Protein AF-A0A173MA97-F1 (afdb_monomer)

Secondary structure (DSSP, 8-state):
-HHHHHHHHSTT----TTSSTTSTTS-HHHHHHHHHHHHHHHHHHTHHHHHHHHHHHHHHHHHHHHHHHHHHHS--S-GGG-HHHHHHHHHHHHHHHHHHHHHHHHHHHHHHHHHHHHHHHHHHHHHHHHHHHHHHHHHHHHHHHHHHHHHH-EEEETTEEEEGGGHHHHHHHHHHHHHHHHHHHHH-TTSPPPSS-HHHHHHHHHHH-SSHHHHHHHHHHS-SHHHHHHHHHHHHHHHHHHTT--HHHHHHHHHHTT---TT--TT---HHHHHHHHHHHHHHHHHHHH-SS---HHHHHHHHHHHHHHS-HHHHHHHHHHHHHH-HHHHHHHHHTS-TTTT--SS-SSTTSPPHHHHTHHHHHHHHHHHS--SSTT----HHHHHHHHHH-HHHHHHHHHHHHHHHHHHHHHHT--

Mean predicted aligned error: 14.37 Å

InterPro domains:
  IPR031709 Putative phage abortive infection protein [PF16872] (270-345)

Sequence (418 aa):
MVEILRSLIFGKFQINSESFYTAACMNKEEQKKTLAQRIVKFIEDNKTLSVVSVIVFIWMLCTIAFPFIMNRVFHDKDIRTNGPVGDFIGGTTAPWISMLCAFLTFVAFYVQYRANQLQKQELAKQQADSDKERVEARFFELLRLHKENVAAMSTWSRGGRVNGKACFPELLKEFANIYRVVFHYWNEEGKTKLPGHPAKLAFWILFFGISEEGQLFYRNRYLGYENRGRVRQIIKAFEVWSGGKSAEDWHIYEKELNLDIKVYRRFEGHSSQLGTYLRHLFQTAHYITTSKHDISVEDRYELMKILRAQLSVEEQMLLYYNAYAMYDKEWYQIFTKYRLIKNIHLPNIIPNFPSPKTVYAEDMIKLHLSTGRKLFEHQGNIIMEEMAWRVKNPVLAKKLEDDYRESIRKKNVSLLRV

Radius of gyration: 40.18 Å; Cα contacts (8 Å, |Δi|>4): 297; chains: 1; bounding box: 102×46×117 Å

pLDDT: mean 77.65, std 17.89, range [29.05, 97.62]

Solvent-accessible surface area (backbone atoms only — not comparable to full-atom values): 23650 Å² total; per-residue (Å²): 110,74,67,61,55,48,57,72,75,59,74,83,70,92,70,80,90,74,79,64,74,82,64,73,84,65,59,79,70,62,63,56,59,49,52,59,52,50,51,51,50,52,40,67,77,35,49,70,60,53,53,50,54,52,52,52,52,54,52,53,50,50,63,64,47,46,59,61,52,50,58,68,72,66,76,73,88,67,89,88,65,52,61,64,57,53,49,50,50,48,68,62,46,49,60,56,54,50,52,50,52,51,50,53,50,50,51,52,50,50,53,49,51,52,50,53,53,52,49,52,53,52,52,53,50,51,49,48,53,52,43,43,51,53,51,51,53,52,48,54,51,47,50,48,54,43,52,50,47,40,54,69,30,68,42,68,44,85,92,40,81,34,50,22,75,63,28,38,62,48,53,50,51,52,41,44,48,42,33,55,49,41,42,49,72,56,65,44,81,100,56,88,69,62,90,82,62,55,58,34,61,22,51,45,39,50,30,46,8,73,43,72,71,27,48,50,55,55,44,68,72,39,74,50,72,70,43,38,52,53,52,48,53,54,49,48,54,52,46,52,66,46,67,71,64,66,78,70,73,48,56,56,51,40,67,76,68,69,46,90,64,97,44,69,77,52,54,66,38,37,46,72,60,55,43,52,45,52,50,46,51,47,51,46,54,48,46,59,75,63,54,88,56,88,62,56,72,65,58,42,42,51,54,38,48,56,56,32,71,72,52,52,51,50,50,33,46,51,49,50,53,46,24,73,41,76,38,52,74,80,43,42,58,47,42,69,76,52,30,50,51,23,69,37,76,63,74,62,92,46,84,94,53,86,30,70,70,68,76,41,42,66,57,36,42,53,40,30,48,41,69,71,40,72,57,36,75,54,68,74,85,54,66,68,64,39,53,59,47,35,74,77,36,54,69,61,50,52,51,34,39,53,55,27,54,50,53,52,52,54,53,52,55,55,64,75,72,108

Structure (mmCIF, N/CA/C/O backbone):
data_AF-A0A173MA97-F1
#
_entry.id   AF-A0A173MA97-F1
#
loop_
_atom_site.group_PDB
_atom_site.id
_atom_site.type_symbol
_atom_site.label_atom_id
_atom_site.label_alt_id
_atom_site.label_comp_id
_atom_site.label_asym_id
_atom_site.label_entity_id
_atom_site.label_seq_id
_atom_site.pdbx_PDB_ins_code
_atom_site.Cartn_x
_atom_site.Cartn_y
_atom_site.Cartn_z
_atom_site.occupancy
_atom_site.B_iso_or_equiv
_atom_site.auth_seq_id
_atom_site.auth_comp_id
_atom_site.auth_asym_id
_atom_site.a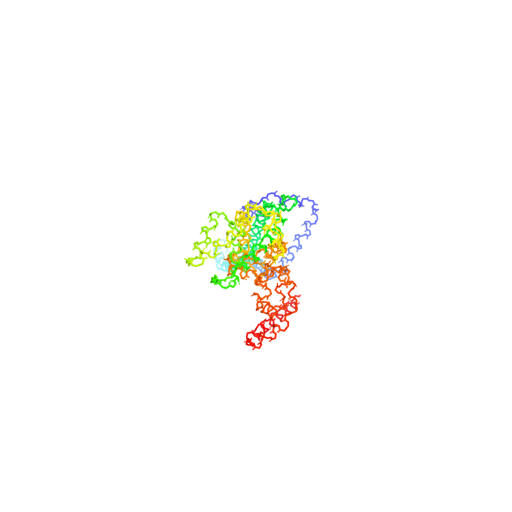uth_atom_id
_atom_site.pdbx_PDB_model_num
ATOM 1 N N . MET A 1 1 ? -57.527 9.018 36.038 1.00 29.19 1 MET A N 1
ATOM 2 C CA . MET A 1 1 ? -56.145 9.065 36.578 1.00 29.19 1 MET A CA 1
ATOM 3 C C . MET A 1 1 ? -55.100 8.495 35.614 1.00 29.19 1 MET A C 1
ATOM 5 O O . MET A 1 1 ? -54.111 9.170 35.374 1.00 29.19 1 MET A O 1
ATOM 9 N N . VAL A 1 2 ? -55.319 7.318 35.007 1.00 31.28 2 VAL A N 1
ATOM 10 C CA . VAL A 1 2 ? -54.378 6.702 34.039 1.00 31.28 2 VAL A CA 1
ATOM 11 C C . VAL A 1 2 ? -54.178 7.535 32.759 1.00 31.28 2 VAL A C 1
ATOM 13 O O . VAL A 1 2 ? -53.058 7.624 32.270 1.00 31.28 2 VAL A O 1
ATOM 16 N N . GLU A 1 3 ? -55.210 8.217 32.250 1.00 32.16 3 GLU A N 1
ATOM 17 C CA . GLU A 1 3 ? -55.066 9.117 31.087 1.00 32.16 3 GLU A CA 1
ATOM 18 C C . GLU A 1 3 ? -54.341 10.434 31.405 1.00 32.16 3 GLU A C 1
ATOM 20 O O . GLU A 1 3 ? -53.593 10.934 30.571 1.00 32.16 3 GLU A O 1
ATOM 25 N N . ILE A 1 4 ? -54.475 10.942 32.635 1.00 34.69 4 ILE A N 1
ATOM 26 C CA . ILE A 1 4 ? -53.811 12.175 33.098 1.00 34.69 4 ILE A CA 1
ATOM 27 C C . ILE A 1 4 ? -52.306 11.927 33.313 1.00 34.69 4 ILE A C 1
ATOM 29 O O . ILE A 1 4 ? -51.472 12.761 32.970 1.00 34.69 4 ILE A O 1
ATOM 33 N N . LEU A 1 5 ? -51.935 10.736 33.798 1.00 30.88 5 LEU A N 1
ATOM 34 C CA . LEU A 1 5 ? -50.537 10.287 33.858 1.00 30.88 5 LEU A CA 1
ATOM 35 C C . LEU A 1 5 ? -49.938 10.057 32.460 1.00 30.88 5 LEU A C 1
ATOM 37 O O . LEU A 1 5 ? -48.752 10.303 32.248 1.00 30.88 5 LEU A O 1
ATOM 41 N N . ARG A 1 6 ? -50.755 9.641 31.483 1.00 33.25 6 ARG A N 1
ATOM 42 C CA . ARG A 1 6 ? -50.328 9.464 30.086 1.00 33.25 6 ARG A CA 1
ATOM 43 C C . ARG A 1 6 ? -50.013 10.796 29.401 1.00 33.25 6 ARG A C 1
ATOM 45 O O . ARG A 1 6 ? -49.023 10.867 28.680 1.00 33.25 6 ARG A O 1
ATOM 52 N N . SER A 1 7 ? -50.802 11.846 29.647 1.00 34.56 7 SER A N 1
ATOM 53 C CA . SER A 1 7 ? -50.578 13.168 29.042 1.00 34.56 7 SER A CA 1
ATOM 54 C C . SER A 1 7 ? -49.392 13.925 29.651 1.00 34.56 7 SER A C 1
ATOM 56 O O . SER A 1 7 ? -48.749 14.698 28.948 1.00 34.56 7 SER A O 1
ATOM 58 N N . LEU A 1 8 ? -49.072 13.691 30.930 1.00 33.41 8 LEU A N 1
ATOM 59 C CA . LEU A 1 8 ? -47.948 14.342 31.619 1.00 33.41 8 LEU A CA 1
ATOM 60 C C . LEU A 1 8 ? -46.579 13.717 31.298 1.00 33.41 8 LEU A C 1
ATOM 62 O O . LEU A 1 8 ? -45.578 14.425 31.319 1.00 33.41 8 LEU A O 1
ATOM 66 N N . ILE A 1 9 ? -46.525 12.419 30.972 1.00 36.97 9 ILE A N 1
ATOM 67 C CA . ILE A 1 9 ? -45.261 11.701 30.704 1.00 36.97 9 ILE A CA 1
ATOM 68 C C . ILE A 1 9 ? -44.877 11.730 29.212 1.00 36.97 9 ILE A C 1
ATOM 70 O O . ILE A 1 9 ? -43.694 11.740 28.886 1.00 36.97 9 ILE A O 1
ATOM 74 N N . PHE A 1 10 ? -45.851 11.783 28.294 1.00 37.25 10 PHE A N 1
ATOM 75 C CA . PHE A 1 10 ? -45.604 11.727 26.841 1.00 37.25 10 PHE A CA 1
ATOM 76 C C . PHE A 1 10 ? -45.690 13.085 26.120 1.00 37.25 10 PHE A C 1
ATOM 78 O O . PHE A 1 10 ? -45.612 13.151 24.891 1.00 37.25 10 PHE A O 1
ATOM 85 N N . GLY A 1 11 ? -45.824 14.188 26.860 1.00 31.78 11 GLY A N 1
ATOM 86 C CA . GLY A 1 11 ? -45.849 15.540 26.306 1.00 31.78 11 GLY A CA 1
ATOM 87 C C . GLY A 1 11 ? -44.474 15.998 25.813 1.00 31.78 11 GLY A C 1
ATOM 88 O O . GLY A 1 11 ? -43.768 16.673 26.554 1.00 31.78 11 GLY A O 1
ATOM 89 N N . LYS A 1 12 ? -44.157 15.665 24.551 1.00 38.06 12 LYS A N 1
ATOM 90 C CA . LYS A 1 12 ? -43.000 16.060 23.705 1.00 38.06 12 LYS A CA 1
ATOM 91 C C . LYS A 1 12 ? -42.044 14.912 23.371 1.00 38.06 12 LYS A C 1
ATOM 93 O O . LYS A 1 12 ? -40.868 14.948 23.703 1.00 38.06 12 LYS A O 1
ATOM 98 N N . PHE A 1 13 ? -42.523 13.945 22.599 1.00 31.14 13 PHE A N 1
ATOM 99 C CA . PHE A 1 13 ? -41.654 13.229 21.666 1.00 31.14 13 PHE A CA 1
ATOM 100 C C . PHE A 1 13 ? -42.366 13.136 20.319 1.00 31.14 13 PHE A C 1
ATOM 102 O O . PHE A 1 13 ? -43.232 12.296 20.096 1.00 31.14 13 PHE A O 1
ATOM 109 N N . GLN A 1 14 ? -42.022 14.068 19.435 1.00 39.56 14 GLN A N 1
ATOM 110 C CA . GLN A 1 14 ? -42.333 13.991 18.016 1.00 39.56 14 GLN A CA 1
ATOM 111 C C . GLN A 1 14 ? -41.374 12.938 17.438 1.00 39.56 14 GLN A C 1
ATOM 113 O O . GLN A 1 14 ? -40.213 13.233 17.170 1.00 39.56 14 GLN A O 1
ATOM 118 N N . ILE A 1 15 ? -41.816 11.681 17.363 1.00 34.00 15 ILE A N 1
ATOM 119 C CA . ILE A 1 15 ? -41.069 10.603 16.706 1.00 34.00 15 ILE A CA 1
ATOM 120 C C . ILE A 1 15 ? -41.846 10.202 15.455 1.00 34.00 15 ILE A C 1
ATOM 122 O O . ILE A 1 15 ? -43.043 9.926 15.514 1.00 34.00 15 ILE A O 1
ATOM 126 N N . ASN A 1 16 ? -41.131 10.238 14.331 1.00 29.05 16 ASN A N 1
ATOM 127 C CA . ASN A 1 16 ? -41.602 10.020 12.969 1.00 29.05 16 ASN A CA 1
ATOM 128 C C . ASN A 1 16 ? -42.453 8.751 12.792 1.00 29.05 16 ASN A C 1
ATOM 130 O O . ASN A 1 16 ? -42.181 7.686 13.345 1.00 29.05 16 ASN A O 1
ATOM 134 N N . SER A 1 17 ? -43.477 8.900 11.957 1.00 36.09 17 SER A N 1
ATOM 135 C CA . SER A 1 17 ? -44.655 8.051 11.781 1.00 36.09 17 SER A CA 1
ATOM 136 C C . SER A 1 17 ? -44.487 6.832 10.862 1.00 36.09 17 SER A C 1
ATOM 138 O O . SER A 1 17 ? -45.456 6.445 10.215 1.00 36.09 17 SER A O 1
ATOM 140 N N . GLU A 1 18 ? -43.316 6.195 10.791 1.00 34.84 18 GLU A N 1
ATOM 141 C CA . GLU A 1 18 ? -43.124 5.054 9.868 1.00 34.84 18 GLU A CA 1
ATOM 142 C C . GLU A 1 18 ? -42.923 3.681 10.523 1.00 34.84 18 GLU A C 1
ATOM 144 O O . GLU A 1 18 ? -43.065 2.665 9.849 1.00 34.84 18 GLU A O 1
ATOM 149 N N . SER A 1 19 ? -42.716 3.582 11.839 1.00 32.09 19 SER A N 1
ATOM 150 C CA . SER A 1 19 ? -42.555 2.271 12.501 1.00 32.09 19 SER A CA 1
ATOM 151 C C . SER A 1 19 ? -43.851 1.659 13.054 1.00 32.09 19 SER A C 1
ATOM 153 O O . SER A 1 19 ? -43.829 0.547 13.576 1.00 32.09 19 SER A O 1
ATOM 155 N N . PHE A 1 20 ? -44.992 2.352 12.947 1.00 33.16 20 PHE A N 1
ATOM 156 C CA . PHE A 1 20 ? -46.251 1.920 13.575 1.00 33.16 20 PHE A CA 1
ATOM 157 C C . PHE A 1 20 ? -47.162 1.061 12.685 1.00 33.16 20 PHE A C 1
ATOM 159 O O . PHE A 1 20 ? -48.067 0.405 13.201 1.00 33.16 20 PHE A O 1
ATOM 166 N N . TYR A 1 21 ? -46.930 1.013 11.371 1.00 36.34 21 TYR A N 1
ATOM 167 C CA . TYR A 1 21 ? -47.839 0.316 10.452 1.00 36.34 21 TYR A CA 1
ATOM 168 C C . TYR A 1 21 ? -47.651 -1.207 10.408 1.00 36.34 21 TYR A C 1
ATOM 170 O O . TYR A 1 21 ? -48.579 -1.920 10.039 1.00 36.34 21 TYR A O 1
ATOM 178 N N . THR A 1 22 ? -46.518 -1.744 10.867 1.00 33.78 22 THR A N 1
ATOM 179 C CA . THR A 1 22 ? -46.286 -3.201 10.926 1.00 33.78 22 THR A CA 1
ATOM 180 C C . THR A 1 22 ? -46.810 -3.869 12.201 1.00 33.78 22 THR A C 1
ATOM 182 O O . THR A 1 22 ? -46.912 -5.091 12.247 1.00 33.78 22 THR A O 1
ATOM 185 N N . ALA A 1 23 ? -47.216 -3.104 13.221 1.00 35.09 23 ALA A N 1
ATOM 186 C CA . ALA A 1 23 ? -47.734 -3.647 14.484 1.00 35.09 23 ALA A CA 1
ATOM 187 C C . ALA A 1 23 ? -49.272 -3.786 14.532 1.00 35.09 23 ALA A C 1
ATOM 189 O O . ALA A 1 23 ? -49.813 -4.326 15.498 1.00 35.09 23 ALA A O 1
ATOM 190 N N . ALA A 1 24 ? -49.990 -3.313 13.506 1.00 37.91 24 ALA A N 1
ATOM 191 C CA . ALA A 1 24 ? -51.455 -3.256 13.495 1.00 37.91 24 ALA A CA 1
ATOM 192 C C . ALA A 1 24 ? -52.155 -4.593 13.161 1.00 37.91 24 ALA A C 1
ATOM 194 O O . ALA A 1 24 ? -53.378 -4.669 13.249 1.00 37.91 24 ALA A O 1
ATOM 195 N N . CYS A 1 25 ? -51.405 -5.653 12.834 1.00 41.38 25 CYS A N 1
ATOM 196 C CA . CYS A 1 25 ? -51.952 -6.970 12.470 1.00 41.38 25 CYS A CA 1
ATOM 197 C C . CYS A 1 25 ? -51.779 -8.064 13.540 1.00 41.38 25 CYS A C 1
ATOM 199 O O . CYS A 1 25 ? -51.926 -9.242 13.223 1.00 41.38 25 CYS A O 1
ATOM 201 N N . MET A 1 26 ? -51.488 -7.720 14.801 1.00 38.62 26 MET A N 1
ATOM 202 C CA . MET A 1 26 ? -51.427 -8.713 15.885 1.00 38.62 26 MET A CA 1
ATOM 203 C C . MET A 1 26 ? -52.620 -8.608 16.841 1.00 38.62 26 MET A C 1
ATOM 205 O O . MET A 1 26 ? -53.058 -7.531 17.244 1.00 38.62 26 MET A O 1
ATOM 209 N N . ASN A 1 27 ? -53.155 -9.783 17.159 1.00 44.75 27 ASN A N 1
ATOM 210 C CA . ASN A 1 27 ? -54.441 -10.042 17.792 1.00 44.75 27 ASN A CA 1
ATOM 211 C C . ASN A 1 27 ? -54.531 -9.426 19.210 1.00 44.75 27 ASN A C 1
ATOM 213 O O . ASN A 1 27 ? -53.587 -9.515 19.999 1.00 44.75 27 ASN A O 1
ATOM 217 N N . LYS A 1 28 ? -55.676 -8.822 19.575 1.00 48.69 28 LYS A N 1
ATOM 218 C CA . LYS A 1 28 ? -55.875 -8.086 20.853 1.00 48.69 28 LYS A CA 1
ATOM 219 C C . LYS A 1 28 ? -55.641 -8.932 22.122 1.00 48.69 28 LYS A C 1
ATOM 221 O O . LYS A 1 28 ? -55.415 -8.370 23.194 1.00 48.69 28 LYS A O 1
ATOM 226 N N . GLU A 1 29 ? -55.667 -10.261 22.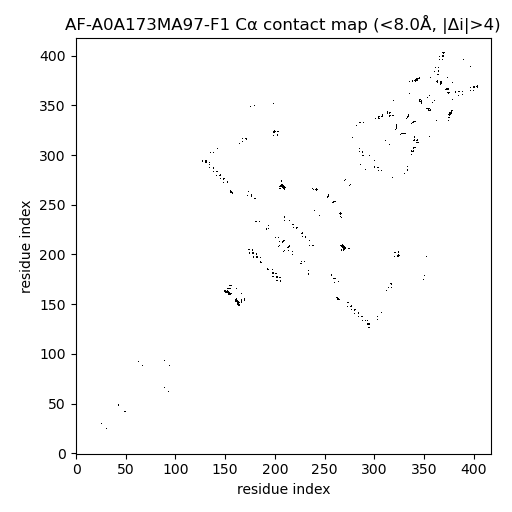026 1.00 42.88 29 GLU A N 1
ATOM 227 C CA . GLU A 1 29 ? -55.349 -11.174 23.137 1.00 42.88 29 GLU A CA 1
ATOM 228 C C . GLU A 1 29 ? -53.841 -11.342 23.391 1.00 42.88 29 GLU A C 1
ATOM 230 O O . GLU A 1 29 ? -53.424 -11.568 24.530 1.00 42.88 29 GLU A O 1
ATOM 235 N N . GLU A 1 30 ? -53.003 -11.150 22.373 1.00 43.81 30 GLU A N 1
ATOM 236 C CA . GLU A 1 30 ? -51.545 -11.303 22.461 1.00 43.81 30 GLU A CA 1
ATOM 237 C C . GLU A 1 30 ? -50.878 -10.063 23.096 1.00 43.81 30 GLU A C 1
ATOM 239 O O . GLU A 1 30 ? -49.899 -10.163 23.843 1.00 43.81 30 GLU A O 1
ATOM 244 N N . GLN A 1 31 ? -51.495 -8.886 22.926 1.00 42.78 31 GLN A N 1
ATOM 245 C CA . GLN A 1 31 ? -51.106 -7.650 23.622 1.00 42.78 31 GLN A CA 1
ATOM 246 C C . GLN A 1 31 ? -51.427 -7.660 25.131 1.00 42.78 31 GLN A C 1
ATOM 248 O O . GLN A 1 31 ? -50.736 -7.003 25.911 1.00 42.78 31 GLN A O 1
ATOM 253 N N . LYS A 1 32 ? -52.442 -8.411 25.586 1.00 42.62 32 LYS A N 1
ATOM 254 C CA . LYS A 1 32 ? -52.760 -8.525 27.026 1.00 42.62 32 LYS A CA 1
ATOM 255 C C . LYS A 1 32 ? -51.807 -9.466 27.767 1.00 42.62 32 LYS A C 1
ATOM 257 O O . LYS A 1 32 ? -51.417 -9.163 28.894 1.00 42.62 32 LYS A O 1
ATOM 262 N N . LYS A 1 33 ? -51.385 -10.570 27.136 1.00 42.66 33 LYS A N 1
ATOM 263 C CA . LYS A 1 33 ? -50.429 -11.526 27.732 1.00 42.66 33 LYS A CA 1
ATOM 264 C C . LYS A 1 33 ? -49.021 -10.935 27.897 1.00 42.66 33 LYS A C 1
ATOM 266 O O . LYS A 1 33 ? -48.326 -11.266 28.853 1.00 42.66 33 LYS A O 1
ATOM 271 N N . THR A 1 34 ? -48.636 -9.987 27.045 1.00 57.50 34 THR A N 1
ATOM 272 C CA . THR A 1 34 ? -47.311 -9.347 27.069 1.00 57.50 34 THR A CA 1
ATOM 273 C C . THR A 1 34 ? -47.140 -8.298 28.169 1.00 57.50 34 THR A C 1
ATOM 275 O O . THR A 1 34 ? -46.027 -8.137 28.662 1.00 57.50 34 THR A O 1
ATOM 278 N N . LEU A 1 35 ? -48.196 -7.608 28.618 1.00 49.38 35 LEU A N 1
ATOM 279 C CA . LEU A 1 35 ? -48.066 -6.599 29.681 1.00 49.38 35 LEU A CA 1
ATOM 280 C C . LEU A 1 35 ? -47.816 -7.241 31.052 1.00 49.38 35 LEU A C 1
ATOM 282 O O . LEU A 1 35 ? -46.895 -6.836 31.752 1.00 49.38 35 LEU A O 1
ATOM 286 N N . ALA A 1 36 ? -48.587 -8.272 31.411 1.00 53.34 36 ALA A N 1
ATOM 287 C CA . ALA A 1 36 ? -48.413 -8.992 32.673 1.00 53.34 36 ALA A CA 1
ATOM 288 C C . ALA A 1 36 ? -47.033 -9.664 32.748 1.00 53.34 36 ALA A C 1
ATOM 290 O O . ALA A 1 36 ? -46.344 -9.540 33.754 1.00 53.34 36 ALA A O 1
ATOM 291 N N . GLN A 1 37 ? -46.581 -10.286 31.657 1.00 56.69 37 GLN A N 1
ATOM 292 C CA . GLN A 1 37 ? -45.246 -10.886 31.581 1.00 56.69 37 GLN A CA 1
ATOM 293 C C . GLN A 1 37 ? -44.124 -9.841 31.638 1.00 56.69 37 GLN A C 1
ATOM 295 O O . GLN A 1 37 ? -43.105 -10.081 32.277 1.00 56.69 37 GLN A O 1
ATOM 300 N N . ARG A 1 38 ? -44.308 -8.659 31.032 1.00 54.75 38 ARG A N 1
ATOM 301 C CA . ARG A 1 38 ? -43.359 -7.538 31.151 1.00 54.75 38 ARG A CA 1
ATOM 302 C C . ARG A 1 38 ? -43.314 -6.971 32.568 1.00 54.75 38 ARG A C 1
ATOM 304 O O . ARG A 1 38 ? -42.230 -6.647 33.033 1.00 54.75 38 ARG A O 1
ATOM 311 N N . ILE A 1 39 ? -44.454 -6.882 33.254 1.00 53.91 39 ILE A N 1
ATOM 312 C CA . ILE A 1 39 ? -44.536 -6.446 34.655 1.00 53.91 39 ILE A CA 1
ATOM 313 C C . ILE A 1 39 ? -43.856 -7.470 35.569 1.00 53.91 39 ILE A C 1
ATOM 315 O O . ILE A 1 39 ? -43.040 -7.083 36.396 1.00 53.91 39 ILE A O 1
ATOM 319 N N . VAL A 1 40 ? -44.118 -8.767 35.384 1.00 56.66 40 VAL A N 1
ATOM 320 C CA . VAL A 1 40 ? -43.473 -9.845 36.155 1.00 56.66 40 VAL A CA 1
ATOM 321 C C . VAL A 1 40 ? -41.963 -9.855 35.925 1.00 56.66 40 VAL A C 1
ATOM 323 O O . VAL A 1 40 ? -41.211 -9.850 36.892 1.00 56.66 40 VAL A O 1
ATOM 326 N N . LYS A 1 41 ? -41.511 -9.758 34.670 1.00 58.66 41 LYS A N 1
ATOM 327 C CA . LYS A 1 41 ? -40.082 -9.704 34.336 1.00 58.66 41 LYS A CA 1
ATOM 328 C C . LYS A 1 41 ? -39.401 -8.450 34.899 1.00 58.66 41 LYS A C 1
ATOM 330 O O . LYS A 1 41 ? -38.312 -8.536 35.448 1.00 58.66 41 LYS A O 1
ATOM 335 N N . PHE A 1 42 ? -40.069 -7.296 34.848 1.00 54.09 42 PHE A N 1
ATOM 336 C CA . PHE A 1 42 ? -39.581 -6.055 35.458 1.00 54.09 42 PHE A CA 1
ATOM 337 C C . PHE A 1 42 ? -39.487 -6.143 36.992 1.00 54.09 42 PHE A C 1
ATOM 339 O O . PHE A 1 42 ? -38.557 -5.591 37.579 1.00 54.09 42 PHE A O 1
ATOM 346 N N . ILE A 1 43 ? -40.431 -6.838 37.640 1.00 51.81 43 ILE A N 1
ATOM 347 C CA . ILE A 1 43 ? -40.416 -7.118 39.086 1.00 51.81 43 ILE A CA 1
ATOM 348 C C . ILE A 1 43 ? -39.294 -8.107 39.439 1.00 51.81 43 ILE A C 1
ATOM 350 O O . ILE A 1 43 ? -38.621 -7.923 40.450 1.00 51.81 43 ILE A O 1
ATOM 354 N N . GLU A 1 44 ? -39.053 -9.127 38.613 1.00 55.44 44 GLU A N 1
ATOM 355 C CA . GLU A 1 44 ? -37.949 -10.077 38.801 1.00 55.44 44 GLU A CA 1
ATOM 356 C C . GLU A 1 44 ? -36.573 -9.423 38.639 1.00 55.44 44 GLU A C 1
ATOM 358 O O . GLU A 1 44 ? -35.692 -9.670 39.464 1.00 55.44 44 GLU A O 1
ATOM 363 N N . ASP A 1 45 ? -36.417 -8.543 37.646 1.00 60.94 45 ASP A N 1
ATOM 364 C CA . ASP A 1 45 ? -35.171 -7.817 37.376 1.00 60.94 45 ASP A CA 1
ATOM 365 C C . ASP A 1 45 ? -34.874 -6.732 38.438 1.00 60.94 45 ASP A C 1
ATOM 367 O O . ASP A 1 45 ? -33.718 -6.355 38.630 1.00 60.94 45 ASP A O 1
ATOM 371 N N . ASN A 1 46 ? -35.892 -6.249 39.170 1.00 57.72 46 ASN A N 1
ATOM 372 C CA . ASN A 1 46 ? -35.779 -5.173 40.170 1.00 57.72 46 ASN A CA 1
ATOM 373 C C . ASN A 1 46 ? -36.415 -5.526 41.534 1.00 57.72 46 ASN A C 1
ATOM 375 O O . ASN A 1 46 ? -37.067 -4.681 42.158 1.00 57.72 46 ASN A O 1
ATOM 379 N N . LYS A 1 47 ? -36.205 -6.755 42.030 1.00 57.91 47 LYS A N 1
ATOM 380 C CA . LYS A 1 47 ? -36.809 -7.281 43.280 1.00 57.91 47 LYS A CA 1
ATOM 381 C C . LYS A 1 47 ? -36.701 -6.354 44.498 1.00 57.91 47 LYS A C 1
ATOM 383 O O . LYS A 1 47 ? -37.629 -6.265 45.298 1.00 57.91 47 LYS A O 1
ATOM 388 N N . THR A 1 48 ? -35.590 -5.641 44.658 1.00 56.28 48 THR A N 1
ATOM 389 C CA . THR A 1 48 ? -35.393 -4.686 45.761 1.00 56.28 48 THR A CA 1
ATOM 390 C C . THR A 1 48 ? -36.296 -3.456 45.637 1.00 56.28 48 THR A C 1
ATOM 392 O O . THR A 1 48 ? -36.819 -2.982 46.641 1.00 56.28 48 THR A O 1
ATOM 395 N N . LEU A 1 49 ? -36.548 -2.966 44.421 1.00 58.81 49 LEU A N 1
ATOM 396 C CA . LEU A 1 49 ? -37.385 -1.787 44.171 1.00 58.81 49 LEU A CA 1
ATOM 397 C C . LEU A 1 49 ? -38.882 -2.096 44.369 1.00 58.81 49 LEU A C 1
ATOM 399 O O . LEU A 1 49 ? -39.632 -1.283 44.917 1.00 58.81 49 LEU A O 1
ATOM 403 N N . SER A 1 50 ? -39.322 -3.295 43.970 1.00 58.22 50 SER A N 1
ATOM 404 C CA . SER A 1 50 ? -40.707 -3.745 44.157 1.00 58.22 50 SER A CA 1
ATOM 405 C C . SER A 1 50 ? -41.045 -3.988 45.629 1.00 58.22 50 SER A C 1
ATOM 407 O O . SER A 1 50 ? -42.121 -3.614 46.081 1.00 58.22 50 SER A O 1
ATOM 409 N N . VAL A 1 51 ? -40.117 -4.547 46.411 1.00 68.50 51 VAL A N 1
ATOM 410 C CA . VAL A 1 51 ? -40.325 -4.754 47.854 1.00 68.50 51 VAL A CA 1
ATOM 411 C C . VAL A 1 51 ? -40.397 -3.417 48.595 1.00 68.50 51 VAL A C 1
ATOM 413 O O . VAL A 1 51 ? -41.300 -3.211 49.403 1.00 68.50 51 VAL A O 1
ATOM 416 N N . VAL A 1 52 ? -39.510 -2.472 48.268 1.00 69.38 52 VAL A N 1
ATOM 417 C CA . VAL A 1 52 ? -39.526 -1.131 48.873 1.00 69.38 52 VAL A CA 1
ATOM 418 C C . VAL A 1 52 ? -40.834 -0.396 48.566 1.00 69.38 52 VAL A C 1
ATOM 420 O O . VAL A 1 52 ? -41.439 0.160 49.477 1.00 69.38 52 VAL A O 1
ATOM 423 N N . SER A 1 53 ? -41.329 -0.433 47.325 1.00 64.00 53 SER A N 1
ATOM 424 C CA . SER A 1 53 ? -42.583 0.252 46.960 1.00 64.00 53 SER A CA 1
ATOM 425 C C . SER A 1 53 ? -43.825 -0.299 47.677 1.00 64.00 53 SER A C 1
ATOM 427 O O . SER A 1 53 ? -44.684 0.481 48.086 1.00 64.00 53 SER A O 1
ATOM 429 N N . VAL A 1 54 ? -43.899 -1.614 47.910 1.00 76.31 54 VAL A N 1
ATOM 430 C CA . VAL A 1 54 ? -44.992 -2.235 48.681 1.00 76.31 54 VAL A CA 1
ATOM 431 C C . VAL A 1 54 ? -44.926 -1.844 50.161 1.00 76.31 54 VAL A C 1
ATOM 433 O O . VAL A 1 54 ? -45.950 -1.502 50.749 1.00 76.31 54 VAL A O 1
ATOM 436 N N . ILE A 1 55 ? -43.730 -1.831 50.756 1.00 74.25 55 ILE A N 1
ATOM 437 C CA . ILE A 1 55 ? -43.529 -1.417 52.156 1.00 74.25 55 ILE A CA 1
ATOM 438 C C . ILE A 1 55 ? -43.935 0.049 52.351 1.00 74.25 55 ILE A C 1
ATOM 440 O O . ILE A 1 55 ? -44.648 0.374 53.299 1.00 74.25 55 ILE A O 1
ATOM 444 N N . VAL A 1 56 ? -43.539 0.921 51.423 1.00 73.31 56 VAL A N 1
ATOM 445 C CA . VAL A 1 56 ? -43.918 2.339 51.415 1.00 73.31 56 VAL A CA 1
ATOM 446 C C . VAL A 1 56 ? -45.435 2.516 51.324 1.00 73.31 56 VAL A C 1
ATOM 448 O O . VAL A 1 56 ? -46.001 3.331 52.050 1.00 73.31 56 VAL A O 1
ATOM 451 N N . PHE A 1 57 ? -46.106 1.736 50.476 1.00 75.94 57 PHE A N 1
ATOM 452 C CA . PHE A 1 57 ? -47.556 1.802 50.307 1.00 75.94 57 PHE A CA 1
ATOM 453 C C . PHE A 1 57 ? -48.314 1.376 51.574 1.00 75.94 57 PHE A C 1
ATOM 455 O O . PHE A 1 57 ? -49.246 2.058 52.001 1.00 75.94 57 PHE A O 1
ATOM 462 N N . ILE A 1 58 ? -47.878 0.292 52.220 1.00 77.75 58 ILE A N 1
ATOM 463 C CA . ILE A 1 58 ? -48.452 -0.178 53.490 1.00 77.75 58 ILE A CA 1
ATOM 464 C C . ILE A 1 58 ? -48.217 0.856 54.599 1.00 77.75 58 ILE A C 1
ATOM 466 O O . ILE A 1 58 ? -49.136 1.171 55.351 1.00 77.75 58 ILE A O 1
ATOM 470 N N . TRP A 1 59 ? -47.020 1.441 54.671 1.00 75.69 59 TRP A N 1
ATOM 471 C CA . TRP A 1 59 ? -46.702 2.492 55.638 1.00 75.69 59 TRP A CA 1
ATOM 472 C C . TRP A 1 59 ? -47.568 3.749 55.443 1.00 75.69 59 TRP A C 1
ATOM 474 O O . TRP A 1 59 ? -48.046 4.327 56.419 1.00 75.69 59 TRP A O 1
ATOM 484 N N . MET A 1 60 ? -47.853 4.130 54.194 1.00 70.00 60 MET A N 1
ATOM 485 C CA . MET A 1 60 ? -48.747 5.245 53.860 1.00 70.00 60 MET A CA 1
ATOM 486 C C . MET A 1 60 ? -50.207 4.965 54.263 1.00 70.00 60 MET A C 1
ATOM 488 O O . MET A 1 60 ? -50.893 5.846 54.774 1.00 70.00 60 MET A O 1
ATOM 492 N N . LEU A 1 61 ? -50.683 3.724 54.103 1.00 74.06 61 LEU A N 1
ATOM 493 C CA . LEU A 1 61 ? -52.012 3.318 54.575 1.00 74.06 61 LEU A CA 1
ATOM 494 C C . LEU A 1 61 ? -52.107 3.336 56.106 1.00 74.06 61 LEU A C 1
ATOM 496 O O . LEU A 1 61 ? -53.104 3.806 56.655 1.00 74.06 61 LEU A O 1
ATOM 500 N N . CYS A 1 62 ? -51.062 2.881 56.800 1.00 72.44 62 CYS A N 1
ATOM 501 C CA . CYS A 1 62 ? -51.010 2.901 58.259 1.00 72.44 62 CYS A CA 1
ATOM 502 C C . CYS A 1 62 ? -50.985 4.330 58.822 1.00 72.44 62 CYS A C 1
ATOM 504 O O . CYS A 1 62 ? -51.680 4.602 59.800 1.00 72.44 62 CYS A O 1
ATOM 506 N N . THR A 1 63 ? -50.245 5.260 58.207 1.00 68.44 63 THR A N 1
ATOM 507 C CA . THR A 1 63 ? -50.201 6.667 58.651 1.00 68.44 63 THR A CA 1
ATOM 508 C C . THR A 1 63 ? -51.514 7.406 58.406 1.00 68.44 63 THR A C 1
ATOM 510 O O . THR A 1 63 ? -51.888 8.247 59.218 1.00 68.44 63 THR A O 1
ATOM 513 N N . ILE A 1 64 ? -52.257 7.059 57.351 1.00 70.50 64 ILE A N 1
ATOM 514 C CA . ILE A 1 64 ? -53.602 7.599 57.099 1.00 70.50 64 ILE A CA 1
ATOM 515 C C . ILE A 1 64 ? -54.635 7.006 58.070 1.00 70.50 64 ILE A C 1
ATOM 517 O O . ILE A 1 64 ? -55.519 7.722 58.534 1.00 70.50 64 ILE A O 1
ATOM 521 N N . ALA A 1 65 ? -54.538 5.717 58.406 1.00 70.44 65 ALA A N 1
ATOM 522 C CA . ALA A 1 65 ? -55.488 5.048 59.300 1.00 70.44 65 ALA A CA 1
ATOM 523 C C . ALA A 1 65 ? -55.288 5.404 60.787 1.00 70.44 65 ALA A C 1
ATOM 525 O O . ALA A 1 65 ? -56.249 5.426 61.557 1.00 70.44 65 ALA A O 1
ATOM 526 N N . PHE A 1 66 ? -54.056 5.707 61.200 1.00 71.56 66 PHE A N 1
ATOM 527 C CA . PHE A 1 66 ? -53.692 5.939 62.600 1.00 71.56 66 PHE A CA 1
ATOM 528 C C . PHE A 1 66 ? -54.437 7.115 63.275 1.00 71.56 66 PHE A C 1
ATOM 530 O O . PHE A 1 66 ? -54.952 6.915 64.376 1.00 71.56 66 PHE A O 1
ATOM 537 N N . PRO A 1 67 ? -54.615 8.294 62.641 1.00 66.31 67 PRO A N 1
ATOM 538 C CA . PRO A 1 67 ? -55.444 9.378 63.175 1.00 66.31 67 PRO A CA 1
ATOM 539 C C . PRO A 1 67 ? -56.904 8.982 63.403 1.00 66.31 67 PRO A C 1
ATOM 541 O O . PRO A 1 67 ? -57.494 9.355 64.412 1.00 66.31 67 PRO A O 1
ATOM 544 N N . PHE A 1 68 ? -57.488 8.201 62.488 1.00 67.25 68 PHE A N 1
ATOM 545 C CA . PHE A 1 68 ? -58.873 7.738 62.607 1.00 67.25 68 PHE A CA 1
ATOM 546 C C . PHE A 1 68 ? -59.046 6.748 63.763 1.00 67.25 68 PHE A C 1
ATOM 548 O O . PHE A 1 68 ? -60.072 6.777 64.442 1.00 67.25 68 PHE A O 1
ATOM 555 N N . ILE A 1 69 ? -58.041 5.905 64.009 1.00 68.69 69 ILE A N 1
ATOM 556 C CA . ILE A 1 69 ? -58.013 4.980 65.148 1.00 68.69 69 ILE A CA 1
ATOM 557 C C . ILE A 1 69 ? -57.841 5.758 66.458 1.00 68.69 69 ILE A C 1
ATOM 559 O O . ILE A 1 69 ? -58.614 5.553 67.390 1.00 68.69 69 ILE A O 1
ATOM 563 N N . MET A 1 70 ? -56.899 6.704 66.516 1.00 60.66 70 MET A N 1
ATOM 564 C CA . MET A 1 70 ? -56.664 7.530 67.706 1.00 60.66 70 MET A CA 1
ATOM 565 C C . MET A 1 70 ? -57.871 8.409 68.061 1.00 60.66 70 MET A C 1
ATOM 567 O O . MET A 1 70 ? -58.246 8.484 69.229 1.00 60.66 70 MET A O 1
ATOM 571 N N . ASN A 1 71 ? -58.550 8.984 67.064 1.00 66.00 71 ASN A N 1
ATOM 572 C CA . ASN A 1 71 ? -59.783 9.752 67.262 1.00 66.00 71 ASN A CA 1
ATOM 573 C C . ASN A 1 71 ? -60.909 8.912 67.899 1.00 66.00 71 ASN A C 1
ATOM 575 O O . ASN A 1 71 ? -61.712 9.424 68.671 1.00 66.00 71 ASN A O 1
ATOM 579 N N . ARG A 1 72 ? -60.966 7.602 67.617 1.00 63.50 72 ARG A N 1
ATOM 580 C CA . ARG A 1 72 ? -61.947 6.698 68.242 1.00 63.50 72 ARG A CA 1
ATOM 581 C C . ARG A 1 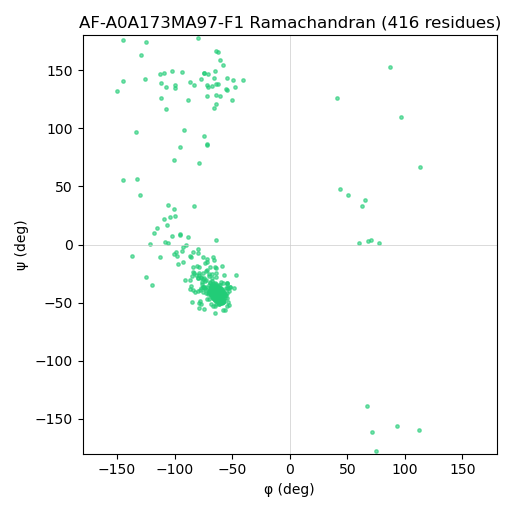72 ? -61.579 6.267 69.662 1.00 63.50 72 ARG A C 1
ATOM 583 O O . ARG A 1 72 ? -62.478 5.906 70.413 1.00 63.50 72 ARG A O 1
ATOM 590 N N . VAL A 1 73 ? -60.296 6.279 70.019 1.00 62.75 73 VAL A N 1
ATOM 591 C CA . VAL A 1 73 ? -59.802 5.833 71.335 1.00 62.75 73 VAL A CA 1
ATOM 592 C C . VAL A 1 73 ? -59.839 6.959 72.380 1.00 62.75 73 VAL A C 1
ATOM 594 O O . VAL A 1 73 ? -60.077 6.681 73.550 1.00 62.75 73 VAL A O 1
ATOM 597 N N . PHE A 1 74 ? -59.673 8.224 71.980 1.00 57.03 74 PHE A N 1
ATOM 598 C CA . PHE A 1 74 ? -59.570 9.382 72.890 1.00 57.03 74 PHE A CA 1
ATOM 599 C C . PHE A 1 74 ? -60.829 10.265 72.936 1.00 57.03 74 PHE A C 1
ATOM 601 O O . PHE A 1 74 ? -60.749 11.482 73.072 1.00 57.03 74 PHE A O 1
ATOM 608 N N . HIS A 1 75 ? -62.005 9.660 72.799 1.00 53.44 75 HIS A N 1
ATOM 609 C CA . HIS A 1 75 ? -63.264 10.378 72.621 1.00 53.44 75 HIS A CA 1
ATOM 610 C C . HIS A 1 75 ? -63.728 11.096 73.912 1.00 53.44 75 HIS A C 1
ATOM 612 O O . HIS A 1 75 ? -64.554 10.562 74.645 1.00 53.44 75 HIS A O 1
ATOM 618 N N . ASP A 1 76 ? -63.262 12.326 74.172 1.00 49.31 76 ASP A N 1
ATOM 619 C CA . ASP A 1 76 ? -64.071 13.322 74.890 1.00 49.31 76 ASP A CA 1
ATOM 620 C C . ASP A 1 76 ? -63.757 14.785 74.496 1.00 49.31 76 ASP A C 1
ATOM 622 O O . ASP A 1 76 ? -62.610 15.210 74.419 1.00 49.31 76 ASP A O 1
ATOM 626 N N . LYS A 1 77 ? -64.862 15.496 74.247 1.00 53.62 77 LYS A N 1
ATOM 627 C CA . LYS A 1 77 ? -65.158 16.936 74.109 1.00 53.62 77 LYS A CA 1
ATOM 628 C C . LYS A 1 77 ? -64.232 17.923 73.364 1.00 53.62 77 LYS A C 1
ATOM 630 O O . LYS A 1 77 ? -63.127 18.256 73.766 1.00 53.62 77 LYS A O 1
ATOM 635 N N . ASP A 1 78 ? -64.923 18.576 72.424 1.00 50.94 78 ASP A N 1
ATOM 636 C CA . ASP A 1 78 ? -64.762 19.923 71.861 1.00 50.94 78 ASP A CA 1
ATOM 637 C C . ASP A 1 78 ? -63.977 20.060 70.542 1.00 50.94 78 ASP A C 1
ATOM 639 O O . ASP A 1 78 ? -62.768 19.912 70.443 1.00 50.94 78 ASP A O 1
ATOM 643 N N . ILE A 1 79 ? -64.708 20.387 69.475 1.00 52.50 79 ILE A N 1
ATOM 644 C CA . ILE A 1 79 ? -64.242 20.378 68.075 1.00 52.50 79 ILE A CA 1
ATOM 645 C C . ILE A 1 79 ? -63.328 21.590 67.768 1.00 52.50 79 ILE A C 1
ATOM 647 O O . ILE A 1 79 ? -62.656 21.635 66.736 1.00 52.50 79 ILE A O 1
ATOM 651 N N . ARG A 1 80 ? -63.252 22.568 68.686 1.00 50.34 80 ARG A N 1
ATOM 652 C CA . ARG A 1 80 ? -62.432 23.791 68.579 1.00 50.34 80 ARG A CA 1
ATOM 653 C C . ARG A 1 80 ? -60.963 23.627 69.009 1.00 50.34 80 ARG A C 1
ATOM 655 O O . ARG A 1 80 ? -60.181 24.543 68.773 1.00 50.34 80 ARG A O 1
ATOM 662 N N . THR A 1 81 ? -60.559 22.480 69.559 1.00 54.75 81 THR A N 1
ATOM 663 C CA . THR A 1 81 ? -59.180 22.178 70.009 1.00 54.75 81 THR A CA 1
ATOM 664 C C . THR A 1 81 ? -58.458 21.147 69.124 1.00 54.75 81 THR A C 1
ATOM 666 O O . THR A 1 81 ? -57.475 20.544 69.543 1.00 54.75 81 THR A O 1
ATOM 669 N N . ASN A 1 82 ? -58.891 20.963 67.869 1.00 56.88 82 ASN A N 1
ATOM 670 C CA . ASN A 1 82 ? -58.287 20.007 66.922 1.00 56.88 82 ASN A CA 1
ATOM 671 C C . ASN A 1 82 ? -56.988 20.487 66.238 1.00 56.88 82 ASN A C 1
ATOM 673 O O . ASN A 1 82 ? -56.339 19.696 65.552 1.00 56.88 82 ASN A O 1
ATOM 677 N N . GLY A 1 83 ? -56.582 21.748 66.428 1.00 64.31 83 GLY A N 1
ATOM 678 C CA . GLY A 1 83 ? -55.280 22.264 65.969 1.00 64.31 83 GLY A CA 1
ATOM 679 C C . GLY A 1 83 ? -54.093 21.425 66.476 1.00 64.31 83 GLY A C 1
ATOM 680 O O . GLY A 1 83 ? -53.360 20.888 65.654 1.00 64.31 83 GLY A O 1
ATOM 681 N N . PRO A 1 84 ? -53.980 21.178 67.795 1.00 71.12 84 PRO A N 1
ATOM 682 C CA . PRO A 1 84 ? -52.973 20.297 68.395 1.00 71.12 84 PRO A CA 1
ATOM 683 C C . PRO A 1 84 ? -52.873 18.884 67.799 1.00 71.12 84 PRO A C 1
ATOM 685 O O . PRO A 1 84 ? -51.778 18.335 67.693 1.00 71.12 84 PRO A O 1
ATOM 688 N N . VAL A 1 85 ? -53.997 18.279 67.398 1.00 63.91 85 VAL A N 1
ATOM 689 C CA . VAL A 1 85 ? -54.003 16.947 66.765 1.00 63.91 85 VAL A CA 1
ATOM 690 C C . VAL A 1 85 ? -53.454 17.032 65.339 1.00 63.91 85 VAL A C 1
ATOM 692 O O . VAL A 1 85 ? -52.649 16.190 64.939 1.00 63.91 85 VAL A O 1
ATOM 695 N N . GLY A 1 86 ? -53.835 18.070 64.590 1.00 67.25 86 GLY A N 1
ATOM 696 C CA . GLY A 1 86 ? -53.257 18.373 63.279 1.00 67.25 86 GLY A CA 1
ATOM 697 C C . GLY A 1 86 ? -51.755 18.664 63.351 1.00 67.25 86 GLY A C 1
ATOM 698 O O . GLY A 1 86 ? -50.997 18.128 62.545 1.00 67.25 86 GLY A O 1
ATOM 699 N N . ASP A 1 87 ? -51.317 19.421 64.358 1.00 73.31 87 ASP A N 1
ATOM 700 C CA . ASP A 1 87 ? -49.909 19.751 64.604 1.00 73.31 87 ASP A CA 1
ATOM 701 C C . ASP A 1 87 ? -49.094 18.510 64.991 1.00 73.31 87 ASP A C 1
ATOM 703 O O . ASP A 1 87 ? -47.969 18.336 64.523 1.00 73.31 87 ASP A O 1
ATOM 707 N N . PHE A 1 88 ? -49.666 17.594 65.779 1.00 72.00 88 PHE A N 1
ATOM 708 C CA . PHE A 1 88 ? -49.024 16.322 66.111 1.00 72.00 88 PHE A CA 1
ATOM 709 C C . PHE A 1 88 ? -48.883 15.416 64.884 1.00 72.00 88 PHE A C 1
ATOM 711 O O . PHE A 1 88 ? -47.808 14.866 64.640 1.00 72.00 88 PHE A O 1
ATOM 718 N N . ILE A 1 89 ? -49.938 15.277 64.075 1.00 69.50 89 ILE A N 1
ATOM 719 C CA . ILE A 1 89 ? -49.897 14.468 62.849 1.00 69.50 89 ILE A CA 1
ATOM 720 C C . ILE A 1 89 ? -48.918 15.087 61.851 1.00 69.50 89 ILE A C 1
ATOM 722 O O . ILE A 1 89 ? -48.059 14.377 61.338 1.00 69.50 89 ILE A O 1
ATOM 726 N N . GLY A 1 90 ? -48.978 16.395 61.604 1.00 69.81 90 GLY A N 1
ATOM 727 C CA . GLY A 1 90 ? -48.058 17.088 60.702 1.00 69.81 90 GLY A CA 1
ATOM 728 C C . GLY A 1 90 ? -46.606 17.024 61.181 1.00 69.81 90 GLY A C 1
ATOM 729 O O . GLY A 1 90 ? -45.725 16.638 60.415 1.00 69.81 90 GLY A O 1
ATOM 730 N N . GLY A 1 91 ? -46.358 17.315 62.460 1.00 74.69 91 GLY A N 1
ATOM 731 C CA . GLY A 1 91 ? -45.020 17.317 63.055 1.00 74.69 91 GLY A CA 1
ATOM 732 C C . GLY A 1 91 ? -44.376 15.932 63.126 1.00 74.69 91 GLY A C 1
ATOM 733 O O . GLY A 1 91 ? -43.164 15.814 62.955 1.00 74.69 91 GLY A O 1
ATOM 734 N N . THR A 1 92 ? -45.171 14.874 63.316 1.00 74.25 92 THR A N 1
ATOM 735 C CA . THR A 1 92 ? -44.658 13.496 63.337 1.00 74.25 92 THR A CA 1
ATOM 736 C C . THR A 1 92 ? -44.581 12.865 61.952 1.00 74.25 92 THR A C 1
ATOM 738 O O . THR A 1 92 ? -43.610 12.167 61.691 1.00 74.25 92 THR A O 1
ATOM 741 N N . THR A 1 93 ? -45.533 13.098 61.042 1.00 76.75 93 THR A N 1
ATOM 742 C CA . THR A 1 93 ? -45.564 12.415 59.728 1.00 76.75 93 THR A CA 1
ATOM 743 C C . THR A 1 93 ? -44.719 13.100 58.654 1.00 76.75 93 THR A C 1
ATOM 745 O O . THR A 1 93 ? -44.093 12.408 57.844 1.00 76.75 93 THR A O 1
ATOM 748 N N . ALA A 1 94 ? -44.641 14.436 58.645 1.00 78.44 94 ALA A N 1
ATOM 749 C CA . ALA A 1 94 ? -43.938 15.179 57.599 1.00 78.44 94 ALA A CA 1
ATOM 750 C C . ALA A 1 94 ? -42.434 14.846 57.493 1.00 78.44 94 ALA A C 1
ATOM 752 O O . ALA A 1 94 ? -41.957 14.704 56.361 1.00 78.44 94 ALA A O 1
ATOM 753 N N . PRO A 1 95 ? -41.671 14.651 58.592 1.00 85.12 95 PRO A N 1
ATOM 754 C CA . PRO A 1 95 ? -40.264 14.257 58.498 1.00 85.12 95 PRO A CA 1
ATOM 755 C C . PRO A 1 95 ? -40.063 12.894 57.827 1.00 85.12 95 PRO A C 1
ATOM 757 O O . PRO A 1 95 ? -39.163 12.742 57.000 1.00 85.12 95 PRO A O 1
ATOM 760 N N . TRP A 1 96 ? -40.927 11.916 58.115 1.00 78.00 96 TRP A N 1
ATOM 761 C CA . TRP A 1 96 ? -40.837 10.582 57.516 1.00 78.00 96 TRP A CA 1
ATOM 762 C C . TRP A 1 96 ? -41.214 10.584 56.034 1.00 78.00 96 TRP A C 1
ATOM 764 O O . TRP A 1 96 ? -40.521 9.968 55.227 1.00 78.00 96 TRP A O 1
ATOM 774 N N . ILE A 1 97 ? -42.263 11.326 55.656 1.00 79.12 97 ILE A N 1
ATOM 775 C CA . ILE A 1 97 ? -42.630 11.516 54.243 1.00 79.12 97 ILE A CA 1
ATOM 776 C C . ILE A 1 97 ? -41.485 12.212 53.498 1.00 79.12 97 ILE A C 1
ATOM 778 O O . ILE A 1 97 ? -41.119 11.794 52.402 1.00 79.12 97 ILE A O 1
ATOM 782 N N . SER A 1 98 ? -40.872 13.230 54.104 1.00 83.31 98 SER A N 1
ATOM 783 C CA . SER A 1 98 ? -39.746 13.955 53.504 1.00 83.31 98 SER A CA 1
ATOM 784 C C . SER A 1 98 ? -38.513 13.064 53.335 1.00 83.31 98 SER A C 1
ATOM 786 O O . SER A 1 98 ? -37.880 13.095 52.282 1.00 83.31 98 SER A O 1
ATOM 788 N N . MET A 1 99 ? -38.201 12.220 54.324 1.00 82.00 99 MET A N 1
ATOM 789 C CA . MET A 1 99 ? -37.106 11.245 54.251 1.00 82.00 99 MET A CA 1
ATOM 790 C C . MET A 1 99 ? -37.335 10.221 53.132 1.00 82.00 99 MET A C 1
ATOM 792 O O . MET A 1 99 ? -36.417 9.892 52.380 1.00 82.00 99 MET A O 1
ATOM 796 N N . LEU A 1 100 ? -38.577 9.767 52.972 1.00 80.75 100 LEU A N 1
ATOM 797 C CA . LEU A 1 100 ? -38.981 8.849 51.915 1.00 80.75 100 LEU A CA 1
ATOM 798 C C . LEU A 1 100 ? -38.915 9.505 50.529 1.00 80.75 100 LEU A C 1
ATOM 800 O O . LEU A 1 100 ? -38.372 8.911 49.599 1.00 80.75 100 LEU A O 1
ATOM 804 N N . CYS A 1 101 ? -39.391 10.745 50.393 1.00 82.31 101 CYS A N 1
ATOM 805 C CA . CYS A 1 101 ? -39.243 11.536 49.171 1.00 82.31 101 CYS A CA 1
ATOM 806 C C . CYS A 1 101 ? -37.769 11.750 48.809 1.00 82.31 101 CYS A C 1
ATOM 808 O O . CYS A 1 101 ? -37.402 11.582 47.647 1.00 82.31 101 CYS A O 1
ATOM 810 N N . ALA A 1 102 ? -36.912 12.068 49.783 1.00 88.56 102 ALA A N 1
ATOM 811 C CA . ALA A 1 102 ? -35.476 12.219 49.567 1.00 88.56 102 ALA A CA 1
ATOM 812 C C . ALA A 1 102 ? -34.835 10.903 49.094 1.00 88.56 102 ALA A C 1
ATOM 814 O O . ALA A 1 102 ? -34.071 10.907 48.128 1.00 88.56 102 ALA A O 1
ATOM 815 N N . PHE A 1 103 ? -35.200 9.771 49.704 1.00 84.44 103 PHE A N 1
ATOM 816 C CA . PHE A 1 103 ? -34.729 8.450 49.287 1.00 84.44 103 PHE A CA 1
ATOM 817 C C . PHE A 1 103 ? -35.185 8.089 47.866 1.00 84.44 103 PHE A C 1
ATOM 819 O O . PHE A 1 103 ? -34.363 7.698 47.039 1.00 84.44 103 PHE A O 1
ATOM 826 N N . LEU A 1 104 ? -36.471 8.266 47.541 1.00 83.38 104 LEU A N 1
ATOM 827 C CA . LEU A 1 104 ? -36.991 8.018 46.191 1.00 83.38 104 LEU A CA 1
ATOM 828 C C . LEU A 1 104 ? -36.330 8.925 45.147 1.00 83.38 104 LEU A C 1
ATOM 830 O O . LEU A 1 104 ? -35.987 8.465 44.059 1.00 83.38 104 LEU A O 1
ATOM 834 N N . THR A 1 105 ? -36.098 10.192 45.494 1.00 89.19 105 THR A N 1
ATOM 835 C CA . THR A 1 105 ? -35.390 11.153 44.637 1.00 89.19 105 THR A CA 1
ATOM 836 C C . THR A 1 105 ? -33.945 10.714 44.397 1.00 89.19 105 THR A C 1
ATOM 838 O O . THR A 1 105 ? -33.479 10.718 43.259 1.00 89.19 105 THR A O 1
ATOM 841 N N . PHE A 1 106 ? -33.244 10.259 45.440 1.00 90.38 106 PHE A N 1
ATOM 842 C CA . PHE A 1 106 ? -31.898 9.701 45.313 1.00 90.38 106 PHE A CA 1
ATOM 843 C C . PHE A 1 106 ? -31.873 8.466 44.405 1.00 90.38 106 PHE A C 1
ATOM 845 O O . PHE A 1 106 ? -31.032 8.380 43.512 1.00 90.38 106 PHE A O 1
ATOM 852 N N . VAL A 1 107 ? -32.817 7.535 44.579 1.00 86.25 107 VAL A N 1
ATOM 853 C CA . VAL A 1 107 ? -32.943 6.345 43.723 1.00 86.25 107 VAL A CA 1
ATOM 854 C C . VAL A 1 107 ? -33.190 6.741 42.265 1.00 86.25 107 VAL A C 1
ATOM 856 O O . VAL A 1 107 ? -32.544 6.193 41.372 1.00 86.25 107 VAL A O 1
ATOM 859 N N . ALA A 1 108 ? -34.064 7.718 42.009 1.00 87.94 108 ALA A N 1
ATOM 860 C CA . ALA A 1 108 ? -34.321 8.222 40.662 1.00 87.94 108 ALA A CA 1
ATOM 861 C C . ALA A 1 108 ? -33.048 8.800 40.018 1.00 87.94 108 ALA A C 1
ATOM 863 O O . ALA A 1 108 ? -32.697 8.420 38.898 1.00 87.94 108 ALA A O 1
ATOM 864 N N . PHE A 1 109 ? -32.301 9.640 40.745 1.00 90.56 109 PHE A N 1
ATOM 865 C CA . PHE A 1 109 ? -31.024 10.174 40.265 1.00 90.56 109 PHE A CA 1
ATOM 866 C C . PHE A 1 109 ? -29.962 9.095 40.070 1.00 90.56 109 PHE A C 1
ATOM 868 O O . PHE A 1 109 ? -29.195 9.163 39.113 1.00 90.56 109 PHE A O 1
ATOM 875 N N . TYR A 1 110 ? -29.921 8.077 40.929 1.00 87.56 110 TYR A N 1
ATOM 876 C CA . TYR A 1 110 ? -28.992 6.962 40.786 1.00 87.56 110 TYR A CA 1
ATOM 877 C C . TYR A 1 110 ? -29.278 6.140 39.521 1.00 87.56 110 TYR A C 1
ATOM 879 O O . TYR A 1 110 ? -28.362 5.834 38.753 1.00 87.56 110 TYR A O 1
ATOM 887 N N . VAL A 1 111 ? -30.550 5.831 39.250 1.00 87.94 111 VAL A N 1
ATOM 888 C CA . VAL A 1 111 ? -30.963 5.150 38.012 1.00 87.94 111 VAL A CA 1
ATOM 889 C C . VAL A 1 111 ? -30.629 6.006 36.787 1.00 87.94 111 VAL A C 1
ATOM 891 O O . VAL A 1 111 ? -30.071 5.488 35.820 1.00 87.94 111 VAL A O 1
ATOM 894 N N . GLN A 1 112 ? -30.887 7.316 36.839 1.00 83.31 112 GLN A N 1
ATOM 895 C CA . GLN A 1 112 ? -30.533 8.245 35.763 1.00 83.31 112 GLN A CA 1
ATOM 896 C C . GLN A 1 112 ? -29.015 8.331 35.547 1.00 83.31 112 GLN A C 1
ATOM 898 O O . GLN A 1 112 ? -28.549 8.317 34.410 1.00 83.31 112 GLN A O 1
ATOM 903 N N . TYR A 1 113 ? -28.227 8.362 36.622 1.00 91.31 113 TYR A N 1
ATOM 904 C CA . TYR A 1 113 ? -26.769 8.325 36.551 1.00 91.31 113 TYR A CA 1
ATOM 905 C C . TYR A 1 113 ? -26.287 7.046 35.861 1.00 91.31 113 TYR A C 1
ATOM 907 O O . TYR A 1 113 ? -25.469 7.115 34.944 1.00 91.31 113 TYR A O 1
ATOM 915 N N . ARG A 1 114 ? -26.834 5.884 36.240 1.00 88.88 114 ARG A N 1
ATOM 916 C CA . ARG A 1 114 ? -26.512 4.603 35.599 1.00 88.88 114 ARG A CA 1
ATOM 917 C C . ARG A 1 114 ? -26.884 4.600 34.114 1.00 88.88 114 ARG A C 1
ATOM 919 O O . ARG A 1 114 ? -26.075 4.161 33.299 1.00 88.88 114 ARG A O 1
ATOM 926 N N . ALA A 1 115 ? -28.061 5.113 33.756 1.00 88.81 115 ALA A N 1
ATOM 927 C CA . ALA A 1 115 ? -28.488 5.243 32.363 1.00 88.81 115 ALA A CA 1
ATOM 928 C C . ALA A 1 115 ? -27.535 6.144 31.558 1.00 88.81 115 ALA A C 1
ATOM 930 O O . ALA A 1 115 ? -27.114 5.766 30.469 1.00 88.81 115 ALA A O 1
ATOM 931 N N . ASN A 1 116 ? -27.100 7.270 32.132 1.00 92.50 116 ASN A N 1
ATOM 932 C CA . ASN A 1 116 ? -26.118 8.159 31.508 1.00 92.50 116 ASN A CA 1
ATOM 933 C C . ASN A 1 116 ? -24.759 7.473 31.294 1.00 92.50 116 ASN A C 1
ATOM 935 O O . ASN A 1 116 ? -24.096 7.730 30.292 1.00 92.50 116 ASN A O 1
ATOM 939 N N . GLN A 1 117 ? -24.322 6.603 32.212 1.00 89.69 117 GLN A N 1
ATOM 940 C CA . GLN A 1 117 ? -23.078 5.846 32.027 1.00 89.69 117 GLN A CA 1
ATOM 941 C C . GLN A 1 117 ? -23.187 4.834 30.883 1.00 89.69 117 GLN A C 1
ATOM 943 O O . GLN A 1 117 ? -22.278 4.751 30.059 1.00 89.69 117 GLN A O 1
ATOM 948 N N . LEU A 1 118 ? -24.308 4.112 30.788 1.00 90.19 118 LEU A N 1
ATOM 949 C CA . LEU A 1 118 ? -24.571 3.204 29.667 1.00 90.19 118 LEU A CA 1
ATOM 950 C C . LEU A 1 118 ? -24.635 3.965 28.337 1.00 90.19 118 LEU A C 1
ATOM 952 O O . LEU A 1 118 ? -23.994 3.567 27.370 1.00 90.19 118 LEU A O 1
ATOM 956 N N . GLN A 1 119 ? -25.316 5.111 28.313 1.00 90.44 119 GLN A N 1
ATOM 957 C CA . GLN A 1 119 ? -25.408 5.959 27.128 1.00 90.44 119 GLN A CA 1
ATOM 958 C C . GLN A 1 119 ? -24.035 6.469 26.669 1.00 90.44 119 GLN A C 1
ATOM 960 O O . GLN A 1 119 ? -23.760 6.497 25.473 1.00 90.44 119 GLN A O 1
ATOM 965 N N . LYS A 1 120 ? -23.142 6.838 27.600 1.00 92.94 120 LYS A N 1
ATOM 966 C CA . LYS A 1 120 ? -21.759 7.221 27.264 1.00 92.94 120 LYS A CA 1
ATOM 967 C C . LYS A 1 120 ? -20.990 6.079 26.601 1.00 92.94 120 LYS A C 1
ATOM 969 O O . LYS A 1 120 ? -20.254 6.326 25.650 1.00 92.94 120 LYS A O 1
ATOM 974 N N . GLN A 1 121 ? -21.155 4.850 27.090 1.00 91.44 121 GLN A N 1
ATOM 975 C CA . GLN A 1 121 ? -20.508 3.671 26.507 1.00 91.44 121 GLN A CA 1
ATOM 976 C C . GLN A 1 121 ? -21.046 3.368 25.105 1.00 91.44 121 GLN A C 1
ATOM 978 O O . GLN A 1 121 ? -20.267 3.114 24.189 1.00 91.44 121 GLN A O 1
ATOM 983 N N . GLU A 1 122 ? -22.364 3.436 24.921 1.00 92.12 122 GLU A N 1
ATOM 984 C CA . GLU A 1 122 ? -22.996 3.210 23.622 1.00 92.12 122 GLU A CA 1
ATOM 985 C C . GLU A 1 122 ? -22.607 4.286 22.603 1.00 92.12 122 GLU A C 1
ATOM 987 O O . GLU A 1 122 ? -22.261 3.956 21.472 1.00 92.12 122 GLU A O 1
ATOM 992 N N . LEU A 1 123 ? -22.552 5.556 23.019 1.00 91.81 123 LEU A N 1
ATOM 993 C CA . LEU A 1 123 ? -22.094 6.654 22.169 1.00 91.81 123 LEU A CA 1
ATOM 994 C C . LEU A 1 123 ? -20.631 6.477 21.743 1.00 91.81 123 LEU A C 1
ATOM 996 O O . LEU A 1 123 ? -20.305 6.700 20.580 1.00 91.81 123 LEU A O 1
ATOM 1000 N N . ALA A 1 124 ? -19.754 6.049 22.656 1.00 89.31 124 ALA A N 1
ATOM 1001 C CA . ALA A 1 124 ? -18.356 5.775 22.329 1.00 89.31 124 ALA A CA 1
ATOM 1002 C C . ALA A 1 124 ? -18.225 4.631 21.309 1.00 89.31 124 ALA A C 1
ATOM 1004 O O .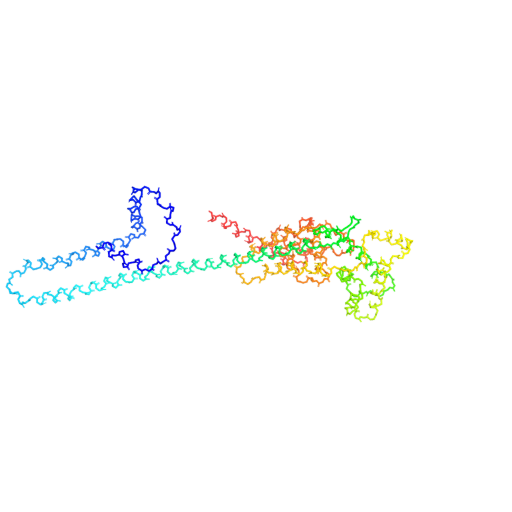 ALA A 1 124 ? -17.444 4.730 20.365 1.00 89.31 124 ALA A O 1
ATOM 1005 N N . LYS A 1 125 ? -19.032 3.571 21.456 1.00 90.38 125 LYS A N 1
ATOM 1006 C CA . LYS A 1 125 ? -19.079 2.472 20.485 1.00 90.38 125 LYS A CA 1
ATOM 1007 C C . LYS A 1 125 ? -19.596 2.942 19.122 1.00 90.38 125 LYS A C 1
ATOM 1009 O O . LYS A 1 125 ? -18.963 2.665 18.112 1.00 90.38 125 LYS A O 1
ATOM 1014 N N . GLN A 1 126 ? -20.685 3.711 19.096 1.00 90.50 126 GLN A N 1
ATOM 1015 C CA . GLN A 1 126 ? -21.229 4.288 17.862 1.00 90.50 126 GLN A CA 1
ATOM 1016 C C . GLN A 1 126 ? -20.223 5.203 17.154 1.00 90.50 126 GLN A C 1
ATOM 1018 O O . GLN A 1 126 ? -20.151 5.197 15.930 1.00 90.50 126 GLN A O 1
ATOM 1023 N N . GLN A 1 127 ? -19.433 5.980 17.901 1.00 89.25 127 GLN A N 1
ATOM 1024 C CA . GLN A 1 127 ? -18.366 6.803 17.326 1.00 89.25 127 GLN A CA 1
ATOM 1025 C C . GLN A 1 127 ? -17.282 5.946 16.668 1.00 89.25 127 GLN A C 1
ATOM 1027 O O . GLN A 1 127 ? -16.891 6.248 15.544 1.00 89.25 127 GLN A O 1
ATOM 1032 N N . ALA A 1 128 ? -16.843 4.868 17.325 1.00 87.75 128 ALA A N 1
ATOM 1033 C CA . ALA A 1 128 ? -15.860 3.943 16.762 1.00 87.75 128 ALA A CA 1
ATOM 1034 C C . ALA A 1 128 ? -16.383 3.243 15.492 1.00 87.75 128 ALA A C 1
ATOM 1036 O O . ALA A 1 128 ? -15.676 3.188 14.484 1.00 87.75 128 ALA A O 1
ATOM 1037 N N . ASP A 1 129 ? -17.635 2.776 15.512 1.00 89.38 129 ASP A N 1
ATOM 1038 C CA . ASP A 1 129 ? -18.277 2.139 14.357 1.00 89.38 129 ASP A CA 1
ATOM 1039 C C . ASP A 1 129 ? -18.442 3.142 13.193 1.00 89.38 129 ASP A C 1
ATOM 1041 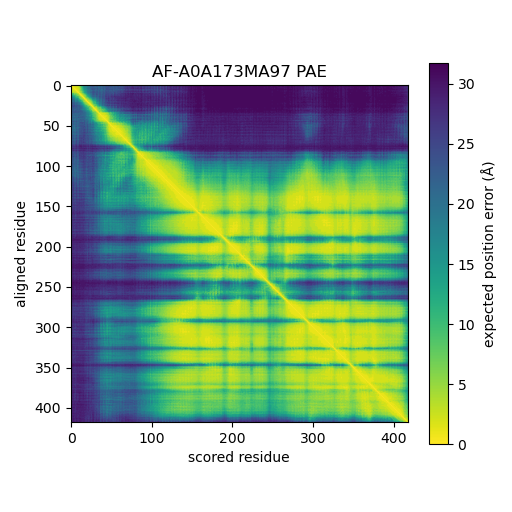O O . ASP A 1 129 ? -18.044 2.856 12.064 1.00 89.38 129 ASP A O 1
ATOM 1045 N N . SER A 1 130 ? -18.907 4.369 13.468 1.00 90.31 130 SER A N 1
ATOM 1046 C CA . SER A 1 130 ? -18.999 5.453 12.472 1.00 90.31 130 SER A CA 1
ATOM 1047 C C . SER A 1 130 ? -17.633 5.811 11.877 1.00 90.31 130 SER A C 1
ATOM 1049 O O . SER A 1 130 ? -17.516 6.082 10.681 1.00 90.31 130 SER A O 1
ATOM 1051 N N . ASP A 1 131 ? -16.582 5.857 12.693 1.00 88.88 131 ASP A N 1
ATOM 1052 C CA . ASP A 1 131 ? -15.227 6.153 12.229 1.00 88.88 131 ASP A CA 1
ATOM 1053 C C . ASP A 1 131 ? -14.699 5.066 11.290 1.00 88.88 131 ASP A C 1
ATOM 1055 O O . ASP A 1 131 ? -14.103 5.381 10.252 1.00 88.88 131 ASP A O 1
ATOM 1059 N N . LYS A 1 132 ? -14.978 3.796 11.602 1.00 90.06 132 LYS A N 1
ATOM 1060 C CA . LYS A 1 132 ? -14.676 2.668 10.720 1.00 90.06 132 LYS A CA 1
ATOM 1061 C C . LYS A 1 132 ? -15.422 2.788 9.392 1.00 90.06 132 LYS A C 1
ATOM 1063 O O . LYS A 1 132 ? -14.781 2.768 8.341 1.00 90.06 132 LYS A O 1
ATOM 1068 N N . GLU A 1 133 ? -16.734 3.010 9.425 1.00 91.31 133 GLU A N 1
ATOM 1069 C CA . GLU A 1 133 ? -17.558 3.172 8.220 1.00 91.31 133 GLU A CA 1
ATOM 1070 C C . GLU A 1 133 ? -17.074 4.326 7.331 1.00 91.31 133 GLU A C 1
ATOM 1072 O O . GLU A 1 133 ? -17.000 4.187 6.111 1.00 91.31 133 GLU A O 1
ATOM 1077 N N . ARG A 1 134 ? -16.669 5.461 7.918 1.00 90.88 134 ARG A N 1
ATOM 1078 C CA . ARG A 1 134 ? -16.112 6.602 7.167 1.00 90.88 134 ARG A CA 1
ATOM 1079 C C . ARG A 1 134 ? -14.815 6.247 6.449 1.00 90.88 134 ARG A C 1
ATOM 1081 O O . ARG A 1 134 ? -14.609 6.679 5.310 1.00 90.88 134 ARG A O 1
ATOM 1088 N N . VAL A 1 135 ? -13.935 5.493 7.111 1.00 92.50 135 VAL A N 1
ATOM 1089 C CA . VAL A 1 135 ? -12.680 5.029 6.507 1.00 92.50 135 VAL A CA 1
ATOM 1090 C C . VAL A 1 135 ? -12.960 4.070 5.361 1.00 92.50 135 VAL A C 1
ATOM 1092 O O . VAL A 1 135 ? -12.390 4.239 4.283 1.00 92.50 135 VAL A O 1
ATOM 1095 N N . GLU A 1 136 ? -13.855 3.108 5.566 1.00 93.75 136 GLU A N 1
ATOM 1096 C CA . GLU A 1 136 ? -14.238 2.135 4.546 1.00 93.75 136 GLU A CA 1
ATOM 1097 C C . GLU A 1 136 ? -14.902 2.813 3.344 1.00 93.75 136 GLU A C 1
ATOM 1099 O O . GLU A 1 136 ? -14.472 2.603 2.210 1.00 93.75 136 GLU A O 1
ATOM 1104 N N . ALA A 1 137 ? -15.868 3.706 3.570 1.00 94.38 137 ALA A N 1
ATOM 1105 C CA . ALA A 1 137 ? -16.546 4.446 2.510 1.00 94.38 137 ALA A CA 1
ATOM 1106 C C . ALA A 1 137 ? -15.559 5.262 1.661 1.00 94.38 137 ALA A C 1
ATOM 1108 O O . ALA A 1 137 ? -15.559 5.171 0.431 1.00 94.38 137 ALA A O 1
ATOM 1109 N N . ARG A 1 138 ? -14.656 6.016 2.305 1.00 94.25 138 ARG A N 1
ATOM 1110 C CA . ARG A 1 138 ? -13.628 6.781 1.588 1.00 94.25 138 ARG A CA 1
ATOM 1111 C C . ARG A 1 138 ? -12.634 5.871 0.870 1.00 94.25 138 ARG A C 1
ATOM 1113 O O . ARG A 1 138 ? -12.202 6.206 -0.230 1.00 94.25 138 ARG A O 1
ATOM 1120 N N . PHE A 1 139 ? -12.271 4.734 1.458 1.00 96.12 139 PHE A N 1
ATOM 1121 C CA . PHE A 1 139 ? -11.425 3.743 0.800 1.00 96.12 139 PHE A CA 1
ATOM 1122 C C . PHE A 1 139 ? -12.077 3.203 -0.477 1.00 96.12 139 PHE A C 1
ATOM 1124 O O . PHE A 1 139 ? -11.425 3.193 -1.520 1.00 96.12 139 PHE A O 1
ATOM 1131 N N . PHE A 1 140 ? -13.344 2.788 -0.423 1.00 96.88 140 PHE A N 1
ATOM 1132 C CA . PHE A 1 140 ? -14.039 2.247 -1.592 1.00 96.88 140 PHE A CA 1
ATOM 1133 C C . PHE A 1 140 ? -14.214 3.291 -2.695 1.00 96.88 140 PHE A C 1
ATOM 1135 O O . PHE A 1 140 ? -14.093 2.953 -3.872 1.00 96.88 140 PHE A O 1
ATOM 1142 N N . GLU A 1 141 ? -14.396 4.560 -2.333 1.00 97.38 141 GLU A N 1
ATOM 1143 C CA . GLU A 1 141 ? -14.420 5.652 -3.302 1.00 97.38 141 GLU A CA 1
ATOM 1144 C C . GLU A 1 141 ? -13.051 5.867 -3.970 1.00 97.38 141 GLU A C 1
ATOM 1146 O O . GLU A 1 141 ? -12.954 5.941 -5.195 1.00 97.38 141 GLU A O 1
ATOM 1151 N N . LEU A 1 142 ? -11.960 5.872 -3.195 1.00 97.25 142 LEU A N 1
ATOM 1152 C CA . LEU A 1 142 ? -10.600 5.936 -3.745 1.00 97.25 142 LEU A CA 1
ATOM 1153 C C . LEU A 1 142 ? -10.288 4.726 -4.640 1.00 97.25 142 LEU A C 1
ATOM 1155 O O . LEU A 1 142 ? -9.665 4.872 -5.693 1.00 97.25 142 LEU A O 1
ATOM 1159 N N . LEU A 1 143 ? -10.763 3.540 -4.256 1.00 97.38 143 LEU A N 1
ATOM 1160 C CA . LEU A 1 143 ? -10.626 2.319 -5.043 1.00 97.38 143 LEU A CA 1
ATOM 1161 C C . LEU A 1 143 ? -11.386 2.411 -6.371 1.00 97.38 143 LEU A C 1
ATOM 1163 O O . LEU A 1 143 ? -10.867 1.988 -7.405 1.00 97.38 143 LEU A O 1
ATOM 1167 N N . ARG A 1 144 ? -12.595 2.982 -6.362 1.00 97.62 144 ARG A N 1
ATOM 1168 C CA . ARG A 1 144 ? -13.387 3.237 -7.571 1.00 97.62 144 ARG A CA 1
ATOM 1169 C C . ARG A 1 144 ? -12.650 4.184 -8.517 1.00 97.62 144 ARG A C 1
ATOM 1171 O O . ARG A 1 144 ? -12.431 3.818 -9.669 1.00 97.62 144 ARG A O 1
ATOM 1178 N N . LEU A 1 145 ? -12.181 5.329 -8.015 1.00 97.25 145 LEU A N 1
ATOM 1179 C CA . LEU A 1 145 ? -11.396 6.295 -8.796 1.00 97.25 145 LEU A CA 1
ATOM 1180 C C . LEU A 1 145 ? -10.111 5.672 -9.358 1.00 97.25 145 LEU A C 1
ATOM 1182 O O . LEU A 1 145 ? -9.718 5.939 -10.492 1.00 97.25 145 LEU A O 1
ATOM 1186 N N . HIS A 1 146 ? -9.450 4.805 -8.590 1.00 96.81 146 HIS A N 1
ATOM 1187 C CA . HIS A 1 146 ? -8.289 4.068 -9.075 1.00 96.81 146 HIS A CA 1
ATOM 1188 C C . HIS A 1 146 ? -8.647 3.133 -10.243 1.00 96.81 146 HIS A C 1
ATOM 1190 O O . HIS A 1 146 ? -7.944 3.123 -11.253 1.00 96.81 146 HIS A O 1
ATOM 1196 N N . LYS A 1 147 ? -9.759 2.392 -10.153 1.00 96.06 147 LYS A N 1
ATOM 1197 C CA . LYS A 1 147 ? -10.238 1.537 -11.251 1.00 96.06 147 LYS A CA 1
ATOM 1198 C C . LYS A 1 147 ? -10.609 2.341 -12.498 1.00 96.06 147 LYS A C 1
ATOM 1200 O O . LYS A 1 147 ? -10.350 1.872 -13.602 1.00 96.06 147 LYS A O 1
ATOM 1205 N N . GLU A 1 148 ? -11.177 3.532 -12.334 1.00 96.56 148 GLU A N 1
ATOM 1206 C CA . GLU A 1 148 ? -11.478 4.447 -13.444 1.00 96.56 148 GLU A CA 1
ATOM 1207 C C . GLU A 1 148 ? -10.209 4.939 -14.131 1.00 96.56 148 GLU A C 1
ATOM 1209 O O . GLU A 1 148 ? -10.118 4.875 -15.356 1.00 96.56 148 GLU A O 1
ATOM 1214 N N . ASN A 1 149 ? -9.190 5.325 -13.358 1.00 96.06 149 ASN A N 1
ATOM 1215 C CA . ASN A 1 149 ? -7.885 5.671 -13.916 1.00 96.06 149 ASN A CA 1
ATOM 1216 C C . ASN A 1 149 ? -7.290 4.513 -14.711 1.00 96.06 149 ASN A C 1
ATOM 1218 O O . ASN A 1 149 ? -6.813 4.732 -15.818 1.00 96.06 149 ASN A O 1
ATOM 1222 N N . VAL A 1 150 ? -7.336 3.291 -14.166 1.00 96.25 150 VAL A N 1
ATOM 1223 C CA . VAL A 1 150 ? -6.867 2.092 -14.872 1.00 96.25 150 VAL A CA 1
ATOM 1224 C C . VAL A 1 150 ? -7.645 1.909 -16.169 1.00 96.25 150 VAL A C 1
ATOM 1226 O O . VAL A 1 150 ? -7.026 1.728 -17.208 1.00 96.25 150 VAL A O 1
ATOM 1229 N N . ALA A 1 151 ? -8.976 1.990 -16.137 1.00 96.12 151 ALA A N 1
ATOM 1230 C CA . ALA A 1 151 ? -9.820 1.831 -17.321 1.00 96.12 151 ALA A CA 1
ATOM 1231 C C . ALA A 1 151 ? -9.541 2.889 -18.403 1.00 96.12 151 ALA A C 1
ATOM 1233 O O . ALA A 1 151 ? -9.596 2.568 -19.589 1.00 96.12 151 ALA A O 1
ATOM 1234 N N . ALA A 1 152 ? -9.206 4.117 -18.000 1.00 95.06 152 ALA A N 1
ATOM 1235 C CA . ALA A 1 152 ? -8.840 5.205 -18.901 1.00 95.06 152 ALA A CA 1
ATOM 1236 C C . ALA A 1 152 ? -7.437 5.050 -19.515 1.00 95.06 152 ALA A C 1
ATOM 1238 O O . ALA A 1 152 ? -7.135 5.724 -20.502 1.00 95.06 152 ALA A O 1
ATOM 1239 N N . MET A 1 153 ? -6.581 4.176 -18.964 1.00 94.75 153 MET A N 1
ATOM 1240 C CA . MET A 1 153 ? -5.251 3.943 -19.522 1.00 94.75 153 MET A CA 1
ATOM 1241 C C . MET A 1 153 ? -5.345 3.349 -20.925 1.00 94.75 153 MET A C 1
ATOM 1243 O O . MET A 1 153 ? -6.114 2.422 -21.177 1.00 94.75 153 MET A O 1
ATOM 1247 N N . SER A 1 154 ? -4.492 3.831 -21.819 1.00 92.19 154 SER A N 1
ATOM 1248 C CA . SER A 1 154 ? -4.319 3.289 -23.158 1.00 92.19 154 SER A CA 1
ATOM 1249 C C . SER A 1 154 ? -2.868 3.379 -23.612 1.00 92.19 154 SER A C 1
ATOM 1251 O O . SER A 1 154 ? -2.183 4.370 -23.350 1.00 92.19 154 SER A O 1
ATOM 1253 N N . THR A 1 155 ? -2.406 2.338 -24.298 1.00 89.06 155 THR A N 1
ATOM 1254 C CA . THR A 1 155 ? -1.079 2.277 -24.919 1.00 89.06 155 THR A CA 1
ATOM 1255 C C . THR A 1 155 ? -1.141 1.489 -26.229 1.00 89.06 155 THR A C 1
ATOM 1257 O O . THR A 1 155 ? -2.192 0.971 -26.616 1.00 89.06 155 THR A O 1
ATOM 1260 N N . TRP A 1 156 ? -0.027 1.426 -26.947 1.00 83.38 156 TRP A N 1
ATOM 1261 C CA . TRP A 1 156 ? 0.099 0.696 -28.202 1.00 83.38 156 TRP A CA 1
ATOM 1262 C C . TRP A 1 156 ? 0.758 -0.662 -27.976 1.00 83.38 156 TRP A C 1
ATOM 1264 O O . TRP A 1 156 ? 1.747 -0.773 -27.259 1.00 83.38 156 TRP A O 1
ATOM 1274 N N . SER A 1 157 ? 0.206 -1.683 -28.624 1.00 81.81 157 SER A N 1
ATOM 1275 C CA . SER A 1 157 ? 0.769 -3.026 -28.727 1.00 81.81 157 SER A CA 1
ATOM 1276 C C . SER A 1 157 ? 0.901 -3.433 -30.200 1.00 81.81 157 SER A C 1
ATOM 1278 O O . SER A 1 157 ? 0.429 -2.736 -31.103 1.00 81.81 157 SER A O 1
ATOM 1280 N N . ARG A 1 158 ? 1.513 -4.595 -30.468 1.00 73.75 158 ARG A N 1
ATOM 1281 C CA . ARG A 1 158 ? 1.722 -5.136 -31.823 1.00 73.75 158 ARG A CA 1
ATOM 1282 C C . ARG A 1 158 ? 0.406 -5.313 -32.580 1.00 73.75 158 ARG A C 1
ATOM 1284 O O . ARG A 1 158 ? 0.373 -5.166 -33.796 1.00 73.75 158 ARG A O 1
ATOM 1291 N N . GLY A 1 159 ? -0.661 -5.642 -31.850 1.00 75.06 159 GLY A N 1
ATOM 1292 C CA . GLY A 1 159 ? -2.015 -5.840 -32.373 1.00 75.06 159 GLY A CA 1
ATOM 1293 C C . GLY A 1 159 ? -2.874 -4.573 -32.433 1.00 75.06 159 GLY A C 1
ATOM 1294 O O . GLY A 1 159 ? -4.061 -4.676 -32.724 1.00 75.06 159 GLY A O 1
ATOM 1295 N N . GLY A 1 160 ? -2.311 -3.395 -32.142 1.00 84.31 160 GLY A N 1
ATOM 1296 C CA . GLY A 1 160 ? -3.033 -2.123 -32.109 1.00 84.31 160 GLY A CA 1
ATOM 1297 C C . GLY A 1 160 ? -3.145 -1.529 -30.706 1.00 84.31 160 GLY A C 1
ATOM 1298 O O . GLY A 1 160 ? -2.358 -1.836 -29.811 1.00 84.31 160 GLY A O 1
ATOM 1299 N N . ARG A 1 161 ? -4.111 -0.626 -30.521 1.00 87.62 161 ARG A N 1
ATOM 1300 C CA . ARG A 1 161 ? -4.320 0.073 -29.249 1.00 87.62 161 ARG A CA 1
ATOM 1301 C C . ARG A 1 161 ? -4.899 -0.883 -28.206 1.00 87.62 161 ARG A C 1
ATOM 1303 O O . ARG A 1 161 ? -5.930 -1.507 -28.445 1.00 87.62 161 ARG A O 1
ATOM 1310 N N . VAL A 1 162 ? -4.260 -0.952 -27.045 1.00 91.56 162 VAL A N 1
ATOM 1311 C CA . VAL A 1 162 ? -4.744 -1.683 -25.869 1.00 91.56 162 VAL A CA 1
ATOM 1312 C C . VAL A 1 162 ? -5.172 -0.690 -24.796 1.00 91.56 162 VAL A C 1
ATOM 1314 O O . VAL A 1 162 ? -4.607 0.399 -24.691 1.00 91.56 162 VAL A O 1
ATOM 1317 N N . ASN A 1 163 ? -6.182 -1.061 -24.012 1.00 94.50 163 ASN A N 1
ATOM 1318 C CA . ASN A 1 163 ? -6.758 -0.208 -22.976 1.00 94.50 163 ASN A CA 1
ATOM 1319 C C . ASN A 1 163 ? -6.830 -0.948 -21.637 1.00 94.50 163 ASN A C 1
ATOM 1321 O O . ASN A 1 163 ? -6.794 -2.183 -21.580 1.00 94.50 163 ASN A O 1
ATOM 1325 N N . GLY A 1 164 ? -6.998 -0.199 -20.551 1.00 95.06 164 GLY A N 1
ATOM 1326 C CA . GLY A 1 164 ? -7.229 -0.780 -19.241 1.00 95.06 164 GLY A CA 1
ATOM 1327 C C . GLY A 1 164 ? -6.016 -1.545 -18.713 1.00 95.06 164 GLY A C 1
ATOM 1328 O O . GLY A 1 164 ? -4.859 -1.165 -18.901 1.00 95.06 164 GLY A O 1
ATOM 1329 N N . LYS A 1 165 ? -6.291 -2.699 -18.098 1.00 93.81 165 LYS A N 1
ATOM 1330 C CA . LYS A 1 165 ? -5.260 -3.588 -17.546 1.00 93.81 165 LYS A CA 1
ATOM 1331 C C . LYS A 1 165 ? -4.312 -4.179 -18.592 1.00 93.81 165 LYS A C 1
ATOM 1333 O O . LYS A 1 165 ? -3.179 -4.510 -18.258 1.00 93.81 165 LYS A O 1
ATOM 1338 N N . ALA A 1 166 ? -4.736 -4.279 -19.853 1.00 93.69 166 ALA A N 1
ATOM 1339 C CA . ALA A 1 166 ? -3.886 -4.796 -20.926 1.00 93.69 166 ALA A CA 1
ATOM 1340 C C . ALA A 1 166 ? -2.683 -3.880 -21.229 1.00 93.69 166 ALA A C 1
ATOM 1342 O O . ALA A 1 166 ? -1.736 -4.311 -21.879 1.00 93.69 166 ALA A O 1
ATOM 1343 N N . CYS A 1 167 ? -2.681 -2.645 -20.717 1.00 93.88 167 CYS A N 1
ATOM 1344 C CA . CYS A 1 167 ? -1.550 -1.733 -20.831 1.00 93.88 167 CYS A CA 1
ATOM 1345 C C . CYS A 1 167 ? -0.335 -2.170 -19.997 1.00 93.88 167 CYS A C 1
ATOM 1347 O O . CYS A 1 167 ? 0.794 -1.932 -20.412 1.00 93.88 167 CYS A O 1
ATOM 1349 N N . PHE A 1 168 ? -0.527 -2.804 -18.833 1.00 94.38 168 PHE A N 1
ATOM 1350 C CA . PHE A 1 168 ? 0.582 -3.114 -17.918 1.00 94.38 168 PHE A CA 1
ATOM 1351 C C . PHE A 1 168 ? 1.586 -4.138 -18.465 1.00 94.38 168 PHE A C 1
ATOM 1353 O O . PHE A 1 168 ? 2.784 -3.879 -18.342 1.00 94.38 168 PHE A O 1
ATOM 1360 N N . PRO A 1 169 ? 1.168 -5.247 -19.110 1.00 91.94 169 PRO A N 1
ATOM 1361 C CA . PRO A 1 169 ? 2.103 -6.132 -19.801 1.00 91.94 169 PRO A CA 1
ATOM 1362 C C . PRO A 1 169 ? 2.968 -5.397 -20.833 1.00 91.94 169 PRO A C 1
ATOM 1364 O O . PRO A 1 169 ? 4.174 -5.625 -20.897 1.00 91.94 169 PRO A O 1
ATOM 1367 N N . GLU A 1 170 ? 2.381 -4.480 -21.605 1.00 90.06 170 GLU A N 1
ATOM 1368 C CA . GLU A 1 170 ? 3.106 -3.715 -22.626 1.00 90.06 170 GLU A CA 1
ATOM 1369 C C . GLU A 1 170 ? 4.069 -2.700 -21.998 1.00 90.06 170 GLU A C 1
ATOM 1371 O O . GLU A 1 170 ? 5.224 -2.626 -22.408 1.00 90.06 170 GLU A O 1
ATOM 1376 N N . LEU A 1 171 ? 3.653 -2.004 -20.933 1.00 91.94 171 LEU A N 1
ATOM 1377 C CA . LEU A 1 171 ? 4.528 -1.112 -20.161 1.00 91.94 171 LEU A CA 1
ATOM 1378 C C . LEU A 1 171 ? 5.715 -1.860 -19.540 1.00 91.94 171 LEU A C 1
ATOM 1380 O O . LEU A 1 171 ? 6.824 -1.332 -19.488 1.00 91.94 171 LEU A O 1
ATOM 1384 N N . LEU A 1 172 ? 5.506 -3.092 -19.067 1.00 91.62 172 LEU A N 1
ATOM 1385 C CA . LEU A 1 172 ? 6.582 -3.920 -18.525 1.00 91.62 172 LEU A CA 1
ATOM 1386 C C . LEU A 1 172 ? 7.562 -4.378 -19.600 1.00 91.62 172 LEU A C 1
ATOM 1388 O O . LEU A 1 172 ? 8.769 -4.361 -19.356 1.00 91.62 172 LEU A O 1
ATOM 1392 N N . LYS A 1 173 ? 7.069 -4.779 -20.775 1.00 88.88 173 LYS A N 1
ATOM 1393 C CA . LYS A 1 173 ? 7.928 -5.129 -21.912 1.00 88.88 173 LYS A CA 1
ATOM 1394 C C . LYS A 1 173 ? 8.734 -3.917 -22.381 1.00 88.88 173 LYS A C 1
ATOM 1396 O O . LYS A 1 173 ? 9.945 -4.031 -22.566 1.00 88.88 173 LYS A O 1
ATOM 1401 N N . GLU A 1 174 ? 8.094 -2.753 -22.495 1.00 88.50 174 GLU A N 1
ATOM 1402 C CA . GLU A 1 174 ? 8.763 -1.491 -22.821 1.00 88.50 174 GLU A CA 1
ATOM 1403 C C . GLU A 1 174 ? 9.854 -1.173 -21.790 1.00 88.50 174 GLU A C 1
ATOM 1405 O O . GLU A 1 174 ? 11.010 -0.953 -22.152 1.00 88.50 174 GLU A O 1
ATOM 1410 N N . PHE A 1 175 ? 9.529 -1.248 -20.496 1.00 91.50 175 PHE A N 1
ATOM 1411 C CA . PHE A 1 175 ? 10.495 -1.033 -19.421 1.00 91.50 175 PHE A CA 1
ATOM 1412 C C . PHE A 1 175 ? 11.659 -2.029 -19.457 1.00 91.50 175 PHE A C 1
ATOM 1414 O O . PHE A 1 175 ? 12.808 -1.633 -19.267 1.00 91.50 175 PHE A O 1
ATOM 1421 N N . ALA A 1 176 ? 11.391 -3.311 -19.719 1.00 89.69 176 ALA A N 1
ATOM 1422 C CA . ALA A 1 176 ? 12.423 -4.336 -19.835 1.00 89.69 176 ALA A CA 1
ATOM 1423 C C . ALA A 1 176 ? 13.397 -4.031 -20.977 1.00 89.69 176 ALA A C 1
ATOM 1425 O O . ALA A 1 176 ? 14.612 -4.130 -20.787 1.00 89.69 176 ALA A O 1
ATOM 1426 N N . ASN A 1 177 ? 12.877 -3.610 -22.132 1.00 86.44 177 ASN A N 1
ATOM 1427 C CA . ASN A 1 177 ? 13.693 -3.186 -23.263 1.00 86.44 177 ASN A CA 1
ATOM 1428 C C . ASN A 1 177 ? 14.526 -1.951 -22.906 1.00 86.44 177 ASN A C 1
ATOM 1430 O O . ASN A 1 177 ? 15.743 -1.979 -23.065 1.00 86.44 177 ASN A O 1
ATOM 1434 N N . ILE A 1 178 ? 13.913 -0.908 -22.336 1.00 88.38 178 ILE A N 1
ATOM 1435 C CA . ILE A 1 178 ? 14.636 0.293 -21.896 1.00 88.38 178 ILE A CA 1
ATOM 1436 C C . ILE A 1 178 ? 15.746 -0.082 -20.905 1.00 88.38 178 ILE A C 1
ATOM 1438 O O . ILE A 1 178 ? 16.884 0.365 -21.044 1.00 88.38 178 ILE A O 1
ATOM 1442 N N . TYR A 1 179 ? 15.450 -0.930 -19.917 1.00 90.75 179 TYR A N 1
ATOM 1443 C CA . TYR A 1 179 ? 16.418 -1.316 -18.897 1.00 90.75 179 TYR A CA 1
ATOM 1444 C C . TYR A 1 179 ? 17.617 -2.059 -19.475 1.00 90.75 179 TYR A C 1
ATOM 1446 O O . TYR A 1 179 ? 18.742 -1.721 -19.121 1.00 90.75 179 TYR A O 1
ATOM 1454 N N . ARG A 1 180 ? 17.411 -3.037 -20.367 1.00 86.75 180 ARG A N 1
ATOM 1455 C CA . ARG A 1 180 ? 18.512 -3.793 -20.999 1.00 86.75 180 ARG A CA 1
ATOM 1456 C C . ARG A 1 180 ? 19.504 -2.871 -21.692 1.00 86.75 180 ARG A C 1
ATOM 1458 O O . ARG A 1 180 ? 20.711 -3.078 -21.633 1.00 86.75 180 ARG A O 1
ATOM 1465 N N . VAL A 1 181 ? 18.976 -1.822 -22.294 1.00 84.62 181 VAL A N 1
ATOM 1466 C CA . VAL A 1 181 ? 19.722 -0.882 -23.116 1.00 84.62 181 VAL A CA 1
ATOM 1467 C C . VAL A 1 181 ? 20.482 0.082 -22.238 1.00 84.62 181 VAL A C 1
ATOM 1469 O O . VAL A 1 181 ? 21.696 0.221 -22.375 1.00 84.62 181 VAL A O 1
ATOM 1472 N N . VAL A 1 182 ? 19.783 0.688 -21.277 1.00 88.00 182 VAL A N 1
ATOM 1473 C CA . VAL A 1 182 ? 20.430 1.513 -20.264 1.00 88.00 182 VAL A CA 1
ATOM 1474 C C . VAL A 1 182 ? 21.519 0.697 -19.578 1.00 88.00 182 VAL A C 1
ATOM 1476 O O . VAL A 1 182 ? 22.630 1.185 -19.472 1.00 88.00 182 VAL A O 1
ATOM 1479 N N . PHE A 1 183 ? 21.252 -0.548 -19.179 1.00 87.81 183 PHE A N 1
ATOM 1480 C CA . PHE A 1 183 ? 22.215 -1.426 -18.517 1.00 87.81 183 PHE A CA 1
ATOM 1481 C C . PHE A 1 183 ? 23.443 -1.734 -19.384 1.00 87.81 183 PHE A C 1
ATOM 1483 O O . PHE A 1 183 ? 24.561 -1.675 -18.873 1.00 87.81 183 PHE A O 1
ATOM 1490 N N . HIS A 1 184 ? 23.258 -2.026 -20.674 1.00 84.75 184 HIS A N 1
ATOM 1491 C CA . HIS A 1 184 ? 24.356 -2.250 -21.616 1.00 84.75 184 HIS A CA 1
ATOM 1492 C C . HIS A 1 184 ? 25.276 -1.022 -21.683 1.00 84.75 184 HIS A C 1
ATOM 1494 O O . HIS A 1 184 ? 26.451 -1.099 -21.326 1.00 84.75 184 HIS A O 1
ATOM 1500 N N . TYR A 1 185 ? 24.716 0.147 -22.002 1.00 82.12 185 TYR A N 1
ATOM 1501 C CA . TYR A 1 185 ? 25.483 1.394 -22.073 1.00 82.12 185 TYR A CA 1
ATOM 1502 C C . TYR A 1 185 ? 25.974 1.893 -20.712 1.00 82.12 185 TYR A C 1
ATOM 1504 O O . TYR A 1 185 ? 26.896 2.706 -20.655 1.00 82.12 185 TYR A O 1
ATOM 1512 N N . TRP A 1 186 ? 25.385 1.447 -19.602 1.00 85.31 186 TRP A N 1
ATOM 1513 C CA . TRP A 1 186 ? 25.828 1.772 -18.243 1.00 85.31 186 TRP A CA 1
ATOM 1514 C C . TRP A 1 186 ? 27.076 0.989 -17.838 1.00 85.31 186 TRP A C 1
ATOM 1516 O O . TRP A 1 186 ? 27.902 1.512 -17.091 1.00 85.31 186 TRP A O 1
ATOM 1526 N N . ASN A 1 187 ? 27.222 -0.241 -18.338 1.00 83.56 187 ASN A N 1
ATOM 1527 C CA . ASN A 1 187 ? 28.323 -1.143 -17.991 1.00 83.56 187 ASN A CA 1
ATOM 1528 C C . ASN A 1 187 ? 29.385 -1.287 -19.086 1.00 83.56 187 ASN A C 1
ATOM 1530 O O . ASN A 1 187 ? 30.348 -2.014 -18.880 1.00 83.56 187 ASN A O 1
ATOM 1534 N N . GLU A 1 188 ? 29.236 -0.581 -20.207 1.00 79.50 188 GLU A N 1
ATOM 1535 C CA . GLU A 1 188 ? 30.238 -0.514 -21.274 1.00 79.50 188 GLU A CA 1
ATOM 1536 C C . GLU A 1 188 ? 31.635 -0.183 -20.713 1.00 79.50 188 GLU A C 1
ATOM 1538 O O . GLU A 1 188 ? 31.809 0.818 -19.996 1.00 79.50 188 GLU A O 1
ATOM 1543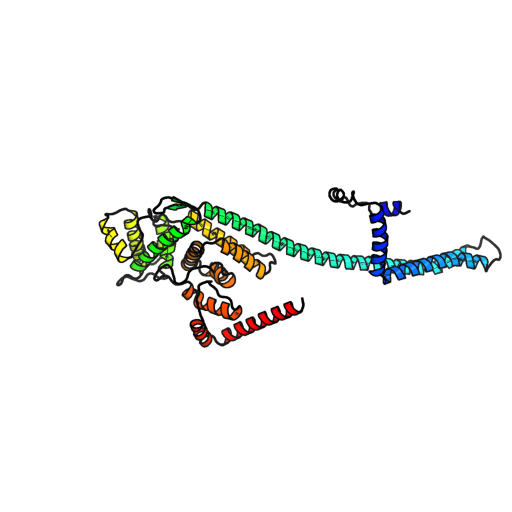 N N . GLU A 1 189 ? 32.600 -1.060 -21.013 1.00 69.50 189 GLU A N 1
ATOM 1544 C CA . GLU A 1 189 ? 33.986 -0.973 -20.551 1.00 69.50 189 GLU A CA 1
ATOM 1545 C C . GLU A 1 189 ? 34.695 0.261 -21.131 1.00 69.50 189 GLU A C 1
ATOM 1547 O O . GLU A 1 189 ? 34.372 0.748 -22.211 1.00 69.50 189 GLU A O 1
ATOM 1552 N N . GLY A 1 190 ? 35.650 0.819 -20.381 1.00 65.25 190 GLY A N 1
ATOM 1553 C CA . GLY A 1 190 ? 36.399 2.010 -20.804 1.00 65.25 190 GLY A CA 1
ATOM 1554 C C . GLY A 1 190 ? 35.655 3.349 -20.666 1.00 65.25 190 GLY A C 1
ATOM 1555 O O . GLY A 1 190 ? 36.232 4.388 -20.977 1.00 65.25 190 GLY A O 1
ATOM 1556 N N . LYS A 1 191 ? 34.410 3.369 -20.161 1.00 68.88 191 LYS A N 1
ATOM 1557 C CA . LYS A 1 191 ? 33.637 4.602 -19.899 1.00 68.88 191 LYS A CA 1
ATOM 1558 C C . LYS A 1 191 ? 33.390 4.844 -18.405 1.00 68.88 191 LYS A C 1
ATOM 1560 O O . LYS A 1 191 ? 33.142 3.906 -17.646 1.00 68.88 191 LYS A O 1
ATOM 1565 N N . THR A 1 192 ? 33.352 6.110 -17.975 1.00 67.50 192 THR A N 1
ATOM 1566 C CA . THR A 1 192 ? 33.115 6.508 -16.570 1.00 67.50 192 THR A CA 1
ATOM 1567 C C . THR A 1 192 ? 31.730 6.102 -16.068 1.00 67.50 192 THR A C 1
ATOM 1569 O O . THR A 1 192 ? 30.708 6.471 -16.653 1.00 67.50 192 THR A O 1
ATOM 1572 N N . LYS A 1 193 ? 31.676 5.290 -15.000 1.00 68.94 193 LYS A N 1
ATOM 1573 C CA . LYS A 1 193 ? 30.420 4.759 -14.441 1.00 68.94 193 LYS A CA 1
ATOM 1574 C C . LYS A 1 193 ? 29.547 5.894 -13.906 1.00 68.94 193 LYS A C 1
ATOM 1576 O O . LYS A 1 193 ? 29.995 6.697 -13.091 1.00 68.94 193 LYS A O 1
ATOM 1581 N N . LEU A 1 194 ? 28.285 5.918 -14.332 1.00 71.56 194 LEU A N 1
ATOM 1582 C CA . LEU A 1 194 ? 27.298 6.855 -13.802 1.00 71.56 194 LEU A CA 1
ATOM 1583 C C . LEU A 1 194 ? 27.021 6.547 -12.317 1.00 71.56 194 LEU A C 1
ATOM 1585 O O . LEU A 1 194 ? 26.975 5.375 -11.932 1.00 71.56 194 LEU A O 1
ATOM 1589 N N . PRO A 1 195 ? 26.802 7.569 -11.471 1.00 73.56 195 PRO A N 1
ATOM 1590 C CA . PRO A 1 195 ? 26.449 7.352 -10.077 1.00 73.56 195 PRO A CA 1
ATOM 1591 C C . PRO A 1 195 ? 25.050 6.732 -9.954 1.00 73.56 195 PRO A C 1
ATOM 1593 O O . PRO A 1 195 ? 24.089 7.174 -10.591 1.00 73.56 195 PRO A O 1
ATOM 1596 N N . GLY A 1 196 ? 24.921 5.735 -9.078 1.00 79.44 196 GLY A N 1
ATOM 1597 C CA . GLY A 1 196 ? 23.661 5.049 -8.793 1.00 79.44 196 GLY A CA 1
ATOM 1598 C C . GLY A 1 196 ? 23.436 3.794 -9.639 1.00 79.44 196 GLY A C 1
ATOM 1599 O O . GLY A 1 196 ? 24.378 3.160 -10.101 1.00 79.44 196 GLY A O 1
ATOM 1600 N N . HIS A 1 197 ? 22.168 3.413 -9.795 1.00 85.69 197 HIS A N 1
ATOM 1601 C CA . HIS A 1 197 ? 21.762 2.179 -10.466 1.00 85.69 197 HIS A CA 1
ATOM 1602 C C . HIS A 1 197 ? 21.038 2.490 -11.793 1.00 85.69 197 HIS A C 1
ATOM 1604 O O . HIS A 1 197 ? 20.174 3.378 -11.792 1.00 85.69 197 HIS A O 1
ATOM 1610 N N . PRO A 1 198 ? 21.292 1.744 -12.893 1.00 89.00 198 PRO A N 1
ATOM 1611 C CA . PRO A 1 198 ? 20.682 1.984 -14.212 1.00 89.00 198 PRO A CA 1
ATOM 1612 C C . PRO A 1 198 ? 19.147 1.964 -14.204 1.00 89.00 198 PRO A C 1
ATOM 1614 O O . PRO A 1 198 ? 18.508 2.645 -15.001 1.00 89.00 198 PRO A O 1
ATOM 1617 N N . ALA A 1 199 ? 18.548 1.244 -13.251 1.00 90.00 199 ALA A N 1
ATOM 1618 C CA . ALA A 1 199 ? 17.097 1.184 -13.038 1.00 90.00 199 ALA A CA 1
ATOM 1619 C C . ALA A 1 199 ? 16.438 2.565 -12.928 1.00 90.00 199 ALA A C 1
ATOM 1621 O O . ALA A 1 199 ? 15.325 2.745 -13.414 1.00 90.00 199 ALA A O 1
ATOM 1622 N N . LYS A 1 200 ? 17.123 3.535 -12.302 1.00 89.00 200 LYS A N 1
ATOM 1623 C CA . LYS A 1 200 ? 16.583 4.885 -12.109 1.00 89.00 200 LYS A CA 1
ATOM 1624 C C . LYS A 1 200 ? 16.383 5.582 -13.446 1.00 89.00 200 LYS A C 1
ATOM 1626 O O . LYS A 1 200 ? 15.272 5.998 -13.753 1.00 89.00 200 LYS A O 1
ATOM 1631 N N . LEU A 1 201 ? 17.439 5.626 -14.261 1.00 89.00 201 LEU A N 1
ATOM 1632 C CA . LEU A 1 201 ? 17.391 6.224 -15.593 1.00 89.00 201 LEU A CA 1
ATOM 1633 C C . LEU A 1 201 ? 16.416 5.472 -16.509 1.00 89.00 201 LEU A C 1
ATOM 1635 O O . LEU A 1 201 ? 15.638 6.106 -17.209 1.00 89.00 201 LEU A O 1
ATOM 1639 N N . ALA A 1 202 ? 16.400 4.139 -16.460 1.00 91.44 202 ALA A N 1
ATOM 1640 C CA . ALA A 1 202 ? 15.470 3.346 -17.259 1.00 91.44 202 ALA A CA 1
ATOM 1641 C C . ALA A 1 202 ? 14.001 3.657 -16.932 1.00 91.44 202 ALA A C 1
ATOM 1643 O O . ALA A 1 202 ? 13.192 3.874 -17.831 1.00 91.44 202 ALA A O 1
ATOM 1644 N N . PHE A 1 203 ? 13.648 3.732 -15.645 1.00 92.06 203 PHE A N 1
ATOM 1645 C CA . PHE A 1 203 ? 12.266 4.015 -15.252 1.00 92.06 203 PHE A CA 1
ATOM 1646 C C . PHE A 1 203 ? 11.887 5.461 -15.572 1.00 92.06 203 PHE A C 1
ATOM 1648 O O . PHE A 1 203 ? 10.764 5.758 -15.962 1.00 92.06 203 PHE A O 1
ATOM 1655 N N . TRP A 1 204 ? 12.843 6.373 -15.440 1.00 90.38 204 TRP A N 1
ATOM 1656 C CA . TRP A 1 204 ? 12.693 7.760 -15.842 1.00 90.38 204 TRP A CA 1
ATOM 1657 C C . TRP A 1 204 ? 12.417 7.915 -17.335 1.00 90.38 204 TRP A C 1
ATOM 1659 O O . TRP A 1 204 ? 11.524 8.691 -17.670 1.00 90.38 204 TRP A O 1
ATOM 1669 N N . ILE A 1 205 ? 13.102 7.164 -18.201 1.00 90.25 205 ILE A N 1
ATOM 1670 C CA . ILE A 1 205 ? 12.843 7.132 -19.650 1.00 90.25 205 ILE A CA 1
ATOM 1671 C C . ILE A 1 205 ? 11.443 6.582 -19.939 1.00 90.25 205 ILE A C 1
ATOM 1673 O O . ILE A 1 205 ? 10.708 7.203 -20.695 1.00 90.25 205 ILE A O 1
ATOM 1677 N N . LEU A 1 206 ? 11.016 5.498 -19.281 1.00 91.75 206 LEU A N 1
ATOM 1678 C CA . LEU A 1 206 ? 9.630 5.013 -19.397 1.00 91.75 206 LEU A CA 1
ATOM 1679 C C . LEU A 1 206 ? 8.617 6.098 -18.989 1.00 91.75 206 LEU A C 1
ATOM 1681 O O . LEU A 1 206 ? 7.559 6.251 -19.594 1.00 91.75 206 LEU A O 1
ATOM 1685 N N . PHE A 1 207 ? 8.922 6.841 -17.926 1.00 91.88 207 PHE A N 1
ATOM 1686 C CA . PHE A 1 207 ? 7.985 7.790 -17.344 1.00 91.88 207 PHE A CA 1
ATOM 1687 C C . PHE A 1 207 ? 7.906 9.106 -18.125 1.00 91.88 207 PHE A C 1
ATOM 1689 O O . PHE A 1 207 ? 6.813 9.494 -18.515 1.00 91.88 207 PHE A O 1
ATOM 1696 N N . PHE A 1 208 ? 9.018 9.800 -18.372 1.00 89.50 208 PHE A N 1
ATOM 1697 C CA . PHE A 1 208 ? 9.004 11.106 -19.055 1.00 89.50 208 PHE A CA 1
ATOM 1698 C C . PHE A 1 208 ? 9.321 11.037 -20.553 1.00 89.50 208 PHE A C 1
ATOM 1700 O O . PHE A 1 208 ? 9.120 12.028 -21.247 1.00 89.50 208 PHE A O 1
ATOM 1707 N N . GLY A 1 209 ? 9.772 9.887 -21.051 1.00 88.81 209 GLY A N 1
ATOM 1708 C CA . GLY A 1 209 ? 10.122 9.714 -22.453 1.00 88.81 209 GLY A CA 1
ATOM 1709 C C . GLY A 1 209 ? 11.441 10.374 -22.849 1.00 88.81 209 GLY A C 1
ATOM 1710 O O . GLY A 1 209 ? 12.164 10.953 -22.042 1.00 88.81 209 GLY A O 1
ATOM 1711 N N . ILE A 1 210 ? 11.769 10.287 -24.133 1.00 84.44 210 ILE A N 1
ATOM 1712 C CA . ILE A 1 210 ? 13.011 10.847 -24.695 1.00 84.44 210 ILE A CA 1
ATOM 1713 C C . ILE A 1 210 ? 12.838 12.247 -25.301 1.00 84.44 210 ILE A C 1
ATOM 1715 O O . ILE A 1 210 ? 13.757 12.748 -25.952 1.00 84.44 210 ILE A O 1
ATOM 1719 N N . SER A 1 211 ? 11.678 12.880 -25.098 1.00 80.50 211 SER A N 1
ATOM 1720 C CA . SER A 1 211 ? 11.402 14.250 -25.548 1.00 80.50 211 SER A CA 1
ATOM 1721 C C . SER A 1 211 ? 12.368 15.254 -24.914 1.00 80.50 211 SER A C 1
ATOM 1723 O O . SER A 1 211 ? 12.939 14.989 -23.857 1.00 80.50 211 SER A O 1
ATOM 1725 N N . GLU A 1 212 ? 12.534 16.431 -25.522 1.00 75.69 212 GLU A N 1
ATOM 1726 C CA . GLU A 1 212 ? 13.429 17.474 -24.998 1.00 75.69 212 GLU A CA 1
ATOM 1727 C C . GLU A 1 212 ? 13.135 17.812 -23.522 1.00 75.69 212 GLU A C 1
ATOM 1729 O O . GLU A 1 212 ? 14.058 17.919 -22.712 1.00 75.69 212 GLU A O 1
ATOM 1734 N N . GLU A 1 213 ? 11.855 17.862 -23.142 1.00 75.62 213 GLU A N 1
ATOM 1735 C CA . GLU A 1 213 ? 11.410 18.046 -21.756 1.00 75.62 213 GLU A CA 1
ATOM 1736 C C . GLU A 1 213 ? 11.902 16.926 -20.823 1.00 75.62 213 GLU A C 1
ATOM 1738 O O . GLU A 1 213 ? 12.460 17.199 -19.754 1.00 75.62 213 GLU A O 1
ATOM 1743 N N . GLY A 1 214 ? 11.762 15.661 -21.236 1.00 77.12 214 GLY A N 1
ATOM 1744 C CA . GLY A 1 214 ? 12.293 14.513 -20.498 1.00 77.12 214 GLY A CA 1
ATOM 1745 C C . GLY A 1 214 ? 13.818 14.577 -20.371 1.00 77.12 214 GLY A C 1
ATOM 1746 O O . GLY A 1 214 ? 14.371 14.425 -19.277 1.00 77.12 214 GLY A O 1
ATOM 1747 N N . GLN A 1 215 ? 14.516 14.903 -21.463 1.00 76.88 215 GLN A N 1
ATOM 1748 C CA . GLN A 1 215 ? 15.975 15.031 -21.473 1.00 76.88 215 GLN A CA 1
ATOM 1749 C C . GLN A 1 215 ? 16.477 16.111 -20.509 1.00 76.88 215 GLN A C 1
ATOM 1751 O O . GLN A 1 215 ? 17.492 15.904 -19.833 1.00 76.88 215 GLN A O 1
ATOM 1756 N N . LEU A 1 216 ? 15.780 17.249 -20.420 1.00 75.62 216 LEU A N 1
ATOM 1757 C CA . LEU A 1 216 ? 16.083 18.307 -19.455 1.00 75.62 216 LEU A CA 1
ATOM 1758 C C . LEU A 1 216 ? 15.974 17.786 -18.017 1.00 75.62 216 LEU A C 1
ATOM 1760 O O . LEU A 1 216 ? 16.881 18.028 -17.214 1.00 75.62 216 LEU A O 1
ATOM 1764 N N . PHE A 1 217 ? 14.931 17.010 -17.704 1.00 79.31 217 PHE A N 1
ATOM 1765 C CA . PHE A 1 217 ? 14.746 16.417 -16.378 1.00 79.31 217 PHE A CA 1
ATOM 1766 C C . PHE A 1 217 ? 15.926 15.514 -15.980 1.00 79.31 217 PHE A C 1
ATOM 1768 O O . PHE A 1 217 ? 16.525 15.706 -14.915 1.00 79.31 217 PHE A O 1
ATOM 1775 N N . TYR A 1 218 ? 16.335 14.572 -16.841 1.00 76.88 218 TYR A N 1
ATOM 1776 C CA . TYR A 1 218 ? 17.439 13.658 -16.511 1.00 76.88 218 TYR A CA 1
ATOM 1777 C C . TYR A 1 218 ? 18.788 14.382 -16.451 1.00 76.88 218 TYR A C 1
ATOM 1779 O O . TYR A 1 218 ? 19.587 14.132 -15.545 1.00 76.88 218 TYR A O 1
ATOM 1787 N N . ARG A 1 219 ? 19.053 15.314 -17.380 1.00 70.81 219 ARG A N 1
ATOM 1788 C CA . ARG A 1 219 ? 20.309 16.086 -17.415 1.00 70.81 219 ARG A CA 1
ATOM 1789 C C . ARG A 1 219 ? 20.505 16.926 -16.162 1.00 70.81 219 ARG A C 1
ATOM 1791 O O . ARG A 1 219 ? 21.625 17.000 -15.663 1.00 70.81 219 ARG A O 1
ATOM 1798 N N . ASN A 1 220 ? 19.435 17.532 -15.653 1.00 73.25 220 ASN A N 1
ATOM 1799 C CA . ASN A 1 220 ? 19.492 18.342 -14.440 1.00 73.25 220 ASN A CA 1
ATOM 1800 C C . ASN A 1 220 ? 19.714 17.489 -13.186 1.00 73.25 220 ASN A C 1
ATOM 1802 O O . ASN A 1 220 ? 20.271 17.975 -12.206 1.00 73.25 220 ASN A O 1
ATOM 1806 N N . ARG A 1 221 ? 19.326 16.208 -13.200 1.00 73.88 221 ARG A N 1
ATOM 1807 C CA . ARG A 1 221 ? 19.531 15.304 -12.060 1.00 73.88 221 ARG A CA 1
ATOM 1808 C C . ARG A 1 221 ? 20.920 14.658 -12.041 1.00 73.88 221 ARG A C 1
ATOM 1810 O O . ARG A 1 221 ? 21.434 14.368 -10.962 1.00 73.88 221 ARG A O 1
ATOM 1817 N N . TYR A 1 222 ? 21.548 14.492 -13.205 1.00 67.62 222 TYR A N 1
ATOM 1818 C CA . TYR A 1 222 ? 22.933 14.038 -13.362 1.00 67.62 222 TYR A CA 1
ATOM 1819 C C . TYR A 1 222 ? 23.875 15.232 -13.625 1.00 67.62 222 TYR A C 1
ATOM 1821 O O . TYR A 1 222 ? 24.371 15.418 -14.732 1.00 67.62 222 TYR A O 1
ATOM 1829 N N . LEU A 1 223 ? 24.132 16.044 -12.590 1.00 54.62 223 LEU A N 1
ATOM 1830 C CA . LEU A 1 223 ? 24.804 17.358 -12.685 1.00 54.62 223 LEU A CA 1
ATOM 1831 C C . LEU A 1 223 ? 26.279 17.334 -13.159 1.00 54.62 223 LEU A C 1
ATOM 1833 O O . LEU A 1 223 ? 26.785 18.351 -13.633 1.00 54.62 223 LEU A O 1
ATOM 1837 N N . GLY A 1 224 ? 26.979 16.196 -13.078 1.00 61.00 224 GLY A N 1
ATOM 1838 C CA . GLY A 1 224 ? 28.381 16.072 -13.516 1.00 61.00 224 GLY A CA 1
ATOM 1839 C C . GLY A 1 224 ? 28.543 16.128 -15.043 1.00 61.00 224 GLY A C 1
ATOM 1840 O O . GLY A 1 224 ? 27.794 15.474 -15.765 1.00 61.00 224 GLY A O 1
ATOM 1841 N N . TYR A 1 225 ? 29.522 16.886 -15.560 1.00 55.00 225 TYR A N 1
ATOM 1842 C CA . TYR A 1 225 ? 29.756 17.041 -17.011 1.00 55.00 225 TYR A CA 1
ATOM 1843 C C . TYR A 1 225 ? 29.956 15.695 -17.734 1.00 55.00 225 TYR A C 1
ATOM 1845 O O . TYR A 1 225 ? 29.321 15.457 -18.760 1.00 55.00 225 TYR A O 1
ATOM 1853 N N . GLU A 1 226 ? 30.729 14.776 -17.148 1.00 61.66 226 GLU A N 1
ATOM 1854 C CA . GLU A 1 226 ? 30.931 13.420 -17.683 1.00 61.66 226 GLU A CA 1
ATOM 1855 C C . GLU A 1 226 ? 29.635 12.594 -17.700 1.00 61.66 226 GLU A C 1
ATOM 1857 O O . GLU A 1 226 ? 29.317 11.923 -18.685 1.00 61.66 226 GLU A O 1
ATOM 1862 N N . ASN A 1 227 ? 28.819 12.728 -16.650 1.00 69.62 227 ASN A N 1
ATOM 1863 C CA . ASN A 1 227 ? 27.536 12.037 -16.544 1.00 69.62 227 ASN A CA 1
ATOM 1864 C C . ASN A 1 227 ? 26.546 12.521 -17.614 1.00 69.62 227 ASN A C 1
ATOM 1866 O O . ASN A 1 227 ? 25.824 11.717 -18.203 1.00 69.62 227 ASN A O 1
ATOM 1870 N N . ARG A 1 228 ? 26.550 13.825 -17.925 1.00 69.25 228 ARG A N 1
ATOM 1871 C CA . ARG A 1 228 ? 25.720 14.406 -18.994 1.00 69.25 228 ARG A CA 1
ATOM 1872 C C . ARG A 1 228 ? 26.098 13.868 -20.372 1.00 69.25 228 ARG A C 1
ATOM 1874 O O . ARG A 1 228 ? 25.205 13.634 -21.185 1.00 69.25 228 ARG A O 1
ATOM 1881 N N . GLY A 1 229 ? 27.390 13.650 -20.629 1.00 74.12 229 GLY A N 1
ATOM 1882 C CA . GLY A 1 229 ? 27.875 13.041 -21.870 1.00 74.12 229 GLY A CA 1
ATOM 1883 C C . GLY A 1 229 ? 27.361 11.612 -22.055 1.00 74.12 229 GLY A C 1
ATOM 1884 O O . GLY A 1 229 ? 26.808 11.290 -23.106 1.00 74.12 229 GLY A O 1
ATOM 1885 N N . ARG A 1 230 ? 27.461 10.775 -21.014 1.00 76.56 230 ARG A N 1
ATOM 1886 C CA . ARG A 1 230 ? 26.999 9.377 -21.064 1.00 76.56 230 ARG A CA 1
ATOM 1887 C C . ARG A 1 230 ? 25.476 9.263 -21.154 1.00 76.56 230 ARG A C 1
ATOM 1889 O O . ARG A 1 230 ? 24.976 8.514 -21.985 1.00 76.56 230 ARG A O 1
ATOM 1896 N N . VAL A 1 231 ? 24.733 10.060 -20.383 1.00 78.75 231 VAL A N 1
ATOM 1897 C CA . VAL A 1 231 ? 23.262 10.129 -20.490 1.00 78.75 231 VAL A CA 1
ATOM 1898 C C . VAL A 1 231 ? 22.836 10.549 -21.900 1.00 78.75 231 VAL A C 1
ATOM 1900 O O . VAL A 1 231 ? 21.928 9.945 -22.461 1.00 78.75 231 VAL A O 1
ATOM 1903 N N . ARG A 1 232 ? 23.533 11.509 -22.523 1.00 78.50 232 ARG A N 1
ATOM 1904 C CA . ARG A 1 232 ? 23.271 11.907 -23.915 1.00 78.50 232 ARG A CA 1
ATOM 1905 C C . ARG A 1 232 ? 23.526 10.769 -24.907 1.00 78.50 232 ARG A C 1
ATOM 1907 O O . ARG A 1 232 ? 22.749 10.623 -25.838 1.00 78.50 232 ARG A O 1
ATOM 1914 N N . GLN A 1 233 ? 24.577 9.965 -24.725 1.00 79.38 233 GLN A N 1
ATOM 1915 C CA . GLN A 1 233 ? 24.831 8.794 -25.581 1.00 79.38 233 GLN A CA 1
ATOM 1916 C C . GLN A 1 233 ? 23.704 7.762 -25.478 1.00 79.38 233 GLN A C 1
ATOM 1918 O O . GLN A 1 233 ? 23.222 7.288 -26.501 1.00 79.38 233 GLN A O 1
ATOM 1923 N N . ILE A 1 234 ? 23.254 7.474 -24.253 1.00 82.75 234 ILE A N 1
ATOM 1924 C CA . ILE A 1 234 ? 22.135 6.561 -23.992 1.00 82.75 234 ILE A CA 1
ATOM 1925 C C . ILE A 1 234 ? 20.861 7.077 -24.667 1.00 82.75 234 ILE A C 1
ATOM 1927 O O . ILE A 1 234 ? 20.215 6.343 -25.404 1.00 82.75 234 ILE A O 1
ATOM 1931 N N . ILE A 1 235 ? 20.522 8.352 -24.462 1.00 80.88 235 ILE A N 1
ATOM 1932 C CA . ILE A 1 235 ? 19.343 8.972 -25.080 1.00 80.88 235 ILE A CA 1
ATOM 1933 C C . ILE A 1 235 ? 19.454 8.948 -26.605 1.00 80.88 235 ILE A C 1
ATOM 1935 O O . ILE A 1 235 ? 18.495 8.579 -27.267 1.00 80.88 235 ILE A O 1
ATOM 1939 N N . LYS A 1 236 ? 20.629 9.252 -27.167 1.00 79.19 236 LYS A N 1
ATOM 1940 C CA . LYS A 1 236 ? 20.856 9.202 -28.615 1.00 79.19 236 LYS A CA 1
ATOM 1941 C C . LYS A 1 236 ? 20.640 7.797 -29.185 1.00 79.19 236 LYS A C 1
ATOM 1943 O O . LYS A 1 236 ? 20.142 7.681 -30.300 1.00 79.19 236 LYS A O 1
ATOM 1948 N N . ALA A 1 237 ? 20.972 6.740 -28.440 1.00 77.75 237 ALA A N 1
ATOM 1949 C CA . ALA A 1 237 ? 20.642 5.373 -28.843 1.00 77.75 237 ALA A CA 1
ATOM 1950 C C . ALA A 1 237 ? 19.118 5.187 -28.957 1.00 77.75 237 ALA A C 1
ATOM 1952 O O . ALA A 1 237 ? 18.637 4.696 -29.974 1.00 77.75 237 ALA A O 1
ATOM 1953 N N . PHE A 1 238 ? 18.348 5.688 -27.986 1.00 78.00 238 PHE A N 1
ATOM 1954 C CA . PHE A 1 238 ? 16.883 5.684 -28.058 1.00 78.00 238 PHE A CA 1
ATOM 1955 C C . PHE A 1 238 ? 16.314 6.603 -29.154 1.00 78.00 238 PHE A C 1
ATOM 1957 O O . PHE A 1 238 ? 15.314 6.253 -29.773 1.00 78.00 238 PHE A O 1
ATOM 1964 N N . GLU A 1 239 ? 16.934 7.750 -29.443 1.00 74.44 239 GLU A N 1
ATOM 1965 C CA . GLU A 1 239 ? 16.527 8.644 -30.537 1.00 74.44 239 GLU A CA 1
ATOM 1966 C C . GLU A 1 239 ? 16.718 7.974 -31.897 1.00 74.44 239 GLU A C 1
ATOM 1968 O O . GLU A 1 239 ? 15.790 7.949 -32.706 1.00 74.44 239 GLU A O 1
ATOM 1973 N N . VAL A 1 240 ? 17.886 7.361 -32.126 1.00 69.81 240 VAL A N 1
ATOM 1974 C CA . VAL A 1 240 ? 18.137 6.518 -33.305 1.00 69.81 240 VAL A CA 1
ATOM 1975 C C . VAL A 1 240 ? 17.072 5.426 -33.397 1.00 69.81 240 VAL A C 1
ATOM 1977 O O . VAL A 1 240 ? 16.570 5.161 -34.491 1.00 69.81 240 VAL A O 1
ATOM 1980 N N . TRP A 1 241 ? 16.647 4.883 -32.252 1.00 67.44 241 TRP A N 1
ATOM 1981 C CA . TRP A 1 241 ? 15.585 3.887 -32.201 1.00 67.44 241 TRP A CA 1
ATOM 1982 C C . TRP A 1 241 ? 14.156 4.403 -32.401 1.00 67.44 241 TRP A C 1
ATOM 1984 O O . TRP A 1 241 ? 13.266 3.673 -32.825 1.00 67.44 241 TRP A O 1
ATOM 1994 N N . SER A 1 242 ? 13.899 5.669 -32.113 1.00 65.06 242 SER A N 1
ATOM 1995 C CA . SER A 1 242 ? 12.608 6.304 -32.389 1.00 65.06 242 SER A CA 1
ATOM 1996 C C . SER A 1 242 ? 12.490 6.822 -33.826 1.00 65.06 242 SER A C 1
ATOM 1998 O O . SER A 1 242 ? 11.380 6.979 -34.337 1.00 65.06 242 SER A O 1
ATOM 2000 N N . GLY A 1 243 ? 13.631 7.100 -34.468 1.00 59.03 243 GLY A N 1
ATOM 2001 C CA . GLY A 1 243 ? 13.740 7.845 -35.722 1.00 59.03 243 GLY A CA 1
ATOM 2002 C C . GLY A 1 243 ? 13.691 7.013 -37.004 1.00 59.03 243 GLY A C 1
ATOM 2003 O O . GLY A 1 243 ? 13.776 7.591 -38.083 1.00 59.03 243 GLY A O 1
ATOM 2004 N N . GLY A 1 244 ? 13.561 5.684 -36.918 1.00 54.28 244 GLY A N 1
ATOM 2005 C CA . GLY A 1 244 ? 13.341 4.831 -38.093 1.00 54.28 244 GLY A CA 1
ATOM 2006 C C . GLY A 1 244 ? 14.505 4.780 -39.093 1.00 54.28 244 GLY A C 1
ATOM 2007 O O . GLY A 1 244 ? 14.260 4.768 -40.297 1.00 54.28 244 GLY A O 1
ATOM 2008 N N . LYS A 1 245 ? 15.768 4.764 -38.634 1.00 50.31 245 LYS A N 1
ATOM 2009 C CA . LYS A 1 245 ? 16.919 4.490 -39.525 1.00 50.31 245 LYS A CA 1
ATOM 2010 C C . LYS A 1 245 ? 16.861 3.063 -40.113 1.00 50.31 245 LYS A C 1
ATOM 2012 O O . LYS A 1 245 ? 16.035 2.271 -39.682 1.00 50.31 245 LYS A O 1
ATOM 2017 N N . SER A 1 246 ? 17.674 2.768 -41.137 1.00 45.78 246 SER A N 1
ATOM 2018 C CA . SER A 1 246 ? 17.676 1.528 -41.953 1.00 45.78 246 SER A CA 1
ATOM 2019 C C . SER A 1 246 ? 17.470 0.228 -41.155 1.00 45.78 246 SER A C 1
ATOM 2021 O O . SER A 1 246 ? 18.049 0.067 -40.085 1.00 45.78 246 SER A O 1
ATOM 2023 N N . ALA A 1 247 ? 16.705 -0.720 -41.721 1.00 48.03 247 ALA A N 1
ATOM 2024 C CA . ALA A 1 247 ? 16.445 -2.079 -41.216 1.00 48.03 247 ALA A CA 1
ATOM 2025 C C . ALA A 1 247 ? 17.713 -2.849 -40.754 1.00 48.03 247 ALA A C 1
ATOM 2027 O O . ALA A 1 247 ? 17.623 -3.707 -39.874 1.00 48.03 247 ALA A O 1
ATOM 2028 N N . GLU A 1 248 ? 18.880 -2.512 -41.307 1.00 48.81 248 GLU A N 1
ATOM 2029 C CA . GLU A 1 248 ? 20.169 -3.171 -41.057 1.00 48.81 248 GLU A CA 1
ATOM 2030 C C . GLU A 1 248 ? 20.795 -2.815 -39.699 1.00 48.81 248 GLU A C 1
ATOM 2032 O O . GLU A 1 248 ? 21.321 -3.706 -39.032 1.00 48.81 248 GLU A O 1
ATOM 2037 N N . ASP A 1 249 ? 20.658 -1.569 -39.224 1.00 51.19 249 ASP A N 1
ATOM 2038 C CA . ASP A 1 249 ? 21.182 -1.156 -37.909 1.00 51.19 249 ASP A CA 1
ATOM 2039 C C . ASP A 1 249 ? 20.423 -1.847 -36.757 1.00 51.19 249 ASP A C 1
ATOM 2041 O O . ASP A 1 249 ? 20.967 -2.062 -35.673 1.00 51.19 249 ASP A O 1
ATOM 2045 N N . TRP A 1 250 ? 19.165 -2.249 -36.984 1.00 54.62 250 TRP A N 1
ATOM 2046 C CA . TRP A 1 250 ? 18.330 -2.912 -35.972 1.00 54.62 250 TRP A CA 1
ATOM 2047 C C . TRP A 1 250 ? 18.690 -4.368 -35.744 1.00 54.62 250 TRP A C 1
ATOM 2049 O O . TRP A 1 250 ? 18.552 -4.851 -34.623 1.00 54.62 250 TRP A O 1
ATOM 2059 N N . HIS A 1 251 ? 19.128 -5.073 -36.791 1.00 54.44 251 HIS A N 1
ATOM 2060 C CA . HIS A 1 251 ? 19.383 -6.513 -36.713 1.00 54.44 251 HIS A CA 1
ATOM 2061 C C . HIS A 1 251 ? 20.517 -6.842 -35.738 1.00 54.44 251 HIS A C 1
ATOM 2063 O O . HIS A 1 251 ? 20.499 -7.907 -35.121 1.00 54.44 251 HIS A O 1
ATOM 2069 N N . ILE A 1 252 ? 21.464 -5.917 -35.555 1.00 54.91 252 ILE A N 1
ATOM 2070 C CA . ILE A 1 252 ? 22.551 -6.050 -34.582 1.00 54.91 252 ILE A CA 1
ATOM 2071 C C . ILE A 1 252 ? 21.975 -6.010 -33.158 1.00 54.91 252 ILE A C 1
ATOM 2073 O O . ILE A 1 252 ? 22.152 -6.956 -32.394 1.00 54.91 252 ILE A O 1
ATOM 2077 N N . TYR A 1 253 ? 21.184 -4.987 -32.820 1.00 57.59 253 TYR A N 1
ATOM 2078 C CA . TYR A 1 253 ? 20.645 -4.815 -31.464 1.00 57.59 253 TYR A CA 1
ATOM 2079 C C . TYR A 1 253 ? 19.505 -5.785 -31.109 1.00 57.59 253 TYR A C 1
ATOM 2081 O O . TYR A 1 253 ? 19.438 -6.250 -29.971 1.00 57.59 253 TYR A O 1
ATOM 2089 N N . GLU A 1 254 ? 18.621 -6.122 -32.057 1.00 60.00 254 GLU A N 1
ATOM 2090 C CA . GLU A 1 254 ? 17.546 -7.111 -31.855 1.00 60.00 254 GLU A CA 1
ATOM 2091 C C . GLU A 1 254 ? 18.147 -8.485 -31.505 1.00 60.00 254 GLU A C 1
ATOM 2093 O O . GLU A 1 254 ? 17.656 -9.165 -30.602 1.00 60.00 254 GLU A O 1
ATOM 2098 N N . LYS A 1 255 ? 19.270 -8.849 -32.147 1.00 61.84 255 LYS A N 1
ATOM 2099 C CA . LYS A 1 255 ? 19.951 -10.137 -31.964 1.00 61.84 255 LYS A CA 1
ATOM 2100 C C . LYS A 1 255 ? 20.904 -10.166 -30.763 1.00 61.84 255 LYS A C 1
ATOM 2102 O O . LYS A 1 255 ? 20.929 -11.169 -30.057 1.00 61.84 255 LYS A O 1
ATOM 2107 N N . GLU A 1 256 ? 21.652 -9.092 -30.496 1.00 63.53 256 GLU A N 1
ATOM 2108 C CA . GLU A 1 256 ? 22.597 -9.023 -29.365 1.00 63.53 256 GLU A CA 1
ATOM 2109 C C . GLU A 1 256 ? 21.907 -8.836 -28.005 1.00 63.53 256 GLU A C 1
ATOM 2111 O O . GLU A 1 256 ? 22.348 -9.402 -27.005 1.00 63.53 256 GLU A O 1
ATOM 2116 N N . LEU A 1 257 ? 20.814 -8.064 -27.948 1.00 65.19 257 LEU A N 1
ATOM 2117 C CA . LEU A 1 257 ? 20.128 -7.709 -26.694 1.00 65.19 257 LEU A CA 1
ATOM 2118 C C . LEU A 1 257 ? 18.762 -8.408 -26.520 1.00 65.19 257 LEU A C 1
ATOM 2120 O O . LEU A 1 257 ? 18.073 -8.181 -25.515 1.00 65.19 257 LEU A O 1
ATOM 2124 N N . ASN A 1 258 ? 18.381 -9.272 -27.472 1.00 66.88 258 ASN A N 1
ATOM 2125 C CA . ASN A 1 258 ? 17.138 -10.057 -27.489 1.00 66.88 258 ASN A CA 1
ATOM 2126 C C . ASN A 1 258 ? 15.881 -9.197 -27.250 1.00 66.88 258 ASN A C 1
ATOM 2128 O O . ASN A 1 258 ? 15.028 -9.521 -26.416 1.00 66.88 258 ASN A O 1
ATOM 2132 N N . LEU A 1 259 ? 15.830 -8.030 -27.888 1.00 67.44 259 LEU A N 1
ATOM 2133 C CA . LEU A 1 259 ? 14.806 -7.013 -27.654 1.00 67.44 259 LEU A CA 1
ATOM 2134 C C . LEU A 1 259 ? 13.562 -7.275 -28.515 1.00 67.44 259 LEU A C 1
ATOM 2136 O O . LEU A 1 259 ? 13.677 -7.572 -29.698 1.00 67.44 259 LEU A O 1
ATOM 2140 N N . ASP A 1 260 ? 12.369 -7.079 -27.953 1.00 65.25 260 ASP A N 1
ATOM 2141 C CA . ASP A 1 260 ? 11.112 -7.092 -28.719 1.00 65.25 260 ASP A CA 1
ATOM 2142 C C . ASP A 1 260 ? 10.738 -5.648 -29.089 1.00 65.25 260 ASP A C 1
ATOM 2144 O O . ASP A 1 260 ? 10.039 -4.990 -28.329 1.00 65.25 260 ASP A O 1
ATOM 2148 N N . ILE A 1 261 ? 11.296 -5.093 -30.176 1.00 58.75 261 ILE A N 1
ATOM 2149 C CA . ILE A 1 261 ? 11.278 -3.631 -30.448 1.00 58.75 261 ILE A CA 1
ATOM 2150 C C . ILE A 1 261 ? 10.158 -3.198 -31.407 1.00 58.75 261 ILE A C 1
ATOM 2152 O O . ILE A 1 261 ? 9.811 -2.021 -31.451 1.00 58.75 261 ILE A O 1
ATOM 2156 N N . LYS A 1 262 ? 9.545 -4.124 -32.158 1.00 56.06 262 LYS A N 1
ATOM 2157 C CA . LYS A 1 262 ? 8.691 -3.833 -33.339 1.00 56.06 262 LYS A CA 1
ATOM 2158 C C . LYS A 1 262 ? 7.397 -3.047 -33.062 1.00 56.06 262 LYS A C 1
ATOM 2160 O O . LYS A 1 262 ? 6.591 -2.859 -33.968 1.00 56.06 262 LYS A O 1
ATOM 2165 N N . VAL A 1 263 ? 7.173 -2.615 -31.827 1.00 52.31 263 VAL A N 1
ATOM 2166 C CA . VAL A 1 263 ? 5.873 -2.186 -31.311 1.00 52.31 263 VAL A CA 1
ATOM 2167 C C . VAL A 1 263 ? 5.892 -0.777 -30.713 1.00 52.31 263 VAL A C 1
ATOM 2169 O O . VAL A 1 263 ? 4.877 -0.083 -30.758 1.00 52.31 263 VAL A O 1
ATOM 2172 N N . TYR A 1 264 ? 7.029 -0.310 -30.191 1.00 58.41 264 TYR A N 1
ATOM 2173 C CA . TYR A 1 264 ? 7.061 0.918 -29.394 1.00 58.41 264 TYR A CA 1
ATOM 2174 C C . TYR A 1 264 ? 7.350 2.131 -30.273 1.00 58.41 264 TYR A C 1
ATOM 2176 O O . TYR A 1 264 ? 8.494 2.432 -30.613 1.00 58.41 264 TYR A O 1
ATOM 2184 N N . ARG A 1 265 ? 6.297 2.863 -30.651 1.00 54.31 265 ARG A N 1
ATOM 2185 C CA . ARG A 1 265 ? 6.469 4.187 -31.255 1.00 54.31 265 ARG A CA 1
ATOM 2186 C C . ARG A 1 265 ? 7.072 5.138 -30.214 1.00 54.31 265 ARG A C 1
ATOM 2188 O O . ARG A 1 265 ? 6.445 5.455 -29.212 1.00 54.31 265 ARG A O 1
ATOM 2195 N N . ARG A 1 266 ? 8.278 5.623 -30.520 1.00 59.47 266 ARG A N 1
ATOM 2196 C CA . ARG A 1 266 ? 8.869 6.895 -30.065 1.00 59.47 266 ARG A CA 1
ATOM 2197 C C . ARG A 1 266 ? 9.252 7.084 -28.591 1.00 59.47 266 ARG A C 1
ATOM 2199 O O . ARG A 1 266 ? 9.761 8.159 -28.297 1.00 59.47 266 ARG A O 1
ATOM 2206 N N . PHE A 1 267 ? 9.113 6.091 -27.703 1.00 74.56 267 PHE A N 1
ATOM 2207 C CA . PHE A 1 267 ? 9.459 6.237 -26.271 1.00 74.56 267 PHE A CA 1
ATOM 2208 C C . PHE A 1 267 ? 8.959 7.585 -25.705 1.00 74.56 267 PHE A C 1
ATOM 2210 O O . PHE A 1 267 ? 9.718 8.352 -25.111 1.00 74.56 267 PHE A O 1
ATOM 2217 N N . GLU A 1 268 ? 7.693 7.921 -25.980 1.00 77.69 268 GLU A N 1
ATOM 2218 C CA . GLU A 1 268 ? 7.120 9.257 -25.727 1.00 77.69 268 GLU A CA 1
ATOM 2219 C C . GLU A 1 268 ? 6.912 9.541 -24.230 1.00 77.69 268 GLU A C 1
ATOM 2221 O O . GLU A 1 268 ? 6.727 10.689 -23.833 1.00 77.69 268 GLU A O 1
ATOM 2226 N N . GLY A 1 269 ? 7.013 8.504 -23.395 1.00 86.94 269 GLY A N 1
ATOM 2227 C CA . GLY A 1 269 ? 6.808 8.584 -21.957 1.00 86.94 269 GLY A CA 1
ATOM 2228 C C . GLY A 1 269 ? 5.345 8.408 -21.558 1.00 86.94 269 GLY A C 1
ATOM 2229 O O . GLY A 1 269 ? 4.418 8.715 -22.304 1.00 86.94 269 GLY A O 1
ATOM 2230 N N . HIS A 1 270 ? 5.134 7.920 -20.337 1.00 90.81 270 HIS A N 1
ATOM 2231 C CA . HIS A 1 270 ? 3.805 7.592 -19.805 1.00 90.81 270 HIS A CA 1
ATOM 2232 C C . HIS A 1 270 ? 3.376 8.463 -18.617 1.00 90.81 270 HIS A C 1
ATOM 2234 O O . HIS A 1 270 ? 2.412 8.133 -17.928 1.00 90.81 270 HIS A O 1
ATOM 2240 N N . SER A 1 271 ? 4.062 9.577 -18.355 1.00 89.94 271 SER A N 1
ATOM 2241 C CA . SER A 1 271 ? 3.930 10.392 -17.134 1.00 89.94 271 SER A CA 1
ATOM 2242 C C . SER A 1 271 ? 2.496 10.821 -16.816 1.00 89.94 271 SER A C 1
ATOM 2244 O O . SER A 1 271 ? 2.105 10.815 -15.649 1.00 89.94 271 SER A O 1
ATOM 2246 N N . SER A 1 272 ? 1.696 11.142 -17.834 1.00 89.94 272 SER A N 1
ATOM 2247 C CA . SER A 1 272 ? 0.298 11.552 -17.671 1.00 89.94 272 SER A CA 1
ATOM 2248 C C . SER A 1 272 ? -0.573 10.417 -17.111 1.00 89.94 272 SER A C 1
ATOM 2250 O O . SER A 1 272 ? -1.128 10.524 -16.012 1.00 89.94 272 SER A O 1
ATOM 2252 N N . GLN A 1 273 ? -0.637 9.285 -17.820 1.00 92.81 273 GLN A N 1
ATOM 2253 C CA . GLN A 1 273 ? -1.499 8.156 -17.457 1.00 92.81 273 GLN A CA 1
ATOM 2254 C C . GLN A 1 273 ? -0.904 7.345 -16.292 1.00 92.81 273 GLN A C 1
ATOM 2256 O O . GLN A 1 273 ? -1.558 7.141 -15.267 1.00 92.81 273 GLN A O 1
ATOM 2261 N N . LEU A 1 274 ? 0.369 6.945 -16.403 1.00 93.75 274 LEU A N 1
ATOM 2262 C CA . LEU A 1 274 ? 1.066 6.153 -15.386 1.00 93.75 274 LEU A CA 1
ATOM 2263 C C . LEU A 1 274 ? 1.290 6.950 -14.096 1.00 93.75 274 LEU A C 1
ATOM 2265 O O . LEU A 1 274 ? 1.179 6.397 -13.003 1.00 93.75 274 LEU A O 1
ATOM 2269 N N . GLY A 1 275 ? 1.560 8.255 -14.192 1.00 92.94 275 GLY A N 1
ATOM 2270 C CA . GLY A 1 275 ? 1.705 9.112 -13.015 1.00 92.94 275 GLY A CA 1
ATOM 2271 C C . GLY A 1 275 ? 0.407 9.251 -12.229 1.00 92.94 275 GLY A C 1
ATOM 2272 O O . GLY A 1 275 ? 0.427 9.165 -11.001 1.00 92.94 275 GLY A O 1
ATOM 2273 N N . THR A 1 276 ? -0.725 9.409 -12.918 1.00 94.56 276 THR A N 1
ATOM 2274 C CA . THR A 1 276 ? -2.046 9.457 -12.274 1.00 94.56 276 THR A CA 1
ATOM 2275 C C . THR A 1 276 ? -2.376 8.125 -11.596 1.00 94.56 276 THR A C 1
ATOM 2277 O O . THR A 1 276 ? -2.769 8.117 -10.427 1.00 94.56 276 THR A O 1
ATOM 2280 N N . TYR A 1 277 ? -2.122 6.997 -12.271 1.00 96.38 277 TYR A N 1
ATOM 2281 C CA . TYR A 1 277 ? -2.273 5.653 -11.704 1.00 96.38 277 TYR A CA 1
ATOM 2282 C C . TYR A 1 277 ? -1.446 5.461 -10.419 1.00 96.38 277 TYR A C 1
ATOM 2284 O O . TYR A 1 277 ? -2.009 5.155 -9.364 1.00 96.38 277 TYR A O 1
ATOM 2292 N N . LEU A 1 278 ? -0.127 5.693 -10.483 1.00 95.19 278 LEU A N 1
ATOM 2293 C CA . LEU A 1 278 ? 0.789 5.475 -9.357 1.00 95.19 278 LEU A CA 1
ATOM 2294 C C . LEU A 1 278 ? 0.461 6.390 -8.174 1.00 95.19 278 LEU A C 1
ATOM 2296 O O . LEU A 1 278 ? 0.447 5.941 -7.028 1.00 95.19 278 LEU A O 1
ATOM 2300 N N . ARG A 1 279 ? 0.159 7.666 -8.443 1.00 94.06 279 ARG A N 1
ATOM 2301 C CA . ARG A 1 279 ? -0.161 8.648 -7.403 1.00 94.06 279 ARG A CA 1
ATOM 2302 C C . ARG A 1 279 ? -1.456 8.295 -6.679 1.00 94.06 279 ARG A C 1
ATOM 2304 O O . ARG A 1 279 ? -1.478 8.332 -5.453 1.00 94.06 279 ARG A O 1
ATOM 2311 N N . HIS A 1 280 ? -2.515 7.931 -7.404 1.00 95.81 280 HIS A N 1
ATOM 2312 C CA . HIS A 1 280 ? -3.778 7.539 -6.771 1.00 95.81 280 HIS A CA 1
ATOM 2313 C C . HIS A 1 280 ? -3.645 6.221 -6.006 1.00 95.81 280 HIS A C 1
ATOM 2315 O O . HIS A 1 280 ? -4.180 6.106 -4.902 1.00 95.81 280 HIS A O 1
ATOM 2321 N N . LEU A 1 281 ? -2.888 5.249 -6.530 1.00 96.75 281 LEU A N 1
ATOM 2322 C CA . LEU A 1 281 ? -2.615 4.007 -5.805 1.00 96.75 281 LEU A CA 1
ATOM 2323 C C . LEU A 1 281 ? -1.874 4.283 -4.491 1.00 96.75 281 LEU A C 1
ATOM 2325 O O . LEU A 1 281 ? -2.269 3.776 -3.441 1.00 96.75 281 LEU A O 1
ATOM 2329 N N . PHE A 1 282 ? -0.846 5.137 -4.538 1.00 95.19 282 PHE A N 1
ATOM 2330 C CA . PHE A 1 282 ? -0.104 5.545 -3.348 1.00 95.19 282 PHE A CA 1
ATOM 2331 C C . PHE A 1 282 ? -0.999 6.257 -2.343 1.00 95.19 282 PHE A C 1
ATOM 2333 O O . PHE A 1 282 ? -1.001 5.898 -1.174 1.00 95.19 282 PHE A O 1
ATOM 2340 N N . GLN A 1 283 ? -1.794 7.233 -2.786 1.00 94.12 283 GLN A N 1
ATOM 2341 C CA . GLN A 1 283 ? -2.712 7.966 -1.914 1.00 94.12 283 GLN A CA 1
ATOM 2342 C C . GLN A 1 283 ? -3.737 7.040 -1.257 1.00 94.12 283 GLN A C 1
ATOM 2344 O O . GLN A 1 283 ? -4.016 7.195 -0.070 1.00 94.12 283 GLN A O 1
ATOM 2349 N N . THR A 1 284 ? -4.252 6.054 -1.994 1.00 96.19 284 THR A N 1
ATOM 2350 C CA . THR A 1 284 ? -5.187 5.053 -1.462 1.00 96.19 284 THR A CA 1
ATOM 2351 C C . THR A 1 284 ? -4.517 4.205 -0.388 1.00 96.19 284 THR A C 1
ATOM 2353 O O . THR A 1 284 ? -5.026 4.108 0.727 1.00 96.19 284 THR A O 1
ATOM 2356 N N . ALA A 1 285 ? -3.340 3.647 -0.681 1.00 95.31 285 ALA A N 1
ATOM 2357 C CA . ALA A 1 285 ? -2.585 2.859 0.285 1.00 95.31 285 ALA A CA 1
ATOM 2358 C C . ALA A 1 285 ? -2.200 3.696 1.517 1.00 95.31 285 ALA A C 1
ATOM 2360 O O . ALA A 1 285 ? -2.426 3.274 2.648 1.00 95.31 285 ALA A O 1
ATOM 2361 N N . HIS A 1 286 ? -1.694 4.910 1.307 1.00 93.06 286 HIS A N 1
ATOM 2362 C CA . HIS A 1 286 ? -1.273 5.820 2.367 1.00 93.06 286 HIS A CA 1
ATOM 2363 C C . HIS A 1 286 ? -2.442 6.274 3.250 1.00 93.06 286 HIS A C 1
ATOM 2365 O O . HIS A 1 286 ? -2.295 6.382 4.466 1.00 93.06 286 HIS A O 1
ATOM 2371 N N . TYR A 1 287 ? -3.623 6.497 2.668 1.00 93.56 287 TYR A N 1
ATOM 2372 C CA . TYR A 1 287 ? -4.832 6.806 3.426 1.00 93.56 287 TYR A CA 1
ATOM 2373 C C . TYR A 1 287 ? -5.173 5.681 4.413 1.00 93.56 287 TYR A C 1
ATOM 2375 O O . TYR A 1 287 ? -5.397 5.954 5.591 1.00 93.56 287 TYR A O 1
ATOM 2383 N N . ILE A 1 288 ? -5.122 4.420 3.970 1.00 91.44 288 ILE A N 1
ATOM 2384 C CA . ILE A 1 288 ? -5.376 3.251 4.829 1.00 91.44 288 ILE A CA 1
ATOM 2385 C C . ILE A 1 288 ? -4.339 3.159 5.953 1.00 91.44 288 ILE A C 1
ATOM 2387 O O . ILE A 1 288 ? -4.680 2.798 7.079 1.00 91.44 288 ILE A O 1
ATOM 2391 N N . THR A 1 289 ? -3.069 3.479 5.685 1.00 88.69 289 THR A N 1
ATOM 2392 C CA . THR A 1 289 ? -1.999 3.340 6.686 1.00 88.69 289 THR A CA 1
ATOM 2393 C C . THR A 1 289 ? -1.920 4.491 7.682 1.00 88.69 289 THR A C 1
ATOM 2395 O O . THR A 1 289 ? -1.421 4.282 8.785 1.00 88.69 289 THR A O 1
ATOM 2398 N N . THR A 1 290 ? -2.382 5.682 7.298 1.00 86.25 290 THR A N 1
ATOM 2399 C CA . THR A 1 290 ? -2.136 6.939 8.029 1.00 86.25 290 THR A CA 1
ATOM 2400 C C . THR A 1 290 ? -3.430 7.634 8.472 1.00 86.25 290 THR A C 1
ATOM 2402 O O . THR A 1 290 ? -3.379 8.711 9.065 1.00 86.25 290 THR A O 1
ATOM 2405 N N . SER A 1 291 ? -4.611 7.067 8.190 1.00 79.69 291 SER A N 1
ATOM 2406 C CA . SER A 1 291 ? -5.882 7.663 8.621 1.00 79.69 291 SER A CA 1
ATOM 2407 C C . SER A 1 291 ? -5.898 7.903 10.136 1.00 79.69 291 SER A C 1
ATOM 2409 O O . SER A 1 291 ? -5.538 7.023 10.920 1.00 79.69 291 SER A O 1
ATOM 2411 N N . LYS A 1 292 ? -6.325 9.114 10.526 1.00 76.00 292 LYS A N 1
ATOM 2412 C CA . LYS A 1 292 ? -6.384 9.575 11.925 1.00 76.00 292 LYS A CA 1
ATOM 2413 C C . LYS A 1 292 ? -7.496 8.916 12.749 1.00 76.00 292 LYS A C 1
ATOM 2415 O O . LYS A 1 292 ? -7.484 9.049 13.964 1.00 76.00 292 LYS A O 1
ATOM 2420 N N . HIS A 1 293 ? -8.449 8.263 12.090 1.00 79.25 293 HIS A N 1
ATOM 2421 C CA . HIS A 1 293 ? -9.530 7.536 12.748 1.00 79.25 293 HIS A CA 1
ATOM 2422 C C . HIS A 1 293 ? -8.998 6.270 13.421 1.00 79.25 293 HIS A C 1
ATOM 2424 O O . HIS A 1 293 ? -8.054 5.645 12.920 1.00 79.25 293 HIS A O 1
ATOM 2430 N N . ASP A 1 294 ? -9.612 5.906 14.545 1.00 75.81 294 ASP A N 1
ATOM 2431 C CA . ASP A 1 294 ? -9.188 4.792 15.393 1.00 75.81 294 ASP A CA 1
ATOM 2432 C C . ASP A 1 294 ? -9.655 3.450 14.806 1.00 75.81 294 ASP A C 1
ATOM 2434 O O . ASP A 1 294 ? -10.588 2.807 15.274 1.00 75.81 294 ASP A O 1
ATOM 2438 N N . ILE A 1 295 ? -9.039 3.067 13.685 1.00 84.19 295 ILE A N 1
ATOM 2439 C CA . ILE A 1 295 ? -9.259 1.782 13.018 1.00 84.19 295 ILE A CA 1
ATOM 2440 C C . ILE A 1 295 ? -8.142 0.802 13.384 1.00 84.19 295 ILE A C 1
ATOM 2442 O O . ILE A 1 295 ? -6.948 1.140 13.338 1.00 84.19 295 ILE A O 1
ATOM 2446 N N . SER A 1 296 ? -8.551 -0.427 13.714 1.00 87.44 296 SER A N 1
ATOM 2447 C CA . SER A 1 296 ? -7.663 -1.515 14.125 1.00 87.44 296 SER A CA 1
ATOM 2448 C C . SER A 1 296 ? -6.604 -1.834 13.062 1.00 87.44 296 SER A C 1
ATOM 2450 O O . SER A 1 296 ? -6.782 -1.600 11.862 1.00 87.44 296 SER A O 1
ATOM 2452 N N . VAL A 1 297 ? -5.467 -2.383 13.494 1.00 87.69 297 VAL A N 1
ATOM 2453 C CA . VAL A 1 297 ? -4.384 -2.775 12.576 1.00 87.69 297 VAL A CA 1
ATOM 2454 C C . VAL A 1 297 ? -4.851 -3.898 11.644 1.00 87.69 297 VAL A C 1
ATOM 2456 O O . VAL A 1 297 ? -4.465 -3.936 10.474 1.00 87.69 297 VAL A O 1
ATOM 2459 N N . GLU A 1 298 ? -5.706 -4.782 12.152 1.00 88.69 298 GLU A N 1
ATOM 2460 C CA . GLU A 1 298 ? -6.341 -5.880 11.432 1.00 88.69 298 GLU A CA 1
ATOM 2461 C C . GLU A 1 298 ? -7.224 -5.361 10.296 1.00 88.69 298 GLU A C 1
ATOM 2463 O O . GLU A 1 298 ? -7.047 -5.781 9.153 1.00 88.69 298 GLU A O 1
ATOM 2468 N N . ASP A 1 299 ? -8.100 -4.395 10.572 1.00 90.94 299 ASP A N 1
ATOM 2469 C CA . ASP A 1 299 ? -8.983 -3.820 9.555 1.00 90.94 299 ASP A CA 1
ATOM 2470 C C . ASP A 1 299 ? -8.180 -3.090 8.466 1.00 90.94 299 ASP A C 1
ATOM 2472 O O . ASP A 1 299 ? -8.431 -3.272 7.273 1.00 90.94 299 ASP A O 1
ATOM 2476 N N . ARG A 1 300 ? -7.130 -2.336 8.837 1.00 92.31 300 ARG A N 1
ATOM 2477 C CA . ARG A 1 300 ? -6.213 -1.716 7.856 1.00 92.31 300 ARG A CA 1
ATOM 2478 C C . ARG A 1 300 ? -5.561 -2.767 6.953 1.00 92.31 300 ARG A C 1
ATOM 2480 O O . ARG A 1 300 ? -5.389 -2.545 5.752 1.00 92.31 300 ARG A O 1
ATOM 2487 N N . TYR A 1 301 ? -5.179 -3.911 7.522 1.00 93.00 301 TYR A N 1
ATOM 2488 C CA . TYR A 1 301 ? -4.609 -5.018 6.760 1.00 93.00 301 TYR A CA 1
ATOM 2489 C C . TYR A 1 301 ? -5.634 -5.641 5.803 1.00 93.00 301 TYR A C 1
ATOM 2491 O O . TYR A 1 301 ? -5.286 -5.934 4.658 1.00 93.00 301 TYR A O 1
ATOM 2499 N N . GLU A 1 302 ? -6.889 -5.797 6.228 1.00 94.81 302 GLU A N 1
ATOM 2500 C CA . GLU A 1 302 ? -7.979 -6.289 5.380 1.00 94.81 302 GLU A CA 1
ATOM 2501 C C . GLU A 1 302 ? -8.293 -5.336 4.217 1.00 94.81 302 GLU A C 1
ATOM 2503 O O . GLU A 1 302 ? -8.349 -5.779 3.068 1.00 94.81 302 GLU A O 1
ATOM 2508 N N . LEU A 1 303 ? -8.348 -4.022 4.450 1.00 96.06 303 LEU A N 1
ATOM 2509 C CA . LEU A 1 303 ? -8.500 -3.039 3.368 1.00 96.06 303 LEU A CA 1
ATOM 2510 C C . LEU A 1 303 ? -7.328 -3.086 2.376 1.00 96.06 303 LEU A C 1
ATOM 2512 O O . LEU A 1 303 ? -7.538 -3.070 1.160 1.00 96.06 303 LEU A O 1
ATOM 2516 N N . MET A 1 304 ? -6.087 -3.238 2.858 1.00 95.88 304 MET A N 1
ATOM 2517 C CA . MET A 1 304 ? -4.945 -3.416 1.953 1.00 95.88 304 MET A CA 1
ATOM 2518 C C . MET A 1 304 ? -5.035 -4.724 1.157 1.00 95.88 304 MET A C 1
ATOM 2520 O O . MET A 1 304 ? -4.623 -4.767 -0.003 1.00 95.88 304 MET A O 1
ATOM 2524 N N . LYS A 1 305 ? -5.573 -5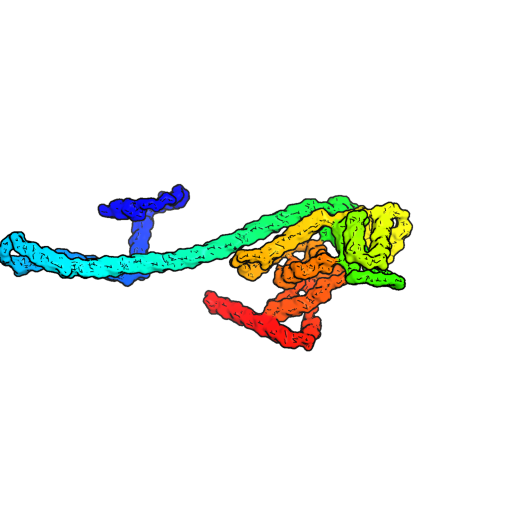.806 1.737 1.00 96.12 305 LYS A N 1
ATOM 2525 C CA . LYS A 1 305 ? -5.816 -7.053 0.992 1.00 96.12 305 LYS A CA 1
ATOM 2526 C C . LYS A 1 305 ? -6.812 -6.831 -0.142 1.00 96.12 305 LYS A C 1
ATOM 2528 O O . LYS A 1 305 ? -6.564 -7.343 -1.231 1.00 96.12 305 LYS A O 1
ATOM 2533 N N . ILE A 1 306 ? -7.879 -6.066 0.093 1.00 97.44 306 ILE A N 1
ATOM 2534 C CA . ILE A 1 306 ? -8.858 -5.706 -0.943 1.00 97.44 306 ILE A CA 1
ATOM 2535 C C . ILE A 1 306 ? -8.184 -4.887 -2.047 1.00 97.44 306 ILE A C 1
ATOM 2537 O O . ILE A 1 306 ? -8.337 -5.218 -3.223 1.00 97.44 306 ILE A O 1
ATOM 2541 N N . LEU A 1 307 ? -7.385 -3.875 -1.683 1.00 97.38 307 LEU A N 1
ATOM 2542 C CA . LEU A 1 307 ? -6.628 -3.074 -2.650 1.00 97.38 307 LEU A CA 1
ATOM 2543 C C . LEU A 1 307 ? -5.693 -3.952 -3.488 1.00 97.38 307 LEU A C 1
ATOM 2545 O O . LEU A 1 307 ? -5.730 -3.907 -4.714 1.00 97.38 307 LEU A O 1
ATOM 2549 N N . ARG A 1 308 ? -4.902 -4.809 -2.832 1.00 96.50 308 ARG A N 1
ATOM 2550 C CA . ARG A 1 308 ? -3.989 -5.743 -3.498 1.00 96.50 308 ARG A CA 1
ATOM 2551 C C . ARG A 1 308 ? -4.712 -6.687 -4.450 1.00 96.50 308 ARG A C 1
ATOM 2553 O O . ARG A 1 308 ? -4.184 -6.973 -5.516 1.00 96.50 308 ARG A O 1
ATOM 2560 N N . ALA A 1 309 ? -5.898 -7.168 -4.083 1.00 95.69 309 ALA A N 1
ATOM 2561 C CA . ALA A 1 309 ? -6.688 -8.055 -4.932 1.00 95.69 309 ALA A CA 1
ATOM 2562 C C . ALA A 1 309 ? -7.146 -7.383 -6.239 1.00 95.69 309 ALA A C 1
ATOM 2564 O O . ALA A 1 309 ? -7.455 -8.083 -7.199 1.00 95.69 309 ALA A O 1
ATOM 2565 N N . GLN A 1 310 ? -7.174 -6.045 -6.302 1.00 94.94 310 GLN A N 1
ATOM 2566 C CA . GLN A 1 310 ? -7.444 -5.331 -7.552 1.00 94.94 310 GLN A CA 1
ATOM 2567 C C . GLN A 1 310 ? -6.226 -5.257 -8.481 1.00 94.94 310 GLN A C 1
ATOM 2569 O O . GLN A 1 310 ? -6.425 -5.052 -9.678 1.00 94.94 310 GLN A O 1
ATOM 2574 N N . LEU A 1 311 ? -5.005 -5.449 -7.974 1.00 96.19 311 LEU A N 1
ATOM 2575 C CA . LEU A 1 311 ? -3.769 -5.324 -8.744 1.00 96.19 311 LEU A CA 1
ATOM 2576 C C . LEU A 1 311 ? -3.397 -6.653 -9.408 1.00 96.19 311 LEU A C 1
ATOM 2578 O O . LEU A 1 311 ? -3.214 -7.666 -8.729 1.00 96.19 311 LEU A O 1
ATOM 2582 N N . SER A 1 312 ? -3.225 -6.632 -10.729 1.00 94.75 312 SER A N 1
ATOM 2583 C CA . SER A 1 312 ? -2.585 -7.719 -11.476 1.00 94.75 312 SER A CA 1
ATOM 2584 C C . SER A 1 312 ? -1.129 -7.922 -11.045 1.00 94.75 312 SER A C 1
ATOM 2586 O O . SER A 1 312 ? -0.526 -7.081 -10.369 1.00 94.75 312 SER A O 1
ATOM 2588 N N . VAL A 1 313 ? -0.541 -9.055 -11.430 1.00 93.56 313 VAL A N 1
ATOM 2589 C CA . VAL A 1 313 ? 0.867 -9.319 -11.117 1.00 93.56 313 VAL A CA 1
ATOM 2590 C C . VAL A 1 313 ? 1.765 -8.312 -11.835 1.00 93.56 313 VAL A C 1
ATOM 2592 O O . VAL A 1 313 ? 2.735 -7.825 -11.256 1.00 93.56 313 VAL A O 1
ATOM 2595 N N . GLU A 1 314 ? 1.395 -7.925 -13.053 1.00 93.88 314 GLU A N 1
ATOM 2596 C CA . GLU A 1 314 ? 2.087 -6.926 -13.853 1.00 93.88 314 GLU A CA 1
ATOM 2597 C C . GLU A 1 314 ? 2.039 -5.538 -13.203 1.00 93.88 314 GLU A C 1
ATOM 2599 O O . GLU A 1 314 ? 3.056 -4.848 -13.129 1.00 93.88 314 GLU A O 1
ATOM 2604 N N . GLU A 1 315 ? 0.884 -5.153 -12.653 1.00 95.75 315 GLU A N 1
ATOM 2605 C CA . GLU A 1 315 ? 0.728 -3.924 -11.867 1.00 95.75 315 GLU A CA 1
ATOM 2606 C C . GLU A 1 315 ? 1.640 -3.918 -10.636 1.00 95.75 315 GLU A C 1
ATOM 2608 O O . GLU A 1 315 ? 2.320 -2.924 -10.372 1.00 95.75 315 GLU A O 1
ATOM 2613 N N . GLN A 1 316 ? 1.695 -5.032 -9.896 1.00 95.38 316 GLN A N 1
ATOM 2614 C CA . GLN A 1 316 ? 2.565 -5.157 -8.723 1.00 95.38 316 GLN A CA 1
ATOM 2615 C C . GLN A 1 316 ? 4.051 -5.103 -9.110 1.00 95.38 316 GLN A C 1
ATOM 2617 O O . GLN A 1 316 ? 4.844 -4.470 -8.412 1.00 95.38 316 GLN A O 1
ATOM 2622 N N . MET A 1 317 ? 4.427 -5.703 -10.242 1.00 93.44 317 MET A N 1
ATOM 2623 C CA . MET A 1 317 ? 5.788 -5.640 -10.781 1.00 93.44 317 MET A CA 1
ATOM 2624 C C . MET A 1 317 ? 6.187 -4.224 -11.188 1.00 93.44 317 MET A C 1
ATOM 2626 O O . MET A 1 317 ? 7.254 -3.745 -10.799 1.00 93.44 317 MET A O 1
ATOM 2630 N N . LEU A 1 318 ? 5.321 -3.527 -11.923 1.00 93.94 318 LEU A N 1
ATOM 2631 C CA . LEU A 1 318 ? 5.576 -2.150 -12.334 1.00 93.94 318 LEU A CA 1
ATOM 2632 C C . LEU A 1 318 ? 5.689 -1.224 -11.116 1.00 93.94 318 LEU A C 1
ATOM 2634 O O . LEU A 1 318 ? 6.543 -0.337 -11.079 1.00 93.94 318 LEU A O 1
ATOM 2638 N N . LEU A 1 319 ? 4.870 -1.470 -10.092 1.00 94.94 319 LEU A N 1
ATOM 2639 C CA . LEU A 1 319 ? 4.913 -0.749 -8.828 1.00 94.94 319 LEU A CA 1
ATOM 2640 C C . LEU A 1 319 ? 6.231 -0.979 -8.069 1.00 94.94 319 LEU A C 1
ATOM 2642 O O . LEU A 1 319 ? 6.804 -0.027 -7.540 1.00 94.94 319 LEU A O 1
ATOM 2646 N N . TYR A 1 320 ? 6.753 -2.208 -8.055 1.00 93.94 320 TYR A N 1
ATOM 2647 C CA . TYR A 1 320 ? 8.077 -2.494 -7.498 1.00 93.94 320 TYR A CA 1
ATOM 2648 C C . TYR A 1 320 ? 9.183 -1.720 -8.231 1.00 93.94 320 TYR A C 1
ATOM 2650 O O . TYR A 1 320 ? 10.035 -1.105 -7.586 1.00 93.94 320 TYR A O 1
ATOM 2658 N N . TYR A 1 321 ? 9.147 -1.689 -9.566 1.00 92.75 321 TYR A N 1
ATOM 2659 C CA . TYR A 1 321 ? 10.116 -0.931 -10.360 1.00 92.75 321 TYR A CA 1
ATOM 2660 C C . TYR A 1 321 ? 10.034 0.572 -10.098 1.00 92.75 321 TYR A C 1
ATOM 2662 O O . TYR A 1 321 ? 11.073 1.218 -9.942 1.00 92.75 321 TYR A O 1
ATOM 2670 N N . ASN A 1 322 ? 8.821 1.116 -9.963 1.00 93.12 322 ASN A N 1
ATOM 2671 C CA . ASN A 1 322 ? 8.622 2.506 -9.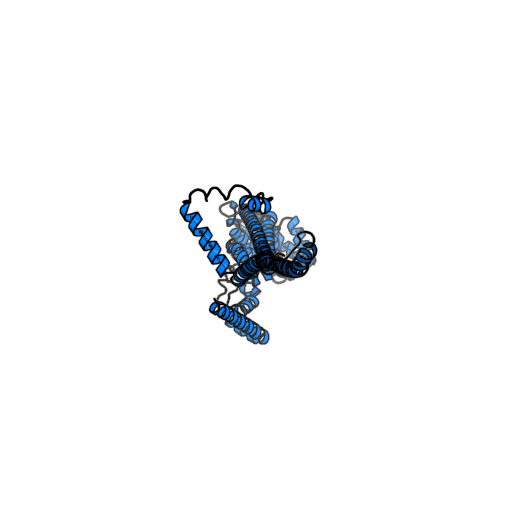570 1.00 93.12 322 ASN A CA 1
ATOM 2672 C C . ASN A 1 322 ? 9.230 2.805 -8.195 1.00 93.12 322 ASN A C 1
ATOM 2674 O O . ASN A 1 322 ? 9.995 3.760 -8.059 1.00 93.12 322 ASN A O 1
ATOM 2678 N N . ALA A 1 323 ? 8.918 1.983 -7.192 1.00 92.62 323 ALA A N 1
ATOM 2679 C CA . ALA A 1 323 ? 9.423 2.159 -5.838 1.00 92.62 323 ALA A CA 1
ATOM 2680 C C . ALA A 1 323 ? 10.954 2.102 -5.803 1.00 92.62 323 ALA A C 1
ATOM 2682 O O . ALA A 1 323 ? 11.585 3.009 -5.274 1.00 92.62 323 ALA A O 1
ATOM 2683 N N . TYR A 1 324 ? 11.567 1.102 -6.442 1.00 89.94 324 TYR A N 1
ATOM 2684 C CA . TYR A 1 324 ? 13.025 0.978 -6.483 1.00 89.94 324 TYR A CA 1
ATOM 2685 C C . TYR A 1 324 ? 13.705 2.169 -7.184 1.00 89.94 324 TYR A C 1
ATOM 2687 O O . TYR A 1 324 ? 14.784 2.612 -6.783 1.00 89.94 324 TYR A O 1
ATOM 2695 N N . ALA A 1 325 ? 13.092 2.694 -8.249 1.00 86.69 325 ALA A N 1
ATOM 2696 C CA . ALA A 1 325 ? 13.676 3.763 -9.049 1.00 86.69 325 ALA A CA 1
ATOM 2697 C C . ALA A 1 325 ? 13.468 5.172 -8.464 1.00 86.69 325 ALA A C 1
ATOM 2699 O O . ALA A 1 325 ? 14.385 5.996 -8.531 1.00 86.69 325 ALA A O 1
ATOM 2700 N N . MET A 1 326 ? 12.278 5.465 -7.929 1.00 79.62 326 MET A N 1
ATOM 2701 C CA . MET A 1 326 ? 11.849 6.827 -7.585 1.00 79.62 326 MET A CA 1
ATOM 2702 C C . MET A 1 326 ? 11.517 7.050 -6.101 1.00 79.62 326 MET A C 1
ATOM 2704 O O . MET A 1 326 ? 11.779 8.149 -5.619 1.00 79.62 326 MET A O 1
ATOM 2708 N N . TYR A 1 327 ? 10.953 6.063 -5.394 1.00 77.75 327 TYR A N 1
ATOM 2709 C CA . TYR A 1 327 ? 10.272 6.265 -4.100 1.00 77.75 327 TYR A CA 1
ATOM 2710 C C . TYR A 1 327 ? 10.482 5.079 -3.143 1.00 77.75 327 TYR A C 1
ATOM 2712 O O . TYR A 1 327 ? 9.534 4.421 -2.702 1.00 77.75 327 TYR A O 1
ATOM 2720 N N . ASP A 1 328 ? 11.739 4.732 -2.880 1.00 72.25 328 ASP A N 1
ATOM 2721 C CA . ASP A 1 328 ? 12.093 3.510 -2.153 1.00 72.25 328 ASP A CA 1
ATOM 2722 C C . ASP A 1 328 ? 11.565 3.523 -0.713 1.00 72.25 328 ASP A C 1
ATOM 2724 O O . ASP A 1 328 ? 11.030 2.519 -0.238 1.00 72.25 328 ASP A O 1
ATOM 2728 N N . LYS A 1 329 ? 11.653 4.669 -0.034 1.00 84.19 329 LYS A N 1
ATOM 2729 C CA . LYS A 1 329 ? 11.258 4.829 1.372 1.00 84.19 329 LYS A CA 1
ATOM 2730 C C . LYS A 1 329 ? 9.748 4.878 1.567 1.00 84.19 329 LYS A C 1
ATOM 2732 O O . LYS A 1 329 ? 9.237 4.289 2.518 1.00 84.19 329 LYS A O 1
ATOM 2737 N N . GLU A 1 330 ? 9.036 5.569 0.686 1.00 87.00 330 GLU A N 1
ATOM 2738 C CA . GLU A 1 330 ? 7.600 5.820 0.803 1.00 87.00 330 GLU A CA 1
ATOM 2739 C C . GLU A 1 330 ? 6.792 4.525 0.673 1.00 87.00 330 GLU A C 1
ATOM 2741 O O . GLU A 1 330 ? 5.836 4.298 1.417 1.00 87.00 330 GLU A O 1
ATOM 2746 N N . TRP A 1 331 ? 7.204 3.640 -0.236 1.00 92.06 331 TRP A N 1
ATOM 2747 C CA . TRP A 1 331 ? 6.537 2.360 -0.463 1.00 92.06 331 TRP A CA 1
ATOM 2748 C C . TRP A 1 331 ? 6.977 1.251 0.490 1.00 92.06 331 TRP A C 1
ATOM 2750 O O . TRP A 1 331 ? 6.244 0.274 0.664 1.00 92.06 331 TRP A O 1
ATOM 2760 N N . TYR A 1 332 ? 8.143 1.391 1.128 1.00 91.25 332 TYR A N 1
ATOM 2761 C CA . TYR A 1 332 ? 8.770 0.319 1.899 1.00 91.25 332 TYR A CA 1
ATOM 2762 C C . TYR A 1 332 ? 7.827 -0.292 2.939 1.00 91.25 332 TYR A C 1
ATOM 2764 O O . TYR A 1 332 ? 7.603 -1.501 2.936 1.00 91.25 332 TYR A O 1
ATOM 2772 N N . GLN A 1 333 ? 7.199 0.537 3.781 1.00 90.75 333 GLN A N 1
ATOM 2773 C CA . GLN A 1 333 ? 6.278 0.046 4.812 1.00 90.75 333 GLN A CA 1
ATOM 2774 C C . GLN A 1 333 ? 5.012 -0.589 4.222 1.00 90.75 333 GLN A C 1
ATOM 2776 O O . GLN A 1 333 ? 4.507 -1.578 4.752 1.00 90.75 333 GLN A O 1
ATOM 2781 N N . ILE A 1 334 ? 4.496 -0.054 3.114 1.00 94.31 334 ILE A N 1
ATOM 2782 C CA . ILE A 1 334 ? 3.307 -0.588 2.437 1.00 94.31 334 ILE A CA 1
ATOM 2783 C C . ILE A 1 334 ? 3.601 -1.994 1.884 1.00 94.31 334 ILE A C 1
ATOM 2785 O O . ILE A 1 334 ? 2.763 -2.898 1.978 1.00 94.31 334 ILE A O 1
ATOM 2789 N N . PHE A 1 335 ? 4.810 -2.216 1.367 1.00 94.81 335 PHE A N 1
ATOM 2790 C CA . PHE A 1 335 ? 5.228 -3.508 0.828 1.00 94.81 335 PHE A CA 1
ATOM 2791 C C . PHE A 1 335 ? 5.592 -4.522 1.910 1.00 94.81 335 PHE A C 1
ATOM 2793 O O . PHE A 1 335 ? 5.239 -5.687 1.767 1.00 94.81 335 PHE A O 1
ATOM 2800 N N . THR A 1 336 ? 6.251 -4.114 2.994 1.00 93.38 336 THR A N 1
ATOM 2801 C CA . THR A 1 336 ? 6.718 -5.051 4.028 1.00 93.38 336 THR A CA 1
ATOM 2802 C C . THR A 1 336 ? 5.636 -5.363 5.061 1.00 93.38 336 THR A C 1
ATOM 2804 O O . THR A 1 336 ? 5.336 -6.530 5.309 1.00 93.38 336 THR A O 1
ATOM 2807 N N . LYS A 1 337 ? 4.976 -4.336 5.614 1.00 91.31 337 LYS A N 1
ATOM 2808 C CA . LYS A 1 337 ? 3.957 -4.492 6.667 1.00 91.31 337 LYS A CA 1
ATOM 2809 C C . LYS A 1 337 ? 2.614 -4.950 6.105 1.00 91.31 337 LYS A C 1
ATOM 2811 O O . LYS A 1 337 ? 2.026 -5.909 6.601 1.00 91.31 337 LYS A O 1
ATOM 2816 N N . TYR A 1 338 ? 2.131 -4.290 5.053 1.00 93.31 338 TYR A N 1
ATOM 2817 C CA . TYR A 1 338 ? 0.806 -4.577 4.487 1.00 93.31 338 TYR A CA 1
ATOM 2818 C C . TYR A 1 338 ? 0.844 -5.489 3.254 1.00 93.31 338 TYR A C 1
ATOM 2820 O O . TYR A 1 338 ? -0.192 -5.989 2.803 1.00 93.31 338 TYR A O 1
ATOM 2828 N N . ARG A 1 339 ? 2.050 -5.807 2.765 1.00 95.19 339 ARG A N 1
ATOM 2829 C CA . ARG A 1 339 ? 2.286 -6.813 1.723 1.00 95.19 339 ARG A CA 1
ATOM 2830 C C . ARG A 1 339 ? 1.626 -6.468 0.394 1.00 95.19 339 ARG A C 1
ATOM 2832 O O . ARG A 1 339 ? 1.179 -7.376 -0.298 1.00 95.19 339 ARG A O 1
ATOM 2839 N N . LEU A 1 340 ? 1.517 -5.190 0.026 1.00 95.81 340 LEU A N 1
ATOM 2840 C CA . LEU A 1 340 ? 0.766 -4.773 -1.171 1.00 95.81 340 LEU A CA 1
ATOM 2841 C C . LEU A 1 340 ? 1.218 -5.489 -2.460 1.00 95.81 340 LEU A C 1
ATOM 2843 O O . LEU A 1 340 ? 0.380 -5.814 -3.288 1.00 95.81 340 LEU A O 1
ATOM 2847 N N . ILE A 1 341 ? 2.503 -5.823 -2.584 1.00 94.69 341 ILE A N 1
ATOM 2848 C CA . ILE A 1 341 ? 3.075 -6.525 -3.747 1.00 94.69 341 ILE A CA 1
ATOM 2849 C C . ILE A 1 341 ? 3.294 -8.037 -3.520 1.00 94.69 341 ILE A C 1
ATOM 2851 O O . ILE A 1 341 ? 4.221 -8.641 -4.058 1.00 94.69 341 ILE A O 1
ATOM 2855 N N . LYS A 1 342 ? 2.463 -8.669 -2.680 1.00 94.62 342 LYS A N 1
ATOM 2856 C CA . LYS A 1 342 ? 2.582 -10.089 -2.287 1.00 94.62 342 LYS A CA 1
ATOM 2857 C C . LYS A 1 342 ? 2.640 -11.063 -3.477 1.00 94.62 342 LYS A C 1
ATOM 2859 O O . LYS A 1 342 ? 3.255 -12.120 -3.347 1.00 94.62 342 LYS A O 1
ATOM 2864 N N . ASN A 1 343 ? 1.956 -10.766 -4.581 1.00 93.25 343 ASN A N 1
ATOM 2865 C CA . ASN A 1 343 ? 1.703 -11.710 -5.674 1.00 93.25 343 ASN A CA 1
ATOM 2866 C C . ASN A 1 343 ? 2.713 -11.612 -6.824 1.00 93.25 343 ASN A C 1
ATOM 2868 O O . ASN A 1 343 ? 2.525 -12.261 -7.847 1.00 93.25 343 ASN A O 1
ATOM 2872 N N . ILE A 1 344 ? 3.785 -10.839 -6.659 1.00 89.94 344 ILE A N 1
ATOM 2873 C CA . ILE A 1 344 ? 4.883 -10.782 -7.623 1.00 89.94 344 ILE A CA 1
ATOM 2874 C C . ILE A 1 344 ? 5.467 -12.182 -7.891 1.00 89.94 344 ILE A C 1
ATOM 2876 O O . ILE A 1 344 ? 5.765 -12.937 -6.959 1.00 89.94 344 ILE A O 1
ATOM 2880 N N . HIS A 1 345 ? 5.669 -12.507 -9.172 1.00 81.50 345 HIS A N 1
ATOM 2881 C CA . HIS A 1 345 ? 6.408 -13.697 -9.590 1.00 81.50 345 HIS A CA 1
ATOM 2882 C C . HIS A 1 345 ? 7.912 -13.545 -9.317 1.00 81.50 345 HIS A C 1
ATOM 2884 O O . HIS A 1 345 ? 8.513 -12.504 -9.577 1.00 81.50 345 HIS A O 1
ATOM 2890 N N . LEU A 1 346 ? 8.519 -14.615 -8.800 1.00 80.31 346 LEU A N 1
ATOM 2891 C CA . LEU A 1 346 ? 9.949 -14.723 -8.509 1.00 80.31 346 LEU A CA 1
ATOM 2892 C C . LEU A 1 346 ? 10.499 -15.979 -9.212 1.00 80.31 346 LEU A C 1
ATOM 2894 O O . LEU A 1 346 ? 9.798 -16.993 -9.206 1.00 80.31 346 LEU A O 1
ATOM 2898 N N . PRO A 1 347 ? 11.731 -15.972 -9.766 1.00 67.69 347 PRO A N 1
ATOM 2899 C CA . PRO A 1 347 ? 12.727 -14.896 -9.764 1.00 67.69 347 PRO A CA 1
ATOM 2900 C C . PRO A 1 347 ? 12.451 -13.797 -10.807 1.00 67.69 347 PRO A C 1
ATOM 2902 O O . PRO A 1 347 ? 11.482 -13.850 -11.552 1.00 67.69 347 PRO A O 1
ATOM 2905 N N . ASN A 1 348 ? 13.301 -12.768 -10.803 1.00 65.19 348 ASN A N 1
ATOM 2906 C CA . ASN A 1 348 ? 13.146 -11.537 -11.576 1.00 65.19 348 ASN A CA 1
ATOM 2907 C C . ASN A 1 348 ? 12.799 -11.743 -13.058 1.00 65.19 348 ASN A C 1
ATOM 2909 O O . ASN A 1 348 ? 13.462 -12.509 -13.748 1.00 65.19 348 ASN A O 1
ATOM 2913 N N . ILE A 1 349 ? 11.839 -10.959 -13.556 1.00 69.88 349 ILE A N 1
ATOM 2914 C CA . ILE A 1 349 ? 11.428 -10.965 -14.971 1.00 69.88 349 ILE A CA 1
ATOM 2915 C C . ILE A 1 349 ? 12.493 -10.300 -15.866 1.00 69.88 349 ILE A C 1
ATOM 2917 O O . ILE A 1 349 ? 12.667 -10.680 -17.022 1.00 69.88 349 ILE A O 1
ATOM 2921 N N . ILE A 1 350 ? 13.235 -9.320 -15.335 1.00 83.00 350 ILE A N 1
ATOM 2922 C CA . ILE A 1 350 ? 14.251 -8.566 -16.080 1.00 83.00 350 ILE A CA 1
ATOM 2923 C C . ILE A 1 350 ? 15.652 -8.991 -15.609 1.00 83.00 350 ILE A C 1
ATOM 2925 O O . ILE A 1 350 ? 15.993 -8.757 -14.442 1.00 83.00 350 ILE A O 1
ATOM 2929 N N . PRO A 1 351 ? 16.483 -9.587 -16.488 1.00 80.00 351 PRO A N 1
ATOM 2930 C CA . PRO A 1 351 ? 17.865 -9.934 -16.167 1.00 80.00 351 PRO A CA 1
ATOM 2931 C C . PRO A 1 351 ? 18.656 -8.726 -15.661 1.00 80.00 351 PRO A C 1
ATOM 2933 O O . PRO A 1 351 ? 18.469 -7.610 -16.143 1.00 80.00 351 PRO A O 1
ATOM 2936 N N . ASN A 1 352 ? 19.551 -8.948 -14.696 1.00 83.44 352 ASN A N 1
ATOM 2937 C CA . ASN A 1 352 ? 20.405 -7.929 -14.068 1.00 83.44 352 ASN A CA 1
ATOM 2938 C C . ASN A 1 352 ? 19.675 -6.786 -13.344 1.00 83.44 352 ASN A C 1
ATOM 2940 O O . ASN A 1 352 ? 20.331 -5.887 -12.820 1.00 83.44 352 ASN A O 1
ATOM 2944 N N . PHE A 1 353 ? 18.342 -6.781 -13.295 1.00 87.56 353 PHE A N 1
ATOM 2945 C CA . PHE A 1 353 ? 17.609 -5.919 -12.375 1.00 87.56 353 PHE A CA 1
ATOM 2946 C C . PHE A 1 353 ? 17.723 -6.506 -10.950 1.00 87.56 353 PHE A C 1
ATOM 2948 O O . PHE A 1 353 ? 17.800 -7.731 -10.805 1.00 87.56 353 PHE A O 1
ATOM 2955 N N . PRO A 1 354 ? 17.740 -5.692 -9.882 1.00 87.88 354 PRO A N 1
ATOM 2956 C CA . PRO A 1 354 ? 17.685 -6.176 -8.503 1.00 87.88 354 PRO A CA 1
ATOM 2957 C C . PRO A 1 354 ? 16.397 -6.959 -8.247 1.00 87.88 354 PRO A C 1
ATOM 2959 O O . PRO A 1 354 ? 15.309 -6.501 -8.569 1.00 87.88 354 PRO A O 1
ATOM 2962 N N . SER A 1 355 ? 16.492 -8.175 -7.719 1.00 88.12 355 SER A N 1
ATOM 2963 C CA . SER A 1 355 ? 15.307 -9.008 -7.487 1.00 88.12 355 SER A CA 1
ATOM 2964 C C . SER A 1 355 ? 14.549 -8.556 -6.242 1.00 88.12 355 SER A C 1
ATOM 2966 O O . SER A 1 355 ? 15.197 -8.259 -5.234 1.00 88.12 355 SER A O 1
ATOM 2968 N N . PRO A 1 356 ? 13.200 -8.582 -6.220 1.00 89.69 356 PRO A N 1
ATOM 2969 C CA . PRO A 1 356 ? 12.457 -8.397 -4.978 1.00 89.69 356 PRO A CA 1
ATOM 2970 C C . PRO A 1 356 ? 12.905 -9.395 -3.901 1.00 89.69 356 PRO A C 1
ATOM 2972 O O . PRO A 1 356 ? 13.006 -9.023 -2.735 1.00 89.69 356 PRO A O 1
ATOM 2975 N N . LYS A 1 357 ? 13.282 -10.626 -4.293 1.00 88.12 357 LYS A N 1
ATOM 2976 C CA . LYS A 1 357 ? 13.851 -11.627 -3.373 1.00 88.12 357 LYS A CA 1
ATOM 2977 C C . LYS A 1 357 ? 15.143 -11.119 -2.720 1.00 88.12 357 LYS A C 1
ATOM 2979 O O . LYS A 1 357 ? 15.351 -11.344 -1.537 1.00 88.12 357 LYS A O 1
ATOM 2984 N N . THR A 1 358 ? 16.007 -10.438 -3.475 1.00 88.25 358 THR A N 1
ATOM 2985 C CA . THR A 1 358 ? 17.278 -9.913 -2.949 1.00 88.25 358 THR A CA 1
ATOM 2986 C C . THR A 1 358 ? 17.088 -8.618 -2.165 1.00 88.25 358 THR A C 1
ATOM 2988 O O . THR A 1 358 ? 17.707 -8.449 -1.123 1.00 88.25 358 THR A O 1
ATOM 2991 N N . VAL A 1 359 ? 16.216 -7.719 -2.635 1.00 89.75 359 VAL A N 1
ATOM 2992 C CA . VAL A 1 359 ? 15.980 -6.411 -2.002 1.00 89.75 359 VAL A CA 1
ATOM 2993 C C . VAL A 1 359 ? 15.260 -6.561 -0.660 1.00 89.75 359 VAL A C 1
ATOM 2995 O O . VAL A 1 359 ? 15.628 -5.890 0.295 1.00 89.75 359 VAL A O 1
ATOM 2998 N N . TYR A 1 360 ? 14.289 -7.473 -0.565 1.00 91.94 360 TYR A N 1
ATOM 2999 C CA . TYR A 1 360 ? 13.503 -7.714 0.652 1.00 91.94 360 TYR A CA 1
ATOM 3000 C C . TYR A 1 360 ? 13.921 -8.996 1.389 1.00 91.94 360 TYR A C 1
ATOM 3002 O O . TYR A 1 360 ? 13.124 -9.572 2.130 1.00 91.94 360 TYR A O 1
ATOM 3010 N N . ALA A 1 361 ? 15.157 -9.469 1.186 1.00 91.00 361 ALA A N 1
ATOM 3011 C CA . ALA A 1 361 ? 15.670 -10.704 1.789 1.00 91.00 361 ALA A CA 1
ATOM 3012 C C . ALA A 1 361 ? 15.504 -10.724 3.313 1.00 91.00 361 ALA A C 1
ATOM 3014 O O . ALA A 1 361 ? 14.961 -11.668 3.886 1.00 91.00 361 ALA A O 1
ATOM 3015 N N . GLU A 1 362 ? 15.925 -9.643 3.961 1.00 92.25 362 GLU A N 1
ATOM 3016 C CA . GLU A 1 362 ? 15.836 -9.500 5.407 1.00 92.25 362 GLU A CA 1
ATOM 3017 C C . GLU A 1 362 ? 14.383 -9.372 5.894 1.00 92.25 362 GLU A C 1
ATOM 3019 O O . GLU A 1 362 ? 14.023 -9.950 6.918 1.00 92.25 362 GLU A O 1
ATOM 3024 N N . ASP A 1 363 ? 13.523 -8.680 5.146 1.00 94.50 363 ASP A N 1
ATOM 3025 C CA . ASP A 1 363 ? 12.107 -8.516 5.493 1.00 94.50 363 ASP A CA 1
ATOM 3026 C C . ASP A 1 363 ? 11.325 -9.827 5.400 1.00 94.50 363 ASP A C 1
ATOM 3028 O O . ASP A 1 363 ? 10.464 -10.095 6.240 1.00 94.50 363 ASP A O 1
ATOM 3032 N N . MET A 1 364 ? 11.649 -10.675 4.418 1.00 93.50 364 MET A N 1
ATOM 3033 C CA . MET A 1 364 ? 11.097 -12.029 4.321 1.00 93.50 364 MET A CA 1
ATOM 3034 C C . MET A 1 364 ? 11.400 -12.843 5.578 1.00 93.50 364 MET A C 1
ATOM 3036 O O . MET A 1 364 ? 10.503 -13.501 6.106 1.00 93.50 364 MET A O 1
ATOM 3040 N N . ILE A 1 365 ? 12.641 -12.769 6.065 1.00 93.44 365 ILE A N 1
ATOM 3041 C CA . ILE A 1 365 ? 13.092 -13.486 7.261 1.00 93.44 365 ILE A CA 1
ATOM 3042 C C . ILE A 1 365 ? 12.409 -12.916 8.505 1.00 93.44 365 ILE A C 1
ATOM 3044 O O . ILE A 1 365 ? 11.775 -13.656 9.253 1.00 93.44 365 ILE A O 1
ATOM 3048 N N . LYS A 1 366 ? 12.452 -11.592 8.701 1.00 93.38 366 LYS A N 1
ATOM 3049 C CA . LYS A 1 366 ? 11.812 -10.928 9.849 1.00 93.38 366 LYS A CA 1
ATOM 3050 C C . LYS A 1 366 ? 10.320 -11.237 9.937 1.00 93.38 366 LYS A C 1
ATOM 3052 O O . LYS A 1 366 ? 9.812 -11.506 11.027 1.00 93.38 366 LYS A O 1
ATOM 3057 N N . LEU A 1 367 ? 9.607 -11.217 8.810 1.00 93.06 367 LEU A N 1
ATOM 3058 C CA . LEU A 1 367 ? 8.182 -11.536 8.775 1.00 93.06 367 LEU A CA 1
ATOM 3059 C C . LEU A 1 367 ? 7.917 -13.014 9.090 1.00 93.06 367 LEU A C 1
ATOM 3061 O O . LEU A 1 367 ? 6.961 -13.319 9.809 1.00 93.06 367 LEU A O 1
ATOM 3065 N N . HIS A 1 368 ? 8.756 -13.920 8.583 1.00 92.12 368 HIS A N 1
ATOM 3066 C CA . HIS A 1 368 ? 8.635 -15.344 8.873 1.00 92.12 368 HIS A CA 1
ATOM 3067 C C . HIS A 1 368 ? 8.838 -15.631 10.365 1.00 92.12 368 HIS A C 1
ATOM 3069 O O . HIS A 1 368 ? 7.996 -16.290 10.966 1.00 92.12 368 HIS A O 1
ATOM 3075 N N . LEU A 1 369 ? 9.867 -15.048 10.986 1.00 90.50 369 LEU A N 1
ATOM 3076 C CA . LEU A 1 369 ? 10.140 -15.209 12.419 1.00 90.50 369 LEU A CA 1
ATOM 3077 C C . LEU A 1 369 ? 9.036 -14.629 13.310 1.00 90.50 369 LEU A C 1
ATOM 3079 O O . LEU A 1 369 ? 8.659 -15.243 14.301 1.00 90.50 369 LEU A O 1
ATOM 3083 N N . SER A 1 370 ? 8.511 -13.454 12.953 1.00 89.31 370 SER A N 1
ATOM 3084 C CA . SER A 1 370 ? 7.534 -12.730 13.781 1.00 89.31 370 SER A CA 1
ATOM 3085 C C . SER A 1 370 ? 6.090 -13.196 13.615 1.00 89.31 370 SER A C 1
ATOM 3087 O O . SER A 1 370 ? 5.268 -12.953 14.495 1.00 89.31 370 SER A O 1
ATOM 3089 N N . THR A 1 371 ? 5.735 -13.803 12.479 1.00 86.88 371 THR A N 1
ATOM 3090 C CA . THR A 1 371 ? 4.331 -14.139 12.175 1.00 86.88 371 THR A CA 1
ATOM 3091 C C . THR A 1 371 ? 4.121 -15.529 11.579 1.00 86.88 371 THR A C 1
ATOM 3093 O O . THR A 1 371 ? 2.972 -15.947 11.412 1.00 86.88 371 THR A O 1
ATOM 3096 N N . GLY A 1 372 ? 5.189 -16.230 11.193 1.00 87.62 372 GLY A N 1
ATOM 3097 C CA . GLY A 1 372 ? 5.126 -17.469 10.412 1.00 87.62 372 GLY A CA 1
ATOM 3098 C C . GLY A 1 372 ? 4.681 -17.268 8.957 1.00 87.62 372 GLY A C 1
ATOM 3099 O O . GLY A 1 372 ? 4.495 -18.238 8.222 1.00 87.62 372 GLY A O 1
ATOM 3100 N N . ARG A 1 373 ? 4.476 -16.024 8.502 1.00 90.25 373 ARG A N 1
ATOM 3101 C CA . ARG A 1 373 ? 3.955 -15.724 7.160 1.00 90.25 373 ARG A CA 1
ATOM 3102 C C . ARG A 1 373 ? 5.089 -15.492 6.166 1.00 90.25 373 ARG A C 1
ATOM 3104 O O . ARG A 1 373 ? 6.128 -14.934 6.492 1.00 90.25 373 ARG A O 1
ATOM 3111 N N . LYS A 1 374 ? 4.841 -15.859 4.910 1.00 92.81 374 LYS A N 1
ATOM 3112 C CA . LYS A 1 374 ? 5.676 -15.456 3.770 1.00 92.81 374 LYS A CA 1
ATOM 3113 C C . LYS A 1 374 ? 5.424 -13.986 3.435 1.00 92.81 374 LYS A C 1
ATOM 3115 O O . LYS A 1 374 ? 4.288 -13.543 3.580 1.00 92.81 374 LYS A O 1
ATOM 3120 N N . LEU A 1 375 ? 6.414 -13.244 2.948 1.00 93.88 375 LEU A N 1
ATOM 3121 C CA . LEU A 1 375 ? 6.210 -11.888 2.428 1.00 93.88 375 LEU A CA 1
ATOM 3122 C C . LEU A 1 375 ? 5.538 -11.961 1.055 1.00 93.88 375 LEU A C 1
ATOM 3124 O O . LEU A 1 375 ? 4.420 -11.454 0.906 1.00 93.88 375 LEU A O 1
ATOM 3128 N N . PHE A 1 376 ? 6.152 -12.704 0.129 1.00 93.69 376 PHE A N 1
ATOM 3129 C CA . PHE A 1 376 ? 5.628 -12.994 -1.207 1.00 93.69 376 PHE A CA 1
ATOM 3130 C C . PHE A 1 376 ? 5.047 -14.404 -1.285 1.00 93.69 376 PHE A C 1
ATOM 3132 O O . PHE A 1 376 ? 5.512 -15.320 -0.608 1.00 93.69 376 PHE A O 1
ATOM 3139 N N . GLU A 1 377 ? 4.037 -14.596 -2.129 1.00 90.62 377 GLU A N 1
ATOM 3140 C CA . GLU A 1 377 ? 3.396 -15.903 -2.318 1.00 90.62 377 GLU A CA 1
ATOM 3141 C C . GLU A 1 377 ? 4.395 -16.944 -2.857 1.00 90.62 377 GLU A C 1
ATOM 3143 O O . GLU A 1 377 ? 4.532 -18.037 -2.305 1.00 90.62 377 GLU A O 1
ATOM 3148 N N . HIS A 1 378 ? 5.182 -16.556 -3.865 1.00 85.81 378 HIS A N 1
ATOM 3149 C CA . HIS A 1 378 ? 6.116 -17.432 -4.579 1.00 85.81 378 HIS A CA 1
ATOM 3150 C C . HIS A 1 378 ? 7.579 -17.305 -4.109 1.00 85.81 378 HIS A C 1
ATOM 3152 O O . HIS A 1 378 ? 8.492 -17.624 -4.862 1.00 85.81 378 HIS A O 1
ATOM 3158 N N . GLN A 1 379 ? 7.847 -16.860 -2.870 1.00 87.38 379 GLN A N 1
ATOM 3159 C CA . GLN A 1 379 ? 9.231 -16.643 -2.387 1.00 87.38 379 GLN A CA 1
ATOM 3160 C C . GLN A 1 379 ? 10.094 -17.909 -2.243 1.00 87.38 379 GLN A C 1
ATOM 3162 O O . GLN A 1 379 ? 11.304 -17.804 -2.045 1.00 87.38 379 GLN A O 1
ATOM 3167 N N . GLY A 1 380 ? 9.492 -19.097 -2.339 1.00 85.69 380 GLY A N 1
ATOM 3168 C CA . GLY A 1 380 ? 10.175 -20.367 -2.103 1.00 85.69 380 GLY A CA 1
ATOM 3169 C C . GLY A 1 380 ? 10.505 -20.606 -0.626 1.00 85.69 380 GLY A C 1
ATOM 3170 O O . GLY A 1 380 ? 9.896 -20.017 0.272 1.00 85.69 380 GLY A O 1
ATOM 3171 N N . ASN A 1 381 ? 11.440 -21.524 -0.390 1.00 85.88 381 ASN A N 1
ATOM 3172 C CA . ASN A 1 381 ? 12.000 -21.798 0.929 1.00 85.88 381 ASN A CA 1
ATOM 3173 C C . ASN A 1 381 ? 13.117 -20.784 1.232 1.00 85.88 381 ASN A C 1
ATOM 3175 O O . ASN A 1 381 ? 13.916 -20.490 0.345 1.00 85.88 381 ASN A O 1
ATOM 3179 N N . ILE A 1 382 ? 13.140 -20.259 2.460 1.00 89.94 382 ILE A N 1
ATOM 3180 C CA . ILE A 1 382 ? 14.125 -19.278 2.937 1.00 89.94 382 ILE A CA 1
ATOM 3181 C C . ILE A 1 382 ? 14.973 -19.801 4.109 1.00 89.94 382 ILE A C 1
ATOM 3183 O O . ILE A 1 382 ? 15.676 -19.018 4.735 1.00 89.94 382 ILE A O 1
ATOM 3187 N N . ILE A 1 383 ? 14.900 -21.099 4.440 1.00 88.94 383 ILE A N 1
ATOM 3188 C CA . ILE A 1 383 ? 15.557 -21.685 5.624 1.00 88.94 383 ILE A CA 1
ATOM 3189 C C . ILE A 1 383 ? 17.065 -21.418 5.627 1.00 88.94 383 ILE A C 1
ATOM 3191 O O . ILE A 1 383 ? 17.618 -21.055 6.661 1.00 88.94 383 ILE A O 1
ATOM 3195 N N . MET A 1 384 ? 17.740 -21.576 4.486 1.00 88.62 384 MET A N 1
ATOM 3196 C CA . MET A 1 384 ? 19.191 -21.374 4.414 1.00 88.62 384 MET A CA 1
ATOM 3197 C C . MET A 1 384 ? 19.559 -19.900 4.605 1.00 88.62 384 MET A C 1
ATOM 3199 O O . MET A 1 384 ? 20.468 -19.581 5.374 1.00 88.62 384 MET A O 1
ATOM 3203 N N . GLU A 1 385 ? 18.832 -18.993 3.947 1.00 89.44 385 GLU A N 1
ATOM 3204 C CA . GLU A 1 385 ? 19.006 -17.549 4.106 1.00 89.44 385 GLU A CA 1
ATOM 3205 C C . GLU A 1 385 ? 18.711 -17.103 5.547 1.00 89.44 385 GLU A C 1
ATOM 3207 O O . GLU A 1 385 ? 19.439 -16.290 6.118 1.00 89.44 385 GLU A O 1
ATOM 3212 N N . GLU A 1 386 ? 17.681 -17.681 6.160 1.00 89.31 386 GLU A N 1
ATOM 3213 C CA . GLU A 1 386 ? 17.296 -17.446 7.544 1.00 89.31 386 GLU A CA 1
ATOM 3214 C C . GLU A 1 386 ? 18.361 -17.938 8.529 1.00 89.31 386 GLU A C 1
ATOM 3216 O O . GLU A 1 386 ? 18.743 -17.185 9.423 1.00 89.31 386 GLU A O 1
ATOM 3221 N N . MET A 1 387 ? 18.888 -19.157 8.366 1.00 89.69 387 MET A N 1
ATOM 3222 C CA . MET A 1 387 ? 19.971 -19.684 9.204 1.00 89.69 387 MET A CA 1
ATOM 3223 C C . MET A 1 387 ? 21.201 -18.774 9.151 1.00 89.69 387 MET A C 1
ATOM 3225 O O . MET A 1 387 ? 21.730 -18.382 10.193 1.00 89.69 387 MET A O 1
ATOM 3229 N N . ALA A 1 388 ? 21.615 -18.366 7.950 1.00 91.44 388 ALA A N 1
ATOM 3230 C CA . ALA A 1 388 ? 22.729 -17.440 7.778 1.00 91.44 388 ALA A CA 1
ATOM 3231 C C . ALA A 1 388 ? 22.455 -16.072 8.432 1.00 91.44 388 ALA A C 1
ATOM 3233 O O . ALA A 1 388 ? 23.353 -15.470 9.028 1.00 91.44 388 ALA A O 1
ATOM 3234 N N . TRP A 1 389 ? 21.217 -15.574 8.355 1.00 93.62 389 TRP A N 1
ATOM 3235 C CA . TRP A 1 389 ? 20.824 -14.312 8.981 1.00 93.62 389 TRP A CA 1
ATOM 3236 C C . TRP A 1 389 ? 20.779 -14.397 10.512 1.00 93.62 389 TRP A C 1
ATOM 3238 O O . TRP A 1 389 ? 21.229 -13.464 11.178 1.00 93.62 389 TRP A O 1
ATOM 3248 N N . ARG A 1 390 ? 20.310 -15.517 11.076 1.00 91.88 390 ARG A N 1
ATOM 3249 C CA . ARG A 1 390 ? 20.282 -15.784 12.525 1.00 91.88 390 ARG A CA 1
ATOM 3250 C C . ARG A 1 390 ? 21.676 -15.768 13.134 1.00 91.88 390 ARG A C 1
ATOM 3252 O O . ARG A 1 390 ? 21.859 -15.175 14.191 1.00 91.88 390 ARG A O 1
ATOM 3259 N N . VAL A 1 391 ? 22.657 -16.360 12.451 1.00 93.12 391 VAL A N 1
ATOM 3260 C CA . VAL A 1 391 ? 24.063 -16.335 12.890 1.00 93.12 391 VAL A CA 1
ATOM 3261 C C . VAL A 1 391 ? 24.582 -14.898 12.983 1.00 93.12 391 VAL A C 1
ATOM 3263 O O . VAL A 1 391 ? 25.297 -14.562 13.923 1.00 93.12 391 VAL A O 1
ATOM 3266 N N . LYS A 1 392 ? 24.183 -14.027 12.049 1.00 93.25 392 LYS A N 1
ATOM 3267 C CA . LYS A 1 392 ? 24.563 -12.605 12.059 1.00 93.25 392 LYS A CA 1
ATOM 3268 C C . LYS A 1 392 ? 23.772 -11.770 13.075 1.00 93.25 392 LYS A C 1
ATOM 3270 O O . LYS A 1 392 ? 24.290 -10.767 13.550 1.00 93.25 392 LYS A O 1
ATOM 3275 N N . ASN A 1 393 ? 22.537 -12.163 13.406 1.00 93.75 393 ASN A N 1
ATOM 3276 C CA . ASN A 1 393 ? 21.601 -11.379 14.226 1.00 93.75 393 ASN A CA 1
ATOM 3277 C C . ASN A 1 393 ? 20.933 -12.208 15.349 1.00 93.75 393 ASN A C 1
ATOM 3279 O O . ASN A 1 393 ? 19.700 -12.243 15.435 1.00 93.75 393 ASN A O 1
ATOM 3283 N N . PRO A 1 394 ? 21.698 -12.863 16.244 1.00 91.44 394 PRO A N 1
ATOM 3284 C CA . PRO A 1 394 ? 21.153 -13.858 17.173 1.00 91.44 394 PRO A CA 1
ATOM 3285 C C . PRO A 1 394 ? 20.159 -13.267 18.185 1.00 91.44 394 PRO A C 1
ATOM 3287 O O . PRO A 1 394 ? 19.122 -13.866 18.468 1.00 91.44 394 PRO A O 1
ATOM 3290 N N . VAL A 1 395 ? 20.439 -12.064 18.698 1.00 93.19 395 VAL A N 1
ATOM 3291 C CA . VAL A 1 395 ? 19.585 -11.382 19.687 1.00 93.19 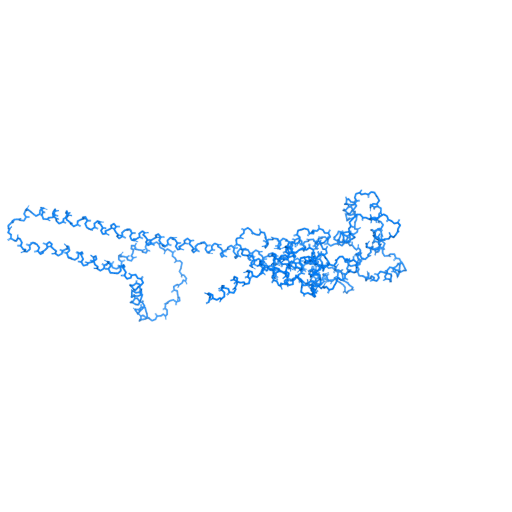395 VAL A CA 1
ATOM 3292 C C . VAL A 1 395 ? 18.238 -10.992 19.079 1.00 93.19 395 VAL A C 1
ATOM 3294 O O . VAL A 1 395 ? 17.189 -11.239 19.672 1.00 93.19 395 VAL A O 1
ATOM 3297 N N . LEU A 1 396 ? 18.262 -10.403 17.880 1.00 91.00 396 LEU A N 1
ATOM 3298 C CA . LEU A 1 396 ? 17.047 -9.963 17.202 1.00 91.00 396 LEU A CA 1
ATOM 3299 C C . LEU A 1 396 ? 16.187 -11.155 16.771 1.00 91.00 396 LEU A C 1
ATOM 3301 O O . LEU A 1 396 ? 14.971 -11.104 16.927 1.00 91.00 396 LEU A O 1
ATOM 3305 N N . ALA A 1 397 ? 16.810 -12.231 16.280 1.00 88.56 397 ALA A N 1
ATOM 3306 C CA . ALA A 1 397 ? 16.102 -13.454 15.918 1.00 88.56 397 ALA A CA 1
ATOM 3307 C C . ALA A 1 397 ? 15.326 -14.032 17.109 1.00 88.56 397 ALA A C 1
ATOM 3309 O O . ALA A 1 397 ? 14.127 -14.272 16.994 1.00 88.56 397 ALA A O 1
ATOM 3310 N N . LYS A 1 398 ? 15.990 -14.173 18.265 1.00 90.88 398 LYS A N 1
ATOM 3311 C CA . LYS A 1 398 ? 15.361 -14.685 19.488 1.00 90.88 398 LYS A CA 1
ATOM 3312 C C . LYS A 1 398 ? 14.182 -13.817 19.930 1.00 90.88 398 LYS A C 1
ATOM 3314 O O . LYS A 1 398 ? 13.113 -14.340 20.216 1.00 90.88 398 LYS A O 1
ATOM 3319 N N . LYS A 1 399 ? 14.353 -12.490 19.913 1.00 92.75 399 LYS A N 1
ATOM 3320 C CA . LYS A 1 399 ? 13.282 -11.549 20.264 1.00 92.75 399 LYS A CA 1
ATOM 3321 C C . LYS A 1 399 ? 12.038 -11.737 19.388 1.00 92.75 399 LYS A C 1
ATOM 3323 O O . LYS A 1 399 ? 10.938 -11.837 19.913 1.00 92.75 399 LYS A O 1
ATOM 3328 N N . LEU A 1 400 ? 12.213 -11.807 18.066 1.00 89.75 400 LEU A N 1
ATOM 3329 C CA . LEU A 1 400 ? 11.093 -11.963 17.129 1.00 89.75 400 LEU A CA 1
ATOM 3330 C C . LEU A 1 400 ? 10.332 -13.280 17.345 1.00 89.75 400 LEU A C 1
ATOM 3332 O O . LEU A 1 400 ? 9.110 -13.307 17.221 1.00 89.75 400 LEU A O 1
ATOM 3336 N N . GLU A 1 401 ? 11.040 -14.359 17.680 1.00 88.88 401 GLU A N 1
ATOM 3337 C CA . GLU A 1 401 ? 10.423 -15.652 17.987 1.00 88.88 401 GLU A CA 1
ATOM 3338 C C . GLU A 1 401 ? 9.669 -15.650 19.313 1.00 88.88 401 GLU A C 1
ATOM 3340 O O . GLU A 1 401 ? 8.576 -16.214 19.395 1.00 88.88 401 GLU A O 1
ATOM 3345 N N . ASP A 1 402 ? 10.244 -15.038 20.346 1.00 89.62 402 ASP A N 1
ATOM 3346 C CA . ASP A 1 402 ? 9.607 -14.926 21.656 1.00 89.62 402 ASP A CA 1
ATOM 3347 C C . ASP A 1 402 ? 8.310 -14.104 21.543 1.00 89.62 402 ASP A C 1
ATOM 3349 O O . ASP A 1 402 ? 7.254 -14.563 21.992 1.00 89.62 402 ASP A O 1
ATOM 3353 N N . ASP A 1 403 ? 8.354 -12.973 20.826 1.00 87.94 403 ASP A N 1
ATOM 3354 C CA . ASP A 1 403 ? 7.183 -12.140 20.517 1.00 87.94 403 ASP A CA 1
ATOM 3355 C C . ASP A 1 403 ? 6.106 -12.950 19.762 1.00 87.94 403 ASP A C 1
ATOM 3357 O O . ASP A 1 403 ? 4.910 -12.898 20.083 1.00 87.94 403 ASP A O 1
ATOM 3361 N N . TYR A 1 404 ? 6.516 -13.756 18.776 1.00 88.06 404 TYR A N 1
ATOM 3362 C CA . TYR A 1 404 ? 5.599 -14.606 18.018 1.00 88.06 404 TYR A CA 1
ATOM 3363 C C . TYR A 1 404 ? 4.949 -15.685 18.893 1.00 88.06 404 TYR A C 1
ATOM 3365 O O . TYR A 1 404 ? 3.724 -15.851 18.863 1.00 88.06 404 TYR A O 1
ATOM 3373 N N . ARG A 1 405 ? 5.732 -16.387 19.720 1.00 87.62 405 ARG A N 1
ATOM 3374 C CA . ARG A 1 405 ? 5.231 -17.408 20.657 1.00 87.62 405 ARG A CA 1
ATOM 3375 C C . ARG A 1 405 ? 4.237 -16.815 21.648 1.00 87.62 405 ARG A C 1
ATOM 3377 O O . ARG A 1 405 ? 3.196 -17.424 21.912 1.00 87.62 405 ARG A O 1
ATOM 3384 N N . GLU A 1 406 ? 4.519 -15.622 22.163 1.00 87.88 406 GLU A N 1
ATOM 3385 C CA . GLU A 1 406 ? 3.608 -14.913 23.058 1.00 87.88 406 GLU A CA 1
ATOM 3386 C C . GLU A 1 406 ? 2.295 -14.546 22.348 1.00 87.88 406 GLU A C 1
ATOM 3388 O O . GLU A 1 406 ? 1.212 -14.738 22.913 1.00 87.88 406 GLU A O 1
ATOM 3393 N N . SER A 1 407 ? 2.363 -14.101 21.088 1.00 83.50 407 SER A N 1
ATOM 3394 C CA . SER A 1 407 ? 1.175 -13.779 20.287 1.00 83.50 407 SER A CA 1
ATOM 3395 C C . SER A 1 407 ? 0.258 -14.993 20.071 1.00 83.50 407 SER A C 1
ATOM 3397 O O . SER A 1 407 ? -0.960 -14.891 20.248 1.00 83.50 407 SER A O 1
ATOM 3399 N N . ILE A 1 408 ? 0.830 -16.170 19.780 1.00 84.81 408 ILE A N 1
ATOM 3400 C CA . ILE A 1 408 ? 0.079 -17.427 19.641 1.00 84.81 408 ILE A CA 1
ATOM 3401 C C . ILE A 1 408 ? -0.553 -17.812 20.977 1.00 84.81 408 ILE A C 1
ATOM 3403 O O . ILE A 1 408 ? -1.733 -18.164 21.025 1.00 84.81 408 ILE A O 1
ATOM 3407 N N . ARG A 1 409 ? 0.208 -17.719 22.074 1.00 84.31 409 ARG A N 1
ATOM 3408 C CA . ARG A 1 409 ? -0.288 -18.055 23.412 1.00 84.31 409 ARG A CA 1
ATOM 3409 C C . ARG A 1 409 ? -1.493 -17.194 23.786 1.00 84.31 409 ARG A C 1
ATOM 3411 O O . ARG A 1 409 ? -2.499 -17.738 24.233 1.00 84.31 409 ARG A O 1
ATOM 3418 N N . LYS A 1 410 ? -1.427 -15.878 23.555 1.00 82.19 410 LYS A N 1
ATOM 3419 C CA . LYS A 1 410 ? -2.552 -14.956 23.797 1.00 82.19 410 LYS A CA 1
ATOM 3420 C C . LYS A 1 410 ? -3.782 -15.333 22.971 1.00 82.19 410 LYS A C 1
ATOM 3422 O O . LYS A 1 410 ? -4.878 -15.397 23.522 1.00 82.19 410 LYS A O 1
ATOM 3427 N N . LYS A 1 411 ? -3.593 -15.656 21.688 1.00 77.00 411 LYS A N 1
ATOM 3428 C CA . LYS A 1 411 ? -4.685 -16.042 20.785 1.00 77.00 411 LYS A CA 1
ATOM 3429 C C . LYS A 1 411 ? -5.361 -17.359 21.190 1.00 77.00 411 LYS A C 1
ATOM 3431 O O . LYS A 1 411 ? -6.585 -17.464 21.149 1.00 77.00 411 LYS A O 1
ATOM 3436 N N . ASN A 1 412 ? -4.587 -18.344 21.639 1.00 74.81 412 ASN A N 1
ATOM 3437 C CA . ASN A 1 412 ? -5.128 -19.617 22.121 1.00 74.81 412 ASN A CA 1
ATOM 3438 C C . ASN A 1 412 ? -5.879 -19.455 23.451 1.00 74.81 412 ASN A C 1
ATOM 3440 O O . ASN A 1 412 ? -6.928 -20.060 23.639 1.00 74.81 412 ASN A O 1
ATOM 3444 N N . VAL A 1 413 ? -5.394 -18.595 24.352 1.00 71.81 413 VAL A N 1
ATOM 3445 C CA . VAL A 1 413 ? -6.091 -18.288 25.614 1.00 71.81 413 VAL A CA 1
ATOM 3446 C C . VAL A 1 413 ? -7.408 -17.545 25.367 1.00 71.81 413 VAL A C 1
ATOM 3448 O O . VAL A 1 413 ? -8.382 -17.813 26.064 1.00 71.81 413 VAL A O 1
ATOM 3451 N N . SER A 1 414 ? -7.479 -16.654 24.370 1.00 63.19 414 SER A N 1
ATOM 3452 C CA . SER A 1 414 ? -8.748 -16.011 23.998 1.00 63.19 414 SER A CA 1
ATOM 3453 C C . SER A 1 414 ? -9.753 -16.986 23.384 1.00 63.19 414 SER A C 1
ATOM 3455 O O . SER A 1 414 ? -10.938 -16.857 23.653 1.00 63.19 414 SER A O 1
ATOM 3457 N N . LEU A 1 415 ? -9.294 -17.982 22.616 1.00 56.91 415 LEU A N 1
ATOM 3458 C CA . LEU A 1 415 ? -10.159 -19.009 22.019 1.00 56.91 415 LEU A CA 1
ATOM 3459 C C . LEU A 1 415 ? -10.699 -20.020 23.041 1.00 56.91 415 LEU A C 1
ATOM 3461 O O . LEU A 1 415 ? -11.721 -20.633 22.783 1.00 56.91 415 LEU A O 1
ATOM 3465 N N . LEU A 1 416 ? -10.028 -20.190 24.185 1.00 58.25 416 LEU A N 1
ATOM 3466 C CA . LEU A 1 416 ? -10.487 -21.042 25.291 1.00 58.25 416 LEU A CA 1
ATOM 3467 C C . LEU A 1 416 ? -11.434 -20.319 26.268 1.00 58.25 416 LEU A C 1
ATOM 3469 O O . LEU A 1 416 ? -11.974 -20.954 27.170 1.00 58.25 416 LEU A O 1
ATOM 3473 N N . ARG A 1 417 ? -11.583 -18.991 26.147 1.00 49.50 417 ARG A N 1
ATOM 3474 C CA . ARG A 1 417 ? -12.474 -18.160 26.982 1.00 49.50 417 ARG A CA 1
ATOM 3475 C C . ARG A 1 417 ? -13.797 -17.793 26.300 1.00 49.50 417 ARG A C 1
ATOM 3477 O O . ARG A 1 417 ? -14.644 -17.197 26.962 1.00 49.50 417 ARG A O 1
ATOM 3484 N N . VAL A 1 418 ? -13.935 -18.099 25.011 1.00 43.97 418 VAL A N 1
ATOM 3485 C CA . VAL A 1 418 ? -15.183 -18.025 24.231 1.00 43.97 418 VAL A CA 1
ATOM 3486 C C . VAL A 1 418 ? -15.775 -19.422 24.196 1.00 43.97 418 VAL A C 1
ATOM 3488 O O . VAL A 1 418 ? -17.009 -19.523 24.353 1.00 43.97 418 VAL A O 1
#

Organism: NCBI:txid477680

Nearest PDB structures (foldseek):
  7ngh-assembly1_C  TM=1.671E-01  e=5.601E+00  Thermococcus kodakarensis KOD1
  6g2d-assembly1_F  TM=1.217E-01  e=8.540E+00  Homo sapiens

Foldseek 3Di:
DVVVVVCVPPVDDPDDDDPPPVVPPDDPVVVVVVVVVVVVVVCVVCVVVVVVVVVVVVVVVCLVCVLVVVCVVPDDDDPVPCVVVVCVSCVVVVVVVVVVVVVVVVVVVVVVVVVVVVVVVVVVVVQQVVLLVVLVVVLVVLLVVLQVLQQQDWDWDPVGIDGHPVVLVVLVLQLLQLLLLLVCLQPDPPADHQPDDSLQVSVLLQAQNLDPVSLVVVCVVRVDPSNNVSSVVSSVVLVVLQVDPDPVVVVVCCVPSVHPRPMDHRSNHDNPSVVVNLVSLLVSLCCLVPPPRPDDPVVSLVSLVVSLVVDDLSNLVSNVSCCVRPNVPSCVCCCLVSVSNQAHDDDDPRPPDQGPCRVCVVSQLLCCQQAVDGSHPHSPDCVVVNVVVCVVPVPSSVVSNVNNVVVVVVVVVVVVVD